Protein AF-A0A8J7Q2N7-F1 (afdb_monomer)

pLDDT: mean 72.38, std 20.16, range [36.72, 97.62]

Secondary structure (DSSP, 8-state):
--HHHHHHHHS----HHHHHHHHHHHHHHHHHHHHHT-S-THHHHHHHHHHHHHTT-TT----S--HHHHT-HHHHTTTT---HHHHHHHHHHHHHHHTSS---TTS----S-----TT-TTHHHHHHHHHHHHHHHHHSHHHHSSEESSS--TTHHHHGGG--SSHHHHHHHHHHHHHHHHHHHTTS-HHHHHHHHHHHHHHHHHHHHHHS-TT---EE-STHHHHHHHHHHHIIIIIHHHHHH-TTGGGTS---TTHHHHHHHHHHHHHHHHIIIIISTTS-TTS-TTTTTHHHHHHHHHHHHHHHHHHHHHTT-S---HHHH-HHHHHHHHHHHHS-------HHHHHHHHHHHH-TT-HHHHHHHHHHHHHHT-HHHHHHHHHHHHHHHHHTT-HHHHHHHHHHHHHHSTT----HHHHHHHHHHHHHTT-HHHHHHHHHHHHHHHTTS-HHHHHHHHHHHHHHHTT--

Nearest PDB structures (foldseek):
  2xev-assembly1_A  TM=7.195E-01  e=2.606E-01  Xanthomonas campestris
  4f3v-assembly1_A  TM=3.750E-01  e=6.922E-01  Mycobacterium tuberculosis
  5diz-assembly2_B  TM=4.561E-01  e=1.915E+00  Arabidopsis thaliana
  4d10-assembly1_I  TM=4.348E-01  e=1.765E+00  Homo sapiens
  4lct-assembly2_D  TM=3.954E-01  e=6.760E+00  Arabidopsis thaliana

Radius of gyration: 34.59 Å; Cα contacts (8 Å, |Δi|>4): 400; chains: 1; bounding box: 81×44×108 Å

InterPro domains:
  IPR022764 Peptidase S54, rhomboid domain [PF01694] (154-314)
  IPR035952 Rhomboid-like superfamily [G3DSA:1.20.1540.10] (125-316)
  IPR035952 Rhomboid-like superfamily [SSF144091] (13-315)

Mean predicted aligned error: 16.18 Å

Sequence (473 aa):
MKGKDMLRTLAYRPPYVTVSFTLFLLMCNLWTIALARFPDASFFRDRDALVQLYLQHPDVVLEGDNYWYANNPSFIAGVHRVNPQQAARLVSQIEARFAEVPAPDAWVQLPRRFDAAPGAGVSSAGARFKALAHKLMLANGKYRFALKAHAFEPINLITYLFFHANWFHLLMNGFMFVLFVETLEYWVRRRWLFGAFFWGGVFAGVAYLVVLPSAANRFLIGFSGSVFVVMGMYFFYYVMPRLQSRGRDFLVASAPPGWPIAVALMLYLLELVVLKIWVEPAGAASSMPGIAIAHVAHGAGFLFGLGVAAMTYRKGLYPLNPLLANPRCLRESAWLEARPPVPREEAPIKQSAQKARRRPDEATVLAAYWEQACAADEPFYLAESGTFLFDHLIARQSWREALTVWEELDRLVPGYRLPTRSLCELIEGLAGAGYSESARTILEKTRPKFLDKERVARVLLNRTEQAVFGNGN

Structure (mmCIF, N/CA/C/O backbone):
data_AF-A0A8J7Q2N7-F1
#
_entry.id   AF-A0A8J7Q2N7-F1
#
loop_
_atom_site.group_PDB
_atom_site.id
_atom_site.type_symbol
_atom_site.label_atom_id
_atom_site.label_alt_id
_atom_site.label_comp_id
_atom_site.label_asym_id
_atom_site.label_entity_id
_atom_site.label_seq_id
_atom_site.pdbx_PDB_ins_code
_atom_site.Cartn_x
_atom_site.Cartn_y
_atom_site.Cartn_z
_atom_site.occupancy
_atom_site.B_iso_or_equiv
_atom_site.auth_seq_id
_atom_site.auth_comp_id
_atom_site.auth_asym_id
_atom_site.auth_atom_id
_atom_site.pdbx_PDB_model_num
ATOM 1 N N . MET A 1 1 ? -19.507 -12.760 11.512 1.00 45.88 1 MET A N 1
ATOM 2 C CA . MET A 1 1 ? -18.174 -12.928 12.140 1.00 45.88 1 MET A CA 1
ATOM 3 C C . MET A 1 1 ? -18.311 -12.653 13.629 1.00 45.88 1 MET A C 1
ATOM 5 O O . MET A 1 1 ? -18.956 -11.674 13.975 1.00 45.88 1 MET A O 1
ATOM 9 N N . LYS A 1 2 ? -17.791 -13.524 14.505 1.00 40.72 2 LYS A N 1
ATOM 10 C CA . LYS A 1 2 ? -17.851 -13.336 15.967 1.00 40.72 2 LYS A CA 1
ATOM 11 C C . LYS A 1 2 ? -16.785 -12.310 16.384 1.00 40.72 2 LYS A C 1
ATOM 13 O O . LYS A 1 2 ? -15.671 -12.358 15.873 1.00 40.72 2 LYS A O 1
ATOM 18 N N . GLY A 1 3 ? -17.091 -11.404 17.317 1.00 42.75 3 GLY A N 1
ATOM 19 C CA . GLY A 1 3 ? -16.244 -10.243 17.667 1.00 42.75 3 GLY A CA 1
ATOM 20 C C . GLY A 1 3 ? -14.784 -10.538 18.065 1.00 42.75 3 GLY A C 1
ATOM 21 O O . GLY A 1 3 ? -13.933 -9.658 17.954 1.00 42.75 3 GLY A O 1
ATOM 22 N N . LYS A 1 4 ? -14.450 -11.781 18.450 1.00 43.28 4 LYS A N 1
ATOM 23 C CA . LYS A 1 4 ? -13.060 -12.214 18.706 1.00 43.28 4 LYS A CA 1
ATOM 24 C C . LYS A 1 4 ? -12.188 -12.267 17.441 1.00 43.28 4 LYS A C 1
ATOM 26 O O . LYS A 1 4 ? -10.987 -12.020 17.539 1.00 43.28 4 LYS A O 1
ATOM 31 N N . ASP A 1 5 ? -12.768 -12.510 16.265 1.00 44.25 5 ASP A N 1
ATOM 32 C CA . ASP A 1 5 ? -12.016 -12.521 15.002 1.00 44.25 5 ASP A CA 1
ATOM 33 C C . ASP A 1 5 ? -11.681 -11.097 14.533 1.00 44.25 5 ASP A C 1
ATOM 35 O O . ASP A 1 5 ? -10.618 -10.857 13.965 1.00 44.25 5 ASP A O 1
ATOM 39 N N . MET A 1 6 ? -12.530 -10.115 14.855 1.00 42.88 6 MET A N 1
ATOM 40 C CA . MET A 1 6 ? -12.332 -8.718 14.454 1.00 42.88 6 MET A CA 1
ATOM 41 C C . MET A 1 6 ? -11.131 -8.075 15.170 1.00 42.88 6 MET A C 1
ATOM 43 O O . MET A 1 6 ? -10.316 -7.406 14.540 1.00 42.88 6 MET A O 1
ATOM 47 N N . LEU A 1 7 ? -10.953 -8.353 16.467 1.00 45.03 7 LEU A N 1
ATOM 48 C CA . LEU A 1 7 ? -9.841 -7.811 17.262 1.00 45.03 7 LEU A CA 1
ATOM 49 C C . LEU A 1 7 ? -8.479 -8.429 16.902 1.00 45.03 7 LEU A C 1
ATOM 51 O O . LEU A 1 7 ? -7.480 -7.715 16.872 1.00 45.03 7 LEU A O 1
ATOM 55 N N . ARG A 1 8 ? -8.428 -9.715 16.524 1.00 49.19 8 ARG A N 1
ATOM 56 C CA . ARG A 1 8 ? -7.204 -10.337 15.971 1.00 49.19 8 ARG A CA 1
ATOM 57 C C . ARG A 1 8 ? -6.806 -9.779 14.602 1.00 49.19 8 ARG A C 1
ATOM 59 O O . ARG A 1 8 ? -5.651 -9.922 14.203 1.00 49.19 8 ARG A O 1
ATOM 66 N N . THR A 1 9 ? -7.746 -9.149 13.900 1.00 51.97 9 THR A N 1
ATOM 67 C CA . THR A 1 9 ? -7.520 -8.525 12.589 1.00 51.97 9 THR A CA 1
ATOM 68 C C . THR A 1 9 ? -6.993 -7.087 12.720 1.00 51.97 9 THR A C 1
ATOM 70 O O . THR A 1 9 ? -6.329 -6.603 11.811 1.00 51.97 9 THR A O 1
ATOM 73 N N . LEU A 1 10 ? -7.220 -6.427 13.865 1.00 45.41 10 LEU A N 1
ATOM 74 C CA . LEU A 1 10 ? -6.786 -5.048 14.144 1.00 45.41 10 LEU A CA 1
ATOM 75 C C . LEU A 1 10 ? -5.416 -4.936 14.830 1.00 45.41 10 LEU A C 1
ATOM 77 O O . LEU A 1 10 ? -4.875 -3.836 14.932 1.00 45.41 10 LEU A O 1
ATOM 81 N N . ALA A 1 11 ? -4.835 -6.043 15.302 1.00 52.09 11 ALA A N 1
ATOM 82 C CA . ALA A 1 11 ? -3.458 -6.038 15.781 1.00 52.09 11 ALA A CA 1
ATOM 83 C C . ALA A 1 11 ? -2.534 -5.684 14.607 1.00 52.09 11 ALA A C 1
ATOM 85 O O . ALA A 1 11 ? -2.366 -6.490 13.691 1.00 52.09 11 ALA A O 1
ATOM 86 N N . TYR A 1 12 ? -1.979 -4.469 14.636 1.00 53.06 12 TYR A N 1
ATOM 87 C CA . TYR A 1 12 ? -1.016 -3.955 13.666 1.00 53.06 12 TYR A CA 1
ATOM 88 C C . TYR A 1 12 ? 0.092 -4.991 13.461 1.00 53.06 12 TYR A C 1
ATOM 90 O O . TYR A 1 12 ? 0.960 -5.179 14.314 1.00 53.06 12 TYR A O 1
ATOM 98 N N . ARG A 1 13 ? 0.023 -5.727 12.350 1.00 60.66 13 ARG A N 1
ATOM 99 C CA . ARG A 1 13 ? 1.106 -6.613 11.944 1.00 60.66 13 ARG A CA 1
ATOM 100 C C . ARG A 1 13 ? 2.115 -5.732 11.222 1.00 60.66 13 ARG A C 1
ATOM 102 O O . ARG A 1 13 ? 1.702 -5.056 10.281 1.00 60.66 13 ARG A O 1
ATOM 109 N N . PRO A 1 14 ? 3.399 -5.740 11.618 1.00 59.09 14 PRO A N 1
ATOM 110 C CA . PRO A 1 1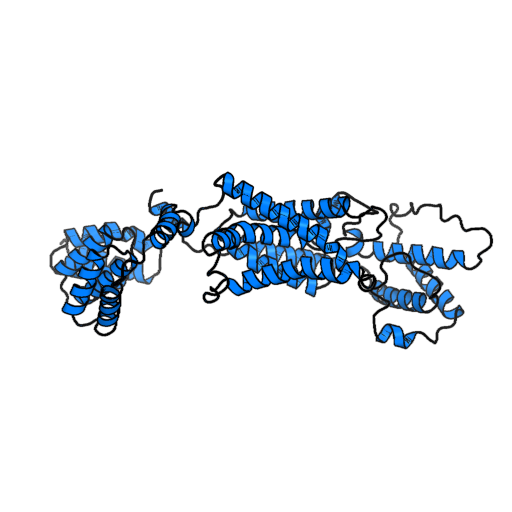4 ? 4.418 -5.028 10.867 1.00 59.09 14 PRO A CA 1
ATOM 111 C C . PRO A 1 14 ? 4.340 -5.415 9.378 1.00 59.09 14 PRO A C 1
ATOM 113 O O . PRO A 1 14 ? 3.973 -6.563 9.072 1.00 59.09 14 PRO A O 1
ATOM 116 N N . PRO A 1 15 ? 4.662 -4.495 8.454 1.00 64.44 15 PRO A N 1
ATOM 117 C CA . PRO A 1 15 ? 4.632 -4.743 7.014 1.00 64.44 15 PRO A CA 1
ATOM 118 C C . PRO A 1 15 ? 5.787 -5.676 6.617 1.00 64.44 15 PRO A C 1
ATOM 120 O O . PRO A 1 15 ? 6.814 -5.272 6.074 1.00 64.44 15 PRO A O 1
ATOM 123 N N . TYR A 1 16 ? 5.651 -6.956 6.966 1.00 67.75 16 TYR A N 1
ATOM 124 C CA . TYR A 1 16 ? 6.671 -7.977 6.751 1.00 67.75 16 TYR A CA 1
ATOM 125 C C . TYR A 1 16 ? 6.962 -8.159 5.261 1.00 67.75 16 TYR A C 1
ATOM 127 O O . TYR A 1 16 ? 8.111 -8.393 4.910 1.00 67.75 16 TYR A O 1
ATOM 135 N N . VAL A 1 17 ? 5.959 -8.039 4.378 1.00 67.44 17 VAL A N 1
ATOM 136 C CA . VAL A 1 17 ? 6.200 -8.181 2.933 1.00 67.44 17 VAL A CA 1
ATOM 137 C C . VAL A 1 17 ? 7.000 -7.001 2.421 1.00 67.44 17 VAL A C 1
ATOM 139 O O . VAL A 1 17 ? 8.008 -7.220 1.760 1.00 67.44 17 VAL A O 1
ATOM 142 N N . THR A 1 18 ? 6.608 -5.776 2.766 1.00 73.19 18 THR A N 1
ATOM 143 C CA . THR A 1 18 ? 7.346 -4.575 2.366 1.00 73.19 18 THR A CA 1
ATOM 144 C C . THR A 1 18 ? 8.800 -4.644 2.816 1.00 73.19 18 THR A C 1
ATOM 146 O O . THR A 1 18 ? 9.699 -4.468 1.999 1.00 73.19 18 THR A O 1
ATOM 149 N N . VAL A 1 19 ? 9.052 -4.968 4.088 1.00 74.56 19 VAL A N 1
ATOM 150 C CA . VAL A 1 19 ? 10.412 -5.041 4.640 1.00 74.56 19 VAL A CA 1
ATOM 151 C C . VAL A 1 19 ? 11.210 -6.185 4.013 1.00 74.56 19 VAL A C 1
ATOM 153 O O . VAL A 1 19 ? 12.287 -5.943 3.473 1.00 74.56 19 VAL A O 1
ATOM 156 N N . SER A 1 20 ? 10.694 -7.419 4.024 1.00 77.06 20 SER A N 1
ATOM 157 C CA . SER A 1 20 ? 11.418 -8.576 3.477 1.00 77.06 20 SER A CA 1
ATOM 158 C C . SER A 1 20 ? 11.676 -8.442 1.979 1.00 77.06 20 SER A C 1
ATOM 160 O O . SER A 1 20 ? 12.753 -8.800 1.512 1.00 77.06 20 SER A O 1
ATOM 162 N N . PHE A 1 21 ? 10.722 -7.899 1.222 1.00 74.75 21 PHE A N 1
ATOM 163 C CA . PHE A 1 21 ? 10.869 -7.723 -0.217 1.00 74.75 21 PHE A CA 1
ATOM 164 C C . PHE A 1 21 ? 11.824 -6.579 -0.569 1.00 74.75 21 PHE A C 1
ATOM 166 O O . PHE A 1 21 ? 12.651 -6.727 -1.464 1.00 74.75 21 PHE A O 1
ATOM 173 N N . THR A 1 22 ? 11.777 -5.468 0.172 1.00 74.50 22 THR A N 1
ATOM 174 C CA . THR A 1 22 ? 12.726 -4.358 -0.008 1.00 74.50 22 THR A CA 1
ATOM 175 C C . THR A 1 22 ? 14.150 -4.809 0.305 1.00 74.50 22 THR A C 1
ATOM 177 O O . THR A 1 22 ? 15.065 -4.530 -0.468 1.00 74.50 22 THR A O 1
ATOM 180 N N . LEU A 1 23 ? 14.339 -5.570 1.389 1.00 77.06 23 LEU A N 1
ATOM 181 C CA . LEU A 1 23 ? 15.627 -6.178 1.725 1.00 77.06 23 LEU A CA 1
ATOM 182 C C . LEU A 1 23 ? 16.087 -7.159 0.647 1.00 77.06 23 LEU A C 1
ATOM 184 O O . LEU A 1 23 ? 17.245 -7.109 0.248 1.00 77.06 23 LEU A O 1
ATOM 188 N N . PHE A 1 24 ? 15.194 -8.001 0.126 1.00 78.75 24 PHE A N 1
ATOM 189 C CA . PHE A 1 24 ? 15.518 -8.917 -0.964 1.00 78.75 24 PHE A CA 1
ATOM 190 C C . PHE A 1 24 ? 15.962 -8.173 -2.229 1.00 78.75 24 PHE A C 1
ATOM 192 O O . PHE A 1 24 ? 17.014 -8.483 -2.778 1.00 78.75 24 PHE A O 1
ATOM 199 N N . LEU A 1 25 ? 15.229 -7.142 -2.658 1.00 73.25 25 LEU A N 1
ATOM 200 C CA . LEU A 1 25 ? 15.612 -6.321 -3.810 1.00 73.25 25 LEU A CA 1
ATOM 201 C C . LEU A 1 25 ? 16.935 -5.585 -3.584 1.00 73.25 25 LEU A C 1
ATOM 203 O O . LEU A 1 25 ? 17.748 -5.488 -4.508 1.00 73.25 25 LEU A O 1
ATOM 207 N N . LEU A 1 26 ? 17.171 -5.086 -2.368 1.00 74.88 26 LEU A N 1
ATOM 208 C CA . LEU A 1 26 ? 18.441 -4.474 -1.993 1.00 74.88 26 LEU A CA 1
ATOM 209 C C . LEU A 1 26 ? 19.576 -5.498 -2.082 1.00 74.88 26 LEU A C 1
ATOM 211 O O . LEU A 1 26 ? 20.598 -5.206 -2.694 1.00 74.88 26 LEU A O 1
ATOM 215 N N . MET A 1 27 ? 19.383 -6.708 -1.551 1.00 76.50 27 MET A N 1
ATOM 216 C CA . MET A 1 27 ? 20.359 -7.795 -1.631 1.00 76.50 27 MET A CA 1
ATOM 217 C C . MET A 1 27 ? 20.621 -8.227 -3.071 1.00 76.50 27 MET A C 1
ATOM 219 O O . MET A 1 27 ? 21.782 -8.366 -3.439 1.00 76.50 27 MET A O 1
ATOM 223 N N . CYS A 1 28 ? 19.588 -8.374 -3.905 1.00 70.06 28 CYS A N 1
ATOM 224 C CA . CYS A 1 28 ? 19.753 -8.655 -5.327 1.00 70.06 28 CYS A CA 1
ATOM 225 C C . CYS A 1 28 ? 20.595 -7.571 -5.994 1.00 70.06 28 CYS A C 1
ATOM 227 O O . CYS A 1 28 ? 21.548 -7.903 -6.678 1.00 70.06 28 CYS A O 1
ATOM 229 N N . ASN A 1 29 ? 20.326 -6.286 -5.745 1.00 68.62 29 ASN A N 1
ATOM 230 C CA . ASN A 1 29 ? 21.127 -5.213 -6.333 1.00 68.62 29 ASN A CA 1
ATOM 231 C C . ASN A 1 29 ? 22.558 -5.167 -5.794 1.00 68.62 29 ASN A C 1
ATOM 233 O O . ASN A 1 29 ? 23.482 -4.977 -6.579 1.00 68.62 29 ASN A O 1
ATOM 237 N N . LEU A 1 30 ? 22.762 -5.364 -4.489 1.00 73.25 30 LEU A N 1
ATOM 238 C CA . LEU A 1 30 ? 24.095 -5.460 -3.892 1.00 73.25 30 LEU A CA 1
ATOM 239 C C . LEU A 1 30 ? 24.876 -6.635 -4.481 1.00 73.25 30 LEU A C 1
ATOM 241 O O . LEU A 1 30 ? 26.047 -6.476 -4.810 1.00 73.25 30 LEU A O 1
ATOM 245 N N . TRP A 1 31 ? 24.218 -7.775 -4.688 1.00 70.00 31 TRP A N 1
ATOM 246 C CA . TRP A 1 31 ? 24.776 -8.929 -5.382 1.00 70.00 31 TRP A CA 1
ATOM 247 C C . TRP A 1 31 ? 25.129 -8.585 -6.828 1.00 70.00 31 TRP A C 1
ATOM 249 O O . TRP A 1 31 ? 26.226 -8.888 -7.281 1.00 70.00 31 TRP A O 1
ATOM 259 N N . THR A 1 32 ? 24.259 -7.876 -7.547 1.00 63.88 32 THR A N 1
ATOM 260 C CA . THR A 1 32 ? 24.537 -7.412 -8.907 1.00 63.88 32 THR A CA 1
ATOM 261 C C . THR A 1 32 ? 25.716 -6.453 -8.963 1.00 63.88 32 THR A C 1
ATOM 263 O O . THR A 1 32 ? 26.505 -6.509 -9.897 1.00 63.88 32 THR A O 1
ATOM 266 N N . ILE A 1 33 ? 25.850 -5.565 -7.980 1.00 64.19 33 ILE A N 1
ATOM 267 C CA . ILE A 1 33 ? 26.974 -4.634 -7.871 1.00 64.19 33 ILE A CA 1
ATOM 268 C C . ILE A 1 33 ? 28.252 -5.386 -7.517 1.00 64.19 33 ILE A C 1
ATOM 270 O O . ILE A 1 33 ? 29.298 -5.077 -8.074 1.00 64.19 33 ILE A O 1
ATOM 274 N N . ALA A 1 34 ? 28.171 -6.382 -6.636 1.00 66.06 34 ALA A N 1
ATOM 275 C CA . ALA A 1 34 ? 29.286 -7.263 -6.324 1.00 66.06 34 ALA A CA 1
ATOM 276 C C . ALA A 1 34 ? 29.726 -8.037 -7.576 1.00 66.06 34 ALA A C 1
ATOM 278 O O . ALA A 1 34 ? 30.899 -8.001 -7.919 1.00 66.06 34 ALA A O 1
ATOM 279 N N . LEU A 1 35 ? 28.793 -8.620 -8.336 1.00 58.41 35 LEU A N 1
ATOM 280 C CA . LEU A 1 35 ? 29.063 -9.260 -9.628 1.00 58.41 35 LEU A CA 1
ATOM 281 C C . LEU A 1 35 ? 29.560 -8.274 -10.695 1.00 58.41 35 LEU A C 1
ATOM 283 O O . LEU A 1 35 ? 30.412 -8.623 -11.502 1.00 58.41 35 LEU A O 1
ATOM 287 N N . ALA A 1 36 ? 29.086 -7.028 -10.687 1.00 51.53 36 ALA A N 1
ATOM 288 C CA . ALA A 1 36 ? 29.582 -5.960 -11.554 1.00 51.53 36 ALA A CA 1
ATOM 289 C C . ALA A 1 36 ? 30.933 -5.385 -11.093 1.00 51.53 36 ALA A C 1
ATOM 291 O O . ALA A 1 36 ? 31.528 -4.608 -11.832 1.00 51.53 36 ALA A O 1
ATOM 292 N N . ARG A 1 37 ? 31.422 -5.759 -9.902 1.00 50.22 37 ARG A N 1
ATOM 293 C CA . ARG A 1 37 ? 32.816 -5.584 -9.461 1.00 50.22 37 ARG A CA 1
ATOM 294 C C . ARG A 1 37 ? 33.702 -6.787 -9.811 1.00 50.22 37 ARG A C 1
ATOM 296 O O . ARG A 1 37 ? 34.908 -6.693 -9.630 1.00 50.22 37 ARG A O 1
ATOM 303 N N . PHE A 1 38 ? 33.126 -7.877 -10.326 1.00 44.81 38 PHE A N 1
ATOM 304 C CA . PHE A 1 38 ? 33.859 -9.026 -10.862 1.00 44.81 38 PHE A CA 1
ATOM 305 C C . PHE A 1 38 ? 34.211 -8.967 -12.367 1.00 44.81 38 PHE A C 1
ATOM 307 O O . PHE A 1 38 ? 34.661 -9.981 -12.896 1.00 44.81 38 PHE A O 1
ATOM 314 N N . PRO A 1 39 ? 34.135 -7.828 -13.081 1.00 42.94 39 PRO A N 1
ATOM 315 C CA . PRO A 1 39 ? 35.103 -7.521 -14.109 1.00 42.94 39 PRO A CA 1
ATOM 316 C C . PRO A 1 39 ? 36.177 -6.624 -13.487 1.00 42.94 39 PRO A C 1
ATOM 318 O O . PRO A 1 39 ? 35.903 -5.560 -12.929 1.00 42.94 39 PRO A O 1
ATOM 321 N N . ASP A 1 40 ? 37.395 -7.132 -13.563 1.00 45.56 40 ASP A N 1
ATOM 322 C CA . ASP A 1 40 ? 38.674 -6.515 -13.251 1.00 45.56 40 ASP A CA 1
ATOM 323 C C . ASP A 1 40 ? 38.691 -4.985 -13.507 1.00 45.56 40 ASP A C 1
ATOM 325 O O . ASP A 1 40 ? 38.012 -4.480 -14.405 1.00 45.56 40 ASP A O 1
ATOM 329 N N . ALA A 1 41 ? 39.457 -4.206 -12.732 1.00 43.91 41 ALA A N 1
ATOM 330 C CA . ALA A 1 41 ? 39.501 -2.731 -12.820 1.00 43.91 41 ALA A CA 1
ATOM 331 C C . ALA A 1 41 ? 39.883 -2.190 -14.225 1.00 43.91 41 ALA A C 1
ATOM 333 O O . ALA A 1 41 ? 39.860 -0.980 -14.473 1.00 43.91 41 ALA A O 1
ATOM 334 N N . SER A 1 42 ? 40.231 -3.089 -15.145 1.00 45.03 42 SER A N 1
ATOM 335 C CA . SER A 1 42 ? 40.318 -2.897 -16.586 1.00 45.03 42 SER A CA 1
ATOM 336 C C . SER A 1 42 ? 38.994 -2.484 -17.238 1.00 45.03 42 SER A C 1
ATOM 338 O O . SER A 1 42 ? 39.047 -1.597 -18.070 1.00 45.03 42 SER A O 1
ATOM 340 N N . PHE A 1 43 ? 37.806 -2.955 -16.829 1.00 45.16 43 PHE A N 1
ATOM 341 C CA . PHE A 1 43 ? 36.543 -2.627 -17.528 1.00 45.16 43 PHE A CA 1
ATOM 342 C C . PHE A 1 43 ? 36.246 -1.120 -17.595 1.00 45.16 43 PHE A C 1
ATOM 344 O O . PHE A 1 43 ? 35.840 -0.605 -18.635 1.00 45.16 43 PHE A O 1
ATOM 351 N N . PHE A 1 44 ? 36.475 -0.382 -16.504 1.00 45.00 44 PHE A N 1
ATOM 352 C CA . PHE A 1 44 ? 36.300 1.077 -16.495 1.00 45.00 44 PHE A CA 1
ATOM 353 C C . PHE A 1 44 ? 37.415 1.807 -17.257 1.00 45.00 44 PHE A C 1
ATOM 355 O O . PHE A 1 44 ? 37.156 2.837 -17.871 1.00 45.00 44 PHE A O 1
ATOM 362 N N . ARG A 1 45 ? 38.632 1.251 -17.271 1.00 51.06 45 ARG A N 1
ATOM 363 C CA . ARG A 1 45 ? 39.779 1.780 -18.026 1.00 51.06 45 ARG A CA 1
ATOM 364 C C . ARG A 1 45 ? 39.612 1.556 -19.536 1.00 51.06 45 ARG A C 1
ATOM 366 O O . ARG A 1 45 ? 39.915 2.437 -20.331 1.00 51.06 45 ARG A O 1
ATOM 373 N N . ASP A 1 46 ? 39.057 0.410 -19.910 1.00 50.25 46 ASP A N 1
ATOM 374 C CA . ASP A 1 46 ? 38.761 -0.008 -21.278 1.00 50.25 46 ASP A CA 1
ATOM 375 C C . ASP A 1 46 ? 37.510 0.700 -21.805 1.00 50.25 46 ASP A C 1
ATOM 377 O O . ASP A 1 46 ? 37.459 1.056 -22.976 1.00 50.25 46 ASP A O 1
ATOM 381 N N . ARG A 1 47 ? 36.537 1.011 -20.936 1.00 51.94 47 ARG A N 1
ATOM 382 C CA . ARG A 1 47 ? 35.444 1.945 -21.240 1.00 51.94 47 ARG A CA 1
ATOM 383 C C . ARG A 1 47 ? 35.995 3.304 -21.659 1.00 51.94 47 ARG A C 1
ATOM 385 O O . ARG A 1 47 ? 35.610 3.811 -22.705 1.00 51.94 47 ARG A O 1
ATOM 392 N N . ASP A 1 48 ? 36.899 3.877 -20.869 1.00 48.81 48 ASP A N 1
ATOM 393 C CA . ASP A 1 48 ? 37.498 5.177 -21.180 1.00 48.81 48 ASP A CA 1
ATOM 394 C C . ASP A 1 48 ? 38.364 5.103 -22.458 1.00 48.81 48 ASP A C 1
ATOM 396 O O . ASP A 1 48 ? 38.396 6.056 -23.234 1.00 48.81 48 ASP A O 1
ATOM 400 N N . ALA A 1 49 ? 38.968 3.945 -22.752 1.00 52.94 49 ALA A N 1
ATOM 401 C CA . ALA A 1 49 ? 39.669 3.679 -24.009 1.00 52.94 49 ALA A CA 1
ATOM 402 C C . ALA A 1 49 ? 38.725 3.543 -25.226 1.00 52.94 49 ALA A C 1
ATOM 404 O O . ALA A 1 49 ? 39.024 4.083 -26.288 1.00 52.94 49 ALA A O 1
ATOM 405 N N . LEU A 1 50 ? 37.568 2.887 -25.084 1.00 52.16 50 LEU A N 1
ATOM 406 C CA . LEU A 1 50 ? 36.518 2.790 -26.113 1.00 52.16 50 LEU A CA 1
ATOM 407 C C . LEU A 1 50 ? 35.887 4.138 -26.434 1.00 52.16 50 LEU A C 1
ATOM 409 O O . LEU A 1 50 ? 35.606 4.438 -27.591 1.00 52.16 50 LEU A O 1
ATOM 413 N N . VAL A 1 51 ? 35.696 4.948 -25.399 1.00 51.03 51 VAL A N 1
ATOM 414 C CA . VAL A 1 51 ? 35.250 6.336 -25.492 1.00 51.03 51 VAL A CA 1
ATOM 415 C C . VAL A 1 51 ? 36.277 7.162 -26.255 1.00 51.03 51 VAL A C 1
ATOM 417 O O . VAL A 1 51 ? 35.919 7.802 -27.236 1.00 51.03 51 VAL A O 1
ATOM 420 N N . GLN A 1 52 ? 37.556 7.094 -25.876 1.00 48.41 52 GLN A N 1
ATOM 421 C CA . GLN A 1 52 ? 38.647 7.764 -26.591 1.00 48.41 52 GLN A CA 1
ATOM 422 C C . GLN A 1 52 ? 38.741 7.330 -28.062 1.00 48.41 52 GLN A C 1
ATOM 424 O O . GLN A 1 52 ? 38.999 8.166 -28.922 1.00 48.41 52 GLN A O 1
ATOM 429 N N . LEU A 1 53 ? 38.486 6.056 -28.368 1.00 49.16 53 LEU A N 1
ATOM 430 C CA . LEU A 1 53 ? 38.524 5.541 -29.737 1.00 49.16 53 LEU A CA 1
ATOM 431 C C . LEU A 1 53 ? 37.323 5.994 -30.584 1.00 49.16 53 LEU A C 1
ATOM 433 O O . LEU A 1 53 ? 37.489 6.336 -31.751 1.00 49.16 53 LEU A O 1
ATOM 437 N N . TYR A 1 54 ? 36.121 6.037 -29.999 1.00 48.16 54 TYR A N 1
ATOM 438 C CA . TYR A 1 54 ? 34.921 6.572 -30.654 1.00 48.16 54 TYR A CA 1
ATOM 439 C C . TYR A 1 54 ? 35.079 8.064 -30.980 1.00 48.16 54 TYR A C 1
ATOM 441 O O . TYR A 1 54 ? 34.699 8.512 -32.057 1.00 48.16 54 TYR A O 1
ATOM 449 N N . LEU A 1 55 ? 35.725 8.820 -30.084 1.00 48.03 55 LEU A N 1
ATOM 450 C CA . LEU A 1 55 ? 36.063 10.231 -30.296 1.00 48.03 55 LEU A CA 1
ATOM 451 C C . LEU A 1 55 ? 37.042 10.466 -31.459 1.00 48.03 55 LEU A C 1
ATOM 453 O O . LEU A 1 55 ? 37.096 11.571 -31.991 1.00 48.03 55 LEU A O 1
ATOM 457 N N . GLN A 1 56 ? 37.805 9.448 -31.861 1.00 46.19 56 GLN A N 1
ATOM 458 C CA . GLN A 1 56 ? 38.803 9.530 -32.935 1.00 46.19 56 GLN A CA 1
ATOM 459 C C . GLN A 1 56 ? 38.254 9.124 -34.311 1.00 46.19 56 GLN A C 1
ATOM 461 O O . GLN A 1 56 ? 38.902 9.397 -35.319 1.00 46.19 56 GLN A O 1
ATOM 466 N N . HIS A 1 57 ? 37.071 8.502 -34.358 1.00 46.09 57 HIS A N 1
ATOM 467 C CA . HIS A 1 57 ? 36.433 8.003 -35.580 1.00 46.09 57 HIS A CA 1
ATOM 468 C C . HIS A 1 57 ? 34.934 8.361 -35.614 1.00 46.09 57 HIS A C 1
ATOM 470 O O . HIS A 1 57 ? 34.084 7.472 -35.517 1.00 46.09 57 HIS A O 1
ATOM 476 N N . PRO A 1 58 ? 34.584 9.659 -35.722 1.00 46.06 58 PRO A N 1
ATOM 477 C CA . PRO A 1 58 ? 33.194 10.135 -35.697 1.00 46.06 58 PRO A CA 1
ATOM 478 C C . PRO A 1 58 ? 32.344 9.629 -36.878 1.00 46.06 58 PRO A C 1
ATOM 480 O O . PRO A 1 58 ? 31.118 9.653 -36.828 1.00 46.06 58 PRO A O 1
ATOM 483 N N . ASP A 1 59 ? 32.999 9.155 -37.933 1.00 42.44 59 ASP A N 1
ATOM 484 C CA . ASP A 1 59 ? 32.457 8.497 -39.118 1.00 42.44 59 ASP A CA 1
ATOM 485 C C . ASP A 1 59 ? 32.010 7.042 -38.864 1.00 42.44 59 ASP A C 1
ATOM 487 O O . ASP A 1 59 ? 31.213 6.487 -39.627 1.00 42.44 59 ASP A O 1
ATOM 491 N N . VAL A 1 60 ? 32.437 6.424 -37.757 1.00 43.31 60 VAL A N 1
ATOM 492 C CA . VAL A 1 60 ? 31.927 5.122 -37.310 1.00 43.31 60 VAL A CA 1
ATOM 493 C C . VAL A 1 60 ? 30.615 5.339 -36.563 1.00 43.31 60 VAL A C 1
ATOM 495 O O . VAL A 1 60 ? 30.559 5.396 -35.335 1.00 43.31 60 VAL A O 1
ATOM 498 N N . VAL A 1 61 ? 29.520 5.408 -37.320 1.00 41.91 61 VAL A N 1
ATOM 499 C CA . VAL A 1 61 ? 28.172 5.358 -36.750 1.00 41.91 61 VAL A CA 1
ATOM 500 C C . VAL A 1 61 ? 27.967 3.967 -36.143 1.00 41.91 61 VAL A C 1
ATOM 502 O O . VAL A 1 61 ? 27.767 2.953 -36.829 1.00 41.91 61 VAL A O 1
ATOM 505 N N . LEU A 1 62 ? 28.072 3.893 -34.817 1.00 41.44 62 LEU A N 1
ATOM 506 C CA . LEU A 1 62 ? 27.560 2.762 -34.059 1.00 41.44 62 LEU A CA 1
ATOM 507 C C . LEU A 1 62 ? 26.033 2.865 -34.095 1.00 41.44 62 LEU A C 1
ATOM 509 O O . LEU A 1 62 ? 25.430 3.564 -33.287 1.00 41.44 62 LEU A O 1
ATOM 513 N N . GLU A 1 63 ? 25.403 2.196 -35.058 1.00 38.19 63 GLU A N 1
ATOM 514 C CA . GLU A 1 63 ? 23.960 1.958 -35.018 1.00 38.19 63 GLU A CA 1
ATOM 515 C C . GLU A 1 63 ? 23.637 1.112 -33.776 1.00 38.19 63 GLU A C 1
ATOM 517 O O . GLU A 1 63 ? 23.825 -0.105 -33.747 1.00 38.19 63 GLU A O 1
ATOM 522 N N . GLY A 1 64 ? 23.227 1.793 -32.705 1.00 41.19 64 GLY A N 1
ATOM 523 C CA . GLY A 1 64 ? 22.912 1.204 -31.407 1.00 41.19 64 GLY A CA 1
ATOM 524 C C . GLY A 1 64 ? 23.309 2.116 -30.248 1.00 41.19 64 GLY A C 1
ATOM 525 O O . GLY A 1 64 ? 24.489 2.233 -29.940 1.00 41.19 64 GLY A O 1
ATOM 526 N N . ASP A 1 65 ? 22.310 2.762 -29.639 1.00 40.59 65 ASP A N 1
ATOM 527 C CA . ASP A 1 6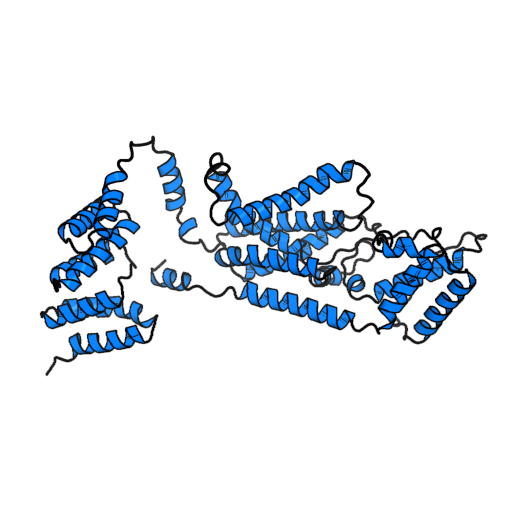5 ? 22.230 3.383 -28.302 1.00 40.59 65 ASP A CA 1
ATOM 528 C C . ASP A 1 65 ? 23.533 3.730 -27.532 1.00 40.59 65 ASP A C 1
ATOM 530 O O . ASP A 1 65 ? 23.619 3.540 -26.320 1.00 40.59 65 ASP A O 1
ATOM 534 N N . ASN A 1 66 ? 24.521 4.362 -28.176 1.00 44.09 66 ASN A N 1
ATOM 535 C CA . ASN A 1 66 ? 25.684 4.968 -27.502 1.00 44.09 66 ASN A CA 1
ATOM 536 C C . ASN A 1 66 ? 25.523 6.474 -27.230 1.00 44.09 66 ASN A C 1
ATOM 538 O O . ASN A 1 66 ? 26.495 7.200 -27.018 1.00 44.09 66 ASN A O 1
ATOM 542 N N . TYR A 1 67 ? 24.279 6.945 -27.128 1.00 40.44 67 TYR A N 1
ATOM 543 C CA . TYR A 1 67 ? 23.964 8.323 -26.733 1.00 40.44 67 TYR A CA 1
ATOM 544 C C . TYR A 1 67 ? 24.370 8.666 -25.289 1.00 40.44 67 TYR A C 1
ATOM 546 O O . TYR A 1 67 ? 24.466 9.841 -24.942 1.00 40.44 67 TYR A O 1
ATOM 554 N N . TRP A 1 68 ? 24.664 7.665 -24.450 1.00 40.19 68 TRP A N 1
ATOM 555 C CA . TRP A 1 68 ? 25.201 7.893 -23.103 1.00 40.19 68 TRP A CA 1
ATOM 556 C C . TRP A 1 68 ? 26.595 8.541 -23.121 1.00 40.19 68 TRP A C 1
ATOM 558 O O . TRP A 1 68 ? 26.968 9.215 -22.165 1.00 40.19 68 TRP A O 1
ATOM 568 N N . TYR A 1 69 ? 27.352 8.364 -24.209 1.00 40.47 69 TYR A N 1
ATOM 569 C CA . TYR A 1 69 ? 28.693 8.928 -24.352 1.00 40.47 69 TYR A CA 1
ATOM 570 C C . TYR A 1 69 ? 28.683 10.317 -24.996 1.00 40.47 69 TYR A C 1
ATOM 572 O O . TYR A 1 69 ? 29.416 11.185 -24.542 1.00 40.47 69 TYR A O 1
ATOM 580 N N . ALA A 1 70 ? 27.792 10.574 -25.960 1.00 39.09 70 ALA A N 1
ATOM 581 C CA . ALA A 1 70 ? 27.770 11.815 -26.743 1.00 39.09 70 ALA A CA 1
ATOM 582 C C . ALA A 1 70 ? 27.440 13.103 -25.951 1.00 39.09 70 ALA A C 1
ATOM 584 O O . ALA A 1 70 ? 27.829 14.186 -26.377 1.00 39.09 70 ALA A O 1
ATOM 585 N N . ASN A 1 71 ? 26.760 13.006 -24.801 1.00 37.88 71 ASN A N 1
ATOM 586 C CA . ASN A 1 71 ? 26.190 14.165 -24.090 1.00 37.88 71 ASN A CA 1
ATOM 587 C C . ASN A 1 71 ? 26.934 14.581 -22.804 1.00 37.88 71 ASN A C 1
ATOM 589 O O . ASN A 1 71 ? 26.403 15.362 -22.016 1.00 37.88 71 ASN A O 1
ATOM 593 N N . ASN A 1 72 ? 28.146 14.078 -22.550 1.00 40.09 72 ASN A N 1
ATOM 594 C CA . ASN A 1 72 ? 28.924 14.502 -21.382 1.00 40.09 72 ASN A CA 1
ATOM 595 C C . ASN A 1 72 ? 29.773 15.761 -21.721 1.00 40.09 72 ASN A C 1
ATOM 597 O O . ASN A 1 72 ? 30.576 15.724 -22.650 1.00 40.09 72 ASN A O 1
ATOM 601 N N . PRO A 1 73 ? 29.652 16.901 -21.016 1.00 40.81 73 PRO A N 1
ATOM 602 C CA . PRO A 1 73 ? 30.392 18.124 -21.363 1.00 40.81 73 PRO A CA 1
ATOM 603 C C . PRO A 1 73 ? 31.922 17.967 -21.319 1.00 40.81 73 PRO A C 1
ATOM 605 O O . PRO A 1 73 ? 32.631 18.553 -22.136 1.00 40.81 73 PRO A O 1
ATOM 608 N N . SER A 1 74 ? 32.444 17.122 -20.423 1.00 41.91 74 SER A N 1
ATOM 609 C CA . SER A 1 74 ? 33.871 16.768 -20.384 1.00 41.91 74 SER A CA 1
ATOM 610 C C . SER A 1 74 ? 34.291 15.804 -21.505 1.00 41.91 74 SER A C 1
ATOM 612 O O . SER A 1 74 ? 35.478 15.711 -21.808 1.00 41.91 74 SER A O 1
ATOM 614 N N . PHE A 1 75 ? 33.334 15.142 -22.165 1.00 38.78 75 PHE A N 1
ATOM 615 C CA . PHE A 1 75 ? 33.537 14.305 -23.354 1.00 38.78 75 PHE A CA 1
ATOM 616 C C . PHE A 1 75 ? 33.670 15.145 -24.633 1.00 38.78 75 PHE A C 1
ATOM 618 O O . PHE A 1 75 ? 34.503 14.818 -25.469 1.00 38.78 75 PHE A O 1
ATOM 625 N N . ILE A 1 76 ? 32.948 16.267 -24.755 1.00 39.69 76 ILE A N 1
ATOM 626 C CA . ILE A 1 76 ? 33.038 17.188 -25.910 1.00 39.69 76 ILE A CA 1
ATOM 627 C C . ILE A 1 76 ? 34.318 18.046 -25.864 1.00 39.69 76 ILE A C 1
ATOM 629 O O . ILE A 1 76 ? 34.890 18.383 -26.898 1.00 39.69 76 ILE A O 1
ATOM 633 N N . ALA A 1 77 ? 34.833 18.358 -24.671 1.00 42.16 77 ALA A N 1
ATOM 634 C CA . ALA A 1 77 ? 36.035 19.185 -24.523 1.00 42.16 77 ALA A CA 1
ATOM 635 C C . ALA A 1 77 ? 37.358 18.464 -24.886 1.00 42.16 77 ALA A C 1
ATOM 637 O O . ALA A 1 77 ? 38.364 19.123 -25.140 1.00 42.16 77 ALA A O 1
ATOM 638 N N . GLY A 1 78 ? 37.379 17.124 -24.930 1.00 43.75 78 GLY A N 1
ATOM 639 C CA . GLY A 1 78 ? 38.585 16.319 -25.198 1.00 43.75 78 GLY A CA 1
ATOM 640 C C . GLY A 1 78 ? 38.838 15.951 -26.670 1.00 43.75 78 GLY A C 1
ATOM 641 O O . GLY A 1 78 ? 39.827 15.286 -26.967 1.00 43.75 78 GLY A O 1
ATOM 642 N N . VAL A 1 79 ? 37.962 16.362 -27.593 1.00 40.50 79 VAL A N 1
ATOM 643 C CA . VAL A 1 79 ? 37.767 15.730 -28.919 1.00 40.50 79 VAL A CA 1
ATOM 644 C C . VAL A 1 79 ? 38.855 16.018 -29.966 1.00 40.50 79 VAL A C 1
ATOM 646 O O . VAL A 1 79 ? 38.896 15.364 -31.000 1.00 40.50 79 VAL A O 1
ATOM 649 N N . HIS A 1 80 ? 39.803 16.928 -29.738 1.00 41.97 80 HIS A N 1
ATOM 650 C CA . HIS A 1 80 ? 40.621 17.441 -30.851 1.00 41.97 80 HIS A CA 1
ATOM 651 C C . HIS A 1 80 ? 42.092 16.995 -30.946 1.00 41.97 80 HIS A C 1
ATOM 653 O O . HIS A 1 80 ? 42.815 17.580 -31.750 1.00 41.97 80 HIS A O 1
ATOM 659 N N . ARG A 1 81 ? 42.600 16.008 -30.184 1.00 43.75 81 ARG A N 1
ATOM 660 C CA . ARG A 1 81 ? 44.066 15.747 -30.179 1.00 43.75 81 ARG A CA 1
ATOM 661 C C . ARG A 1 81 ? 44.533 14.298 -29.968 1.00 43.75 81 ARG A C 1
ATOM 663 O O . ARG A 1 81 ? 45.346 14.063 -29.078 1.00 43.75 81 ARG A O 1
ATOM 670 N N . VAL A 1 82 ? 44.121 13.331 -30.791 1.00 47.91 82 VAL A N 1
ATOM 671 C CA . VAL A 1 82 ? 44.795 12.011 -30.791 1.00 47.91 82 VAL A CA 1
ATOM 672 C C . VAL A 1 82 ? 45.114 11.538 -32.211 1.00 47.91 82 VAL A C 1
ATOM 674 O O . VAL A 1 82 ? 44.287 11.628 -33.111 1.00 47.91 82 VAL A O 1
ATOM 677 N N . ASN A 1 83 ? 46.351 11.073 -32.416 1.00 62.91 83 ASN A N 1
ATOM 678 C CA . ASN A 1 83 ? 46.888 10.627 -33.707 1.00 62.91 83 ASN A CA 1
ATOM 679 C C . ASN A 1 83 ? 46.397 9.192 -34.042 1.00 62.91 83 ASN A C 1
ATOM 681 O O . ASN A 1 83 ? 46.457 8.332 -33.161 1.00 62.91 83 ASN A O 1
ATOM 685 N N . PRO A 1 84 ? 46.006 8.876 -35.298 1.00 54.25 84 PRO A N 1
ATOM 686 C CA . PRO A 1 84 ? 45.592 7.532 -35.741 1.00 54.25 84 PRO A CA 1
ATOM 687 C C . PRO A 1 84 ? 46.531 6.376 -35.344 1.00 54.25 84 PRO A C 1
ATOM 689 O O . PRO A 1 84 ? 46.087 5.257 -35.087 1.00 54.25 84 PRO A O 1
ATOM 692 N N . GLN A 1 85 ? 47.839 6.627 -35.240 1.00 60.44 85 GLN A N 1
ATOM 693 C CA . GLN A 1 85 ? 48.808 5.621 -34.790 1.00 60.44 85 GLN A CA 1
ATOM 694 C C . GLN A 1 85 ? 48.671 5.284 -33.297 1.00 60.44 85 GLN A C 1
ATOM 696 O O . GLN A 1 85 ? 48.937 4.151 -32.895 1.00 60.44 85 GLN A O 1
ATOM 701 N N . GLN A 1 86 ? 48.249 6.241 -32.465 1.00 56.94 86 GLN A N 1
ATOM 702 C CA . GLN A 1 86 ? 47.949 5.996 -31.051 1.00 56.94 86 GLN A CA 1
ATOM 703 C C . GLN A 1 86 ? 46.649 5.195 -30.902 1.00 56.94 86 GLN A C 1
ATOM 705 O O . GLN A 1 86 ? 46.609 4.285 -30.077 1.00 56.94 86 GLN A O 1
ATOM 710 N N . ALA A 1 87 ? 45.649 5.448 -31.757 1.00 50.47 87 ALA A N 1
ATOM 711 C CA . ALA A 1 87 ? 44.408 4.672 -31.830 1.00 50.47 87 ALA A CA 1
ATOM 712 C C . ALA A 1 87 ? 44.684 3.189 -32.127 1.00 50.47 87 ALA A C 1
ATOM 714 O O . ALA A 1 87 ? 44.268 2.302 -31.383 1.00 50.47 87 ALA A O 1
ATOM 715 N N . ALA A 1 88 ? 45.467 2.917 -33.177 1.00 58.91 88 ALA A N 1
ATOM 716 C CA . ALA A 1 88 ? 45.824 1.558 -33.580 1.00 58.91 88 ALA A CA 1
ATOM 717 C C . ALA A 1 88 ? 46.617 0.806 -32.494 1.00 58.91 88 ALA A C 1
ATOM 719 O O . ALA A 1 88 ? 46.373 -0.378 -32.254 1.00 58.91 88 ALA A O 1
ATOM 720 N N . ARG A 1 89 ? 47.530 1.494 -31.789 1.00 64.19 89 ARG A N 1
ATOM 721 C CA . ARG A 1 89 ? 48.254 0.917 -30.642 1.00 64.19 89 ARG A CA 1
ATOM 722 C C . ARG A 1 89 ? 47.318 0.595 -29.480 1.00 64.19 89 ARG A C 1
ATOM 724 O O . ARG A 1 89 ? 47.476 -0.457 -28.873 1.00 64.19 89 ARG A O 1
ATOM 731 N N . LEU A 1 90 ? 46.348 1.461 -29.188 1.00 57.22 90 LEU A N 1
ATOM 732 C CA . LEU A 1 90 ? 45.377 1.244 -28.115 1.00 57.22 90 LEU A CA 1
ATOM 733 C C . LEU A 1 90 ? 44.470 0.042 -28.417 1.00 57.22 90 LEU A C 1
ATOM 735 O O . LEU A 1 90 ? 44.305 -0.820 -27.560 1.00 57.22 90 LEU A O 1
ATOM 739 N N . VAL A 1 91 ? 43.958 -0.072 -29.651 1.00 59.06 91 VAL A N 1
ATOM 740 C CA . VAL A 1 91 ? 43.178 -1.243 -30.101 1.00 59.06 91 VAL A CA 1
ATOM 741 C C . VAL A 1 91 ? 43.994 -2.522 -29.958 1.00 59.06 91 VAL A C 1
ATOM 743 O O . VAL A 1 91 ? 43.519 -3.478 -29.356 1.00 59.06 91 VAL A O 1
ATOM 746 N N . SER A 1 92 ? 45.241 -2.522 -30.435 1.00 65.25 92 SER A N 1
ATOM 747 C CA . SER A 1 92 ? 46.123 -3.687 -30.337 1.00 65.25 92 SER A CA 1
ATOM 748 C C . SER A 1 92 ? 46.452 -4.064 -28.883 1.00 65.25 92 SER A C 1
ATOM 750 O O . SER A 1 92 ? 46.493 -5.247 -28.558 1.00 65.25 92 SER A O 1
ATOM 752 N N . GLN A 1 93 ? 46.619 -3.087 -27.983 1.00 67.62 93 GLN A N 1
ATOM 753 C CA . GLN A 1 93 ? 46.821 -3.335 -26.549 1.00 67.62 93 GLN A CA 1
ATOM 754 C C . GLN A 1 93 ? 45.584 -3.939 -25.876 1.00 67.62 93 GLN A C 1
ATOM 756 O O . GLN A 1 93 ? 45.722 -4.824 -25.031 1.00 67.62 93 GLN A O 1
ATOM 761 N N . ILE A 1 94 ? 44.384 -3.483 -26.248 1.00 58.03 94 ILE A N 1
ATOM 762 C CA . ILE A 1 94 ? 43.129 -4.056 -25.751 1.00 58.03 94 ILE A CA 1
ATOM 763 C C . ILE A 1 94 ? 42.966 -5.484 -26.292 1.00 58.03 94 ILE A C 1
ATOM 765 O O . ILE A 1 94 ? 42.725 -6.404 -25.517 1.00 58.03 94 ILE A O 1
ATOM 769 N N . GLU A 1 95 ? 43.170 -5.703 -27.595 1.00 59.62 95 GLU A N 1
ATOM 770 C CA . GLU A 1 95 ? 43.101 -7.033 -28.219 1.00 59.62 95 GLU A CA 1
ATOM 771 C C . GLU A 1 95 ? 44.076 -8.031 -27.574 1.00 59.62 95 GLU A C 1
ATOM 773 O O . GLU A 1 95 ? 43.673 -9.147 -27.251 1.00 59.62 95 GLU A O 1
ATOM 778 N N . ALA A 1 96 ? 45.326 -7.625 -27.321 1.00 67.38 96 ALA A N 1
ATOM 779 C CA . ALA A 1 96 ? 46.327 -8.467 -26.668 1.00 67.38 96 ALA A CA 1
ATOM 780 C C . ALA A 1 96 ? 45.916 -8.874 -25.243 1.00 67.38 96 ALA A C 1
ATOM 782 O O . ALA A 1 96 ? 46.089 -10.027 -24.863 1.00 67.38 96 ALA A O 1
ATOM 783 N N . ARG A 1 97 ? 45.303 -7.965 -24.474 1.00 57.56 97 ARG A N 1
ATOM 784 C CA . ARG A 1 97 ? 44.792 -8.272 -23.125 1.00 57.56 97 ARG A CA 1
ATOM 785 C C . ARG A 1 97 ? 43.589 -9.210 -23.142 1.00 57.56 97 ARG A C 1
ATOM 787 O O . ARG A 1 97 ? 43.457 -10.053 -22.263 1.00 57.56 97 ARG A O 1
ATOM 794 N N . PHE A 1 98 ? 42.714 -9.085 -24.137 1.00 51.03 98 PHE A N 1
ATOM 795 C CA . PHE A 1 98 ? 41.546 -9.961 -24.268 1.00 51.03 98 PHE A CA 1
ATOM 796 C C . PHE A 1 98 ? 41.865 -11.327 -24.884 1.00 51.03 98 PHE A C 1
ATOM 798 O O . PHE A 1 98 ? 41.047 -12.234 -24.756 1.00 51.03 98 PHE A O 1
ATOM 805 N N . ALA A 1 99 ? 43.031 -11.500 -25.513 1.00 57.94 99 ALA A N 1
ATOM 806 C CA . ALA A 1 99 ? 43.506 -12.807 -25.964 1.00 57.94 99 ALA A CA 1
ATOM 807 C C . ALA A 1 99 ? 43.837 -13.756 -24.792 1.00 57.94 99 ALA A C 1
ATOM 809 O O . ALA A 1 99 ? 43.798 -14.971 -24.968 1.00 57.94 99 ALA A O 1
ATOM 810 N N . GLU A 1 100 ? 44.118 -13.210 -23.603 1.00 47.53 100 GLU A N 1
ATOM 811 C CA . GLU A 1 100 ? 44.428 -13.973 -22.385 1.00 47.53 100 GLU A CA 1
ATOM 812 C C . GLU A 1 100 ? 43.183 -14.341 -21.558 1.00 47.53 100 GLU A C 1
ATOM 814 O O . GLU A 1 100 ? 43.245 -15.223 -20.702 1.00 47.53 100 GLU A O 1
ATOM 819 N N . VAL A 1 101 ? 42.033 -13.702 -21.810 1.00 46.50 101 VAL A N 1
ATOM 820 C CA . VAL A 1 101 ? 40.768 -14.053 -21.152 1.00 46.50 101 VAL A CA 1
ATOM 821 C C . VAL A 1 101 ? 40.190 -15.271 -21.877 1.00 46.50 101 VAL A C 1
ATOM 823 O O . VAL A 1 101 ? 39.851 -15.141 -23.056 1.00 46.50 101 VAL A O 1
ATOM 826 N N . PRO A 1 102 ? 40.052 -16.446 -21.228 1.00 44.47 102 PRO A N 1
ATOM 827 C CA . PRO A 1 102 ? 39.544 -17.636 -21.894 1.00 44.47 102 PRO A CA 1
ATOM 828 C C . PRO A 1 102 ? 38.166 -17.332 -22.477 1.00 44.47 102 PRO A C 1
ATOM 830 O O . PRO A 1 102 ? 37.218 -17.025 -21.749 1.00 44.47 102 PRO A O 1
ATOM 833 N N . ALA A 1 103 ? 38.078 -17.362 -23.809 1.00 44.72 103 ALA A N 1
ATOM 834 C CA . ALA A 1 103 ? 36.817 -17.248 -24.515 1.00 44.72 103 ALA A CA 1
ATOM 835 C C . ALA A 1 103 ? 35.940 -18.394 -24.008 1.00 44.72 103 ALA A C 1
ATOM 837 O O . ALA A 1 103 ? 36.324 -19.547 -24.183 1.00 44.72 103 ALA A O 1
ATOM 838 N N . PRO A 1 104 ? 34.796 -18.135 -23.356 1.00 42.78 104 PRO A N 1
ATOM 839 C CA . PRO A 1 104 ? 33.946 -19.242 -22.979 1.00 42.78 104 PRO A CA 1
ATOM 840 C C . PRO A 1 104 ? 33.459 -19.851 -24.299 1.00 42.78 104 PRO A C 1
ATOM 842 O O . PRO A 1 104 ? 33.022 -19.127 -25.199 1.00 42.78 104 PRO A O 1
ATOM 845 N N . ASP A 1 105 ? 33.579 -21.164 -24.449 1.00 44.41 105 ASP A N 1
ATOM 846 C CA . ASP A 1 105 ? 33.449 -21.861 -25.740 1.00 44.41 105 ASP A CA 1
ATOM 847 C C . ASP A 1 105 ? 32.080 -21.662 -26.437 1.00 44.41 105 ASP A C 1
ATOM 849 O O . ASP A 1 105 ? 31.894 -22.008 -27.600 1.00 44.41 105 ASP A O 1
ATOM 853 N N . ALA A 1 106 ? 31.116 -21.038 -25.752 1.00 42.28 106 ALA A N 1
ATOM 854 C CA . ALA A 1 106 ? 29.766 -20.745 -26.221 1.00 42.28 106 ALA A CA 1
ATOM 855 C C . ALA A 1 106 ? 29.556 -19.359 -26.882 1.00 42.28 106 ALA A C 1
ATOM 857 O O . ALA A 1 106 ? 28.467 -19.104 -27.392 1.00 42.28 106 ALA A O 1
ATOM 858 N N . TRP A 1 107 ? 30.535 -18.441 -26.896 1.00 41.69 107 TRP A N 1
ATOM 859 C CA . TRP A 1 107 ? 30.299 -17.039 -27.327 1.00 41.69 107 TRP A CA 1
ATOM 860 C C . TRP A 1 107 ? 30.577 -16.749 -28.811 1.00 41.69 107 TRP A C 1
ATOM 862 O O . TRP A 1 107 ? 30.468 -15.602 -29.250 1.00 41.69 107 TRP A O 1
ATOM 872 N N . VAL A 1 108 ? 30.933 -17.760 -29.609 1.00 39.38 108 VAL A N 1
ATOM 873 C CA . VAL A 1 108 ? 31.379 -17.577 -31.001 1.00 39.38 108 VAL A CA 1
ATOM 874 C C . VAL A 1 108 ? 30.420 -18.239 -31.988 1.00 39.38 108 VAL A C 1
ATOM 876 O O . VAL A 1 108 ? 30.757 -19.194 -32.675 1.00 39.38 108 VAL A O 1
ATOM 879 N N . GLN A 1 109 ? 29.230 -17.659 -32.116 1.00 36.72 109 GLN A N 1
ATOM 880 C CA . GLN A 1 109 ? 28.542 -17.577 -33.407 1.00 36.72 109 GLN A CA 1
ATOM 881 C C . GLN A 1 109 ? 28.047 -16.142 -33.623 1.00 36.72 109 GLN A C 1
ATOM 883 O O . GLN A 1 109 ? 26.856 -15.868 -33.715 1.00 36.72 109 GLN A O 1
ATOM 888 N N . LEU A 1 110 ? 28.988 -15.194 -33.693 1.00 40.03 110 LEU A N 1
ATOM 889 C CA . LEU A 1 110 ? 28.726 -13.930 -34.385 1.00 40.03 110 LEU A CA 1
ATOM 890 C C . LEU A 1 110 ? 28.345 -14.269 -35.838 1.00 40.03 110 LEU A C 1
ATOM 892 O O . LEU A 1 110 ? 29.032 -15.102 -36.442 1.00 40.03 110 LEU A O 1
ATOM 896 N N . PRO A 1 111 ? 27.291 -13.665 -36.418 1.00 37.66 111 PRO A N 1
ATOM 897 C CA . PRO A 1 111 ? 26.941 -13.900 -37.811 1.00 37.66 111 PRO A CA 1
ATOM 898 C C . PRO A 1 111 ? 28.166 -13.625 -38.683 1.00 37.66 111 PRO A C 1
ATOM 900 O O . PRO A 1 111 ? 28.654 -12.499 -38.747 1.00 37.66 111 PRO A O 1
ATOM 903 N N . ARG A 1 112 ? 28.674 -14.656 -39.367 1.00 42.47 112 ARG A N 1
ATOM 904 C CA . ARG A 1 112 ? 29.814 -14.546 -40.295 1.00 42.47 112 ARG A CA 1
ATOM 905 C C . ARG A 1 112 ? 29.530 -13.653 -41.514 1.00 42.47 112 ARG A C 1
ATOM 907 O O . ARG A 1 112 ? 30.419 -13.467 -42.331 1.00 42.47 112 ARG A O 1
ATOM 914 N N . ARG A 1 113 ? 28.325 -13.090 -41.638 1.00 39.19 113 ARG A N 1
ATOM 915 C CA . ARG A 1 113 ? 27.924 -12.179 -42.715 1.00 39.19 113 ARG A CA 1
ATOM 916 C C . ARG A 1 113 ? 27.967 -10.726 -42.250 1.00 39.19 113 ARG A C 1
ATOM 918 O O . ARG A 1 113 ? 26.938 -10.086 -42.074 1.00 39.19 113 ARG A O 1
ATOM 925 N N . PHE A 1 114 ? 29.172 -10.206 -42.078 1.00 42.16 114 PHE A N 1
ATOM 926 C CA . PHE A 1 114 ? 29.438 -8.819 -42.448 1.00 42.16 114 PHE A CA 1
ATOM 927 C C . PHE A 1 114 ? 30.271 -8.900 -43.722 1.00 42.16 114 PHE A C 1
ATOM 929 O O . PHE A 1 114 ? 31.493 -8.777 -43.678 1.00 42.16 114 PHE A O 1
ATOM 936 N N . ASP A 1 115 ? 29.612 -9.225 -44.837 1.00 39.53 115 ASP A N 1
ATOM 937 C CA . ASP A 1 115 ? 30.256 -9.235 -46.146 1.00 39.53 115 ASP A CA 1
ATOM 938 C C . ASP A 1 115 ? 30.638 -7.788 -46.465 1.00 39.53 115 ASP A C 1
ATOM 940 O O . ASP A 1 115 ? 29.805 -6.951 -46.816 1.00 39.53 115 ASP A O 1
ATOM 944 N N . ALA A 1 116 ? 31.910 -7.473 -46.231 1.00 42.53 116 ALA A N 1
ATOM 945 C CA . ALA A 1 116 ? 32.493 -6.203 -46.603 1.00 42.53 116 ALA A CA 1
ATOM 946 C C . ALA A 1 116 ? 32.349 -6.046 -48.118 1.00 42.53 116 ALA A C 1
ATOM 948 O O . ALA A 1 116 ? 32.825 -6.888 -48.882 1.00 42.53 116 ALA A O 1
ATOM 949 N N . ALA A 1 117 ? 31.709 -4.962 -48.555 1.00 44.59 117 ALA A N 1
ATOM 950 C CA . ALA A 1 117 ? 31.779 -4.556 -49.947 1.00 44.59 117 ALA A CA 1
ATOM 951 C C . ALA A 1 117 ? 33.270 -4.445 -50.337 1.00 44.59 117 ALA A C 1
ATOM 953 O O . ALA A 1 117 ? 34.033 -3.764 -49.636 1.00 44.59 117 ALA A O 1
ATOM 954 N N . PRO A 1 118 ? 33.721 -5.132 -51.401 1.00 42.81 118 PRO A N 1
ATOM 955 C CA . PRO A 1 118 ? 35.126 -5.138 -51.775 1.00 42.81 118 PRO A CA 1
ATOM 956 C C . PRO A 1 118 ? 35.526 -3.730 -52.234 1.00 42.81 118 PRO A C 1
ATOM 958 O O . PRO A 1 118 ? 35.081 -3.263 -53.277 1.00 42.81 118 PRO A O 1
ATOM 961 N N . GLY A 1 119 ? 36.331 -3.034 -51.423 1.00 50.28 119 GLY A N 1
ATOM 962 C CA . GLY A 1 119 ? 36.874 -1.708 -51.754 1.00 50.28 119 GLY A CA 1
ATOM 963 C C . GLY A 1 119 ? 37.077 -0.739 -50.583 1.00 50.28 119 GLY A C 1
ATOM 964 O O . GLY A 1 119 ? 37.846 0.208 -50.715 1.00 50.28 119 GLY A O 1
ATOM 965 N N . ALA A 1 120 ? 36.463 -0.957 -49.416 1.00 48.44 120 ALA A N 1
ATOM 966 C CA . ALA A 1 120 ? 36.606 -0.042 -48.277 1.00 48.44 120 ALA A CA 1
ATOM 967 C C . ALA A 1 120 ? 37.693 -0.514 -47.291 1.00 48.44 120 ALA A C 1
ATOM 969 O O . ALA A 1 120 ? 37.419 -1.282 -46.366 1.00 48.44 120 ALA A O 1
ATOM 970 N N . GLY A 1 121 ? 38.925 -0.013 -47.439 1.00 48.12 121 GLY A N 1
ATOM 971 C CA . GLY A 1 121 ? 40.057 -0.267 -46.524 1.00 48.12 121 GLY A CA 1
ATOM 972 C C . GLY A 1 121 ? 39.850 0.192 -45.067 1.00 48.12 121 GLY A C 1
ATOM 973 O O . GLY A 1 121 ? 40.663 -0.118 -44.204 1.00 48.12 121 GLY A O 1
ATOM 974 N N . VAL A 1 122 ? 38.738 0.874 -44.774 1.00 48.56 122 VAL A N 1
ATOM 975 C CA . VAL A 1 122 ? 38.322 1.342 -43.436 1.00 48.56 122 VAL A CA 1
ATOM 976 C C . VAL A 1 122 ? 37.386 0.330 -42.726 1.00 48.56 122 VAL A C 1
ATOM 978 O O . VAL A 1 122 ? 37.058 0.477 -41.552 1.00 48.56 122 VAL A O 1
ATOM 981 N N . SER A 1 123 ? 36.985 -0.763 -43.391 1.00 54.59 123 SER A N 1
ATOM 982 C CA . SER A 1 123 ? 35.925 -1.669 -42.904 1.00 54.59 123 SER A CA 1
ATOM 983 C C . SER A 1 123 ? 36.354 -2.742 -41.885 1.00 54.59 123 SER A C 1
ATOM 985 O O . SER A 1 123 ? 35.503 -3.255 -41.158 1.00 54.59 123 SER A O 1
ATOM 987 N N . SER A 1 124 ? 37.647 -3.066 -41.750 1.00 63.50 124 SER A N 1
ATOM 988 C CA . SER A 1 124 ? 38.097 -4.129 -40.829 1.00 63.50 124 SER A CA 1
ATOM 989 C C . SER A 1 124 ? 38.245 -3.652 -39.379 1.00 63.50 124 SER A C 1
ATOM 991 O O . SER A 1 124 ? 37.837 -4.361 -38.460 1.00 63.50 124 SER A O 1
ATOM 993 N N . ALA A 1 125 ? 38.759 -2.437 -39.161 1.00 57.00 125 ALA A N 1
ATOM 994 C CA . ALA A 1 125 ? 38.900 -1.846 -37.830 1.00 57.00 125 ALA A CA 1
ATOM 995 C C . ALA A 1 125 ? 37.532 -1.519 -37.211 1.00 57.00 125 ALA A C 1
ATOM 997 O O . ALA A 1 125 ? 37.285 -1.860 -36.057 1.00 57.00 125 ALA A O 1
ATOM 998 N N . GLY A 1 126 ? 36.606 -0.957 -37.998 1.00 63.00 126 GLY A N 1
ATOM 999 C CA . GLY A 1 126 ? 35.237 -0.681 -37.552 1.00 63.00 126 GLY A CA 1
ATOM 1000 C C . GLY A 1 126 ? 34.451 -1.950 -37.198 1.00 63.00 126 GLY A C 1
ATOM 1001 O O . GLY A 1 126 ? 33.777 -1.991 -36.168 1.00 63.00 126 GLY A O 1
ATOM 1002 N N . ALA A 1 127 ? 34.572 -3.018 -37.996 1.00 64.25 127 ALA A N 1
ATOM 1003 C CA . ALA A 1 127 ? 33.938 -4.305 -37.697 1.00 64.25 127 ALA A CA 1
ATOM 1004 C C . ALA A 1 127 ? 34.529 -4.969 -36.438 1.00 64.25 127 ALA A C 1
ATOM 1006 O O . ALA A 1 127 ? 33.780 -5.453 -35.586 1.00 64.25 127 ALA A O 1
ATOM 1007 N N 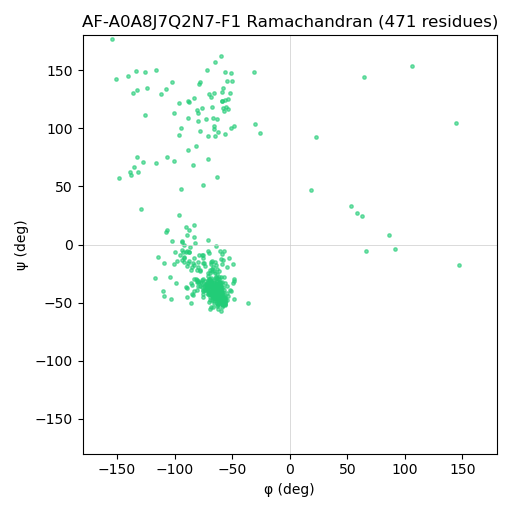. ARG A 1 128 ? 35.861 -4.942 -36.276 1.00 64.31 128 ARG A N 1
ATOM 1008 C CA . ARG A 1 128 ? 36.546 -5.439 -35.066 1.00 64.31 128 ARG A CA 1
ATOM 1009 C C . ARG A 1 128 ? 36.156 -4.646 -33.824 1.00 64.31 128 ARG A C 1
ATOM 1011 O O . ARG A 1 128 ? 35.871 -5.239 -32.788 1.00 64.31 128 ARG A O 1
ATOM 1018 N N . PHE A 1 129 ? 36.058 -3.326 -33.944 1.00 65.62 129 PHE A N 1
ATOM 1019 C CA . PHE A 1 129 ? 35.616 -2.448 -32.867 1.00 65.62 129 PHE A CA 1
ATOM 1020 C C . PHE A 1 129 ? 34.164 -2.715 -32.461 1.00 65.62 129 PHE A C 1
ATOM 1022 O O . PHE A 1 129 ? 33.894 -2.887 -31.275 1.00 65.62 129 PHE A O 1
ATOM 1029 N N . LYS A 1 130 ? 33.237 -2.846 -33.423 1.00 62.88 130 LYS A N 1
ATOM 1030 C CA . LYS A 1 130 ? 31.846 -3.251 -33.149 1.00 62.88 130 LYS A CA 1
ATOM 1031 C C . LYS A 1 130 ? 31.789 -4.600 -32.424 1.00 62.88 130 LYS A C 1
ATOM 1033 O O . LYS A 1 130 ? 31.065 -4.732 -31.440 1.00 62.88 130 LYS A O 1
ATOM 1038 N N . ALA A 1 131 ? 32.588 -5.579 -32.854 1.00 68.62 131 ALA A N 1
ATOM 1039 C CA . ALA A 1 131 ? 32.664 -6.885 -32.201 1.00 68.62 131 ALA A CA 1
ATOM 1040 C C . ALA A 1 131 ? 33.227 -6.803 -30.768 1.00 68.62 131 ALA A C 1
ATOM 1042 O O . ALA A 1 131 ? 32.706 -7.466 -29.871 1.00 68.62 131 ALA A O 1
ATOM 1043 N N . LEU A 1 132 ? 34.252 -5.979 -30.529 1.00 69.81 132 LEU A N 1
ATOM 1044 C CA . LEU A 1 132 ? 34.849 -5.763 -29.208 1.00 69.81 132 LEU A CA 1
ATOM 1045 C C . LEU A 1 132 ? 33.903 -5.010 -28.261 1.00 69.81 132 LEU A C 1
ATOM 1047 O O . LEU A 1 132 ? 33.706 -5.440 -27.126 1.00 69.81 132 LEU A O 1
ATOM 1051 N N . ALA A 1 133 ? 33.266 -3.938 -28.735 1.00 65.56 133 ALA A N 1
ATOM 1052 C CA . ALA A 1 133 ? 32.254 -3.198 -27.987 1.00 65.56 133 ALA A CA 1
ATOM 1053 C C . ALA A 1 133 ? 31.084 -4.113 -27.596 1.00 65.56 133 ALA A C 1
ATOM 1055 O O . ALA A 1 133 ? 30.669 -4.128 -26.439 1.00 65.56 133 ALA A O 1
ATOM 1056 N N . HIS A 1 134 ? 30.615 -4.950 -28.526 1.00 65.31 134 HIS A N 1
ATOM 1057 C CA . HIS A 1 134 ? 29.586 -5.946 -28.248 1.00 65.31 134 HIS A CA 1
ATOM 1058 C C . HIS A 1 134 ? 30.047 -6.980 -27.206 1.00 65.31 134 HIS A C 1
ATOM 1060 O O . HIS A 1 134 ? 29.309 -7.255 -26.263 1.00 65.31 134 HIS A O 1
ATOM 1066 N N . LYS A 1 135 ? 31.282 -7.499 -27.295 1.00 66.50 135 LYS A N 1
ATOM 1067 C CA . LYS A 1 135 ? 31.853 -8.404 -26.275 1.00 66.50 135 LYS A CA 1
ATOM 1068 C C . LYS A 1 135 ? 31.913 -7.761 -24.889 1.00 66.50 135 LYS A C 1
ATOM 1070 O O . LYS A 1 135 ? 31.553 -8.403 -23.909 1.00 66.50 135 LYS A O 1
ATOM 1075 N N . LEU A 1 136 ? 32.324 -6.499 -24.798 1.00 64.94 136 LEU A N 1
ATOM 1076 C CA . LEU A 1 136 ? 32.395 -5.765 -23.532 1.00 64.94 136 LEU A CA 1
ATOM 1077 C C . LEU A 1 136 ? 31.014 -5.447 -22.962 1.00 64.94 136 LEU A C 1
ATOM 1079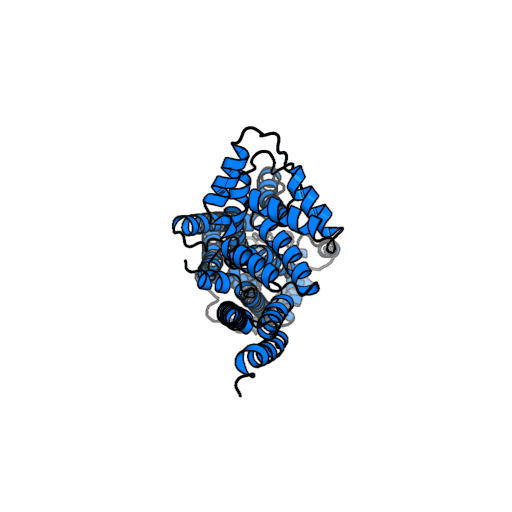 O O . LEU A 1 136 ? 30.810 -5.536 -21.752 1.00 64.94 136 LEU A O 1
ATOM 1083 N N . MET A 1 137 ? 30.040 -5.144 -23.822 1.00 65.12 137 MET A N 1
ATOM 1084 C CA . MET A 1 137 ? 28.644 -5.042 -23.406 1.00 65.12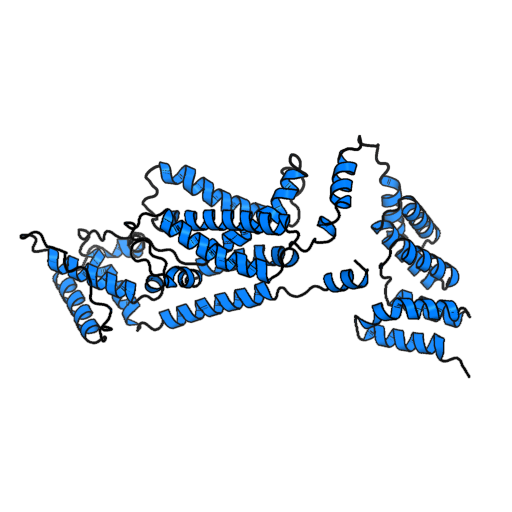 137 MET A CA 1
ATOM 1085 C C . MET A 1 137 ? 28.134 -6.382 -22.878 1.00 65.12 137 MET A C 1
ATOM 1087 O O . MET A 1 137 ? 27.550 -6.418 -21.806 1.00 65.12 137 MET A O 1
ATOM 1091 N N . LEU A 1 138 ? 28.404 -7.497 -23.556 1.00 65.00 138 LEU A N 1
ATOM 1092 C CA . LEU A 1 138 ? 28.013 -8.831 -23.091 1.00 65.00 138 LEU A CA 1
ATOM 1093 C C . LEU A 1 138 ? 28.723 -9.257 -21.794 1.00 65.00 138 LEU A C 1
ATOM 1095 O O . LEU A 1 138 ? 28.121 -9.948 -20.970 1.00 65.00 138 LEU A O 1
ATOM 1099 N N . ALA A 1 139 ? 29.965 -8.812 -21.582 1.00 65.38 139 ALA A N 1
ATOM 1100 C CA . ALA A 1 139 ? 30.696 -8.995 -20.329 1.00 65.38 139 ALA A CA 1
ATOM 1101 C C . ALA A 1 139 ? 30.099 -8.164 -19.178 1.00 65.38 139 ALA A C 1
ATOM 1103 O O . ALA A 1 139 ? 30.216 -8.537 -18.010 1.00 65.38 139 ALA A O 1
ATOM 1104 N N . ASN A 1 140 ? 29.401 -7.067 -19.488 1.00 70.69 140 ASN A N 1
ATOM 1105 C CA . ASN A 1 140 ? 28.632 -6.327 -18.501 1.00 70.69 140 ASN A CA 1
ATOM 1106 C C . ASN A 1 140 ? 27.382 -7.130 -18.118 1.00 70.69 140 ASN A C 1
ATOM 1108 O O . ASN A 1 140 ? 26.407 -7.212 -18.871 1.00 70.69 140 ASN A O 1
ATOM 1112 N N . GLY A 1 141 ? 27.382 -7.674 -16.898 1.00 72.44 141 GLY A N 1
ATOM 1113 C CA . GLY A 1 141 ? 26.268 -8.461 -16.366 1.00 72.44 141 GLY A CA 1
ATOM 1114 C C . GLY A 1 141 ? 24.904 -7.781 -16.533 1.00 72.44 141 GLY A C 1
ATOM 1115 O O . GLY A 1 141 ? 23.919 -8.459 -16.811 1.00 72.44 141 GLY A O 1
ATOM 1116 N N . LYS A 1 142 ? 24.833 -6.441 -16.475 1.00 76.81 142 LYS A N 1
ATOM 1117 C CA . LYS A 1 142 ? 23.575 -5.710 -16.695 1.00 76.81 142 LYS A CA 1
ATOM 1118 C C . LYS A 1 142 ? 22.988 -5.942 -18.083 1.00 76.81 142 LYS A C 1
ATOM 1120 O O . LYS A 1 142 ? 21.787 -6.131 -18.185 1.00 76.81 142 LYS A O 1
ATOM 1125 N N . TYR A 1 143 ? 23.808 -5.933 -19.130 1.00 79.19 143 TYR A N 1
ATOM 1126 C CA . TYR A 1 143 ? 23.343 -6.141 -20.504 1.00 79.19 143 TYR A CA 1
ATOM 1127 C C . TYR A 1 143 ? 23.119 -7.627 -20.811 1.00 79.19 143 TYR A C 1
ATOM 1129 O O . TYR A 1 143 ? 22.215 -7.985 -21.572 1.00 79.19 143 TYR A O 1
ATOM 1137 N N . ARG A 1 144 ? 23.897 -8.514 -20.177 1.00 82.56 144 ARG A N 1
ATOM 1138 C CA . ARG A 1 144 ? 23.677 -9.963 -20.258 1.00 82.56 144 ARG A CA 1
ATOM 1139 C C . ARG A 1 144 ? 22.276 -10.343 -19.779 1.00 82.56 144 ARG A C 1
ATOM 1141 O O . ARG A 1 144 ? 21.571 -11.019 -20.516 1.00 82.56 144 ARG A O 1
ATOM 1148 N N . PHE A 1 145 ? 21.885 -9.857 -18.600 1.00 87.38 145 PHE A N 1
ATOM 1149 C CA . PHE A 1 145 ? 20.627 -10.203 -17.929 1.00 87.38 145 PHE A CA 1
ATOM 1150 C C . PHE A 1 145 ? 19.462 -9.242 -18.213 1.00 87.38 145 PHE A C 1
ATOM 1152 O O . PHE A 1 145 ? 18.378 -9.407 -17.643 1.00 87.38 145 PHE A O 1
ATOM 1159 N N . ALA A 1 146 ? 19.680 -8.230 -19.056 1.00 90.62 146 ALA A N 1
ATOM 1160 C CA . ALA A 1 146 ? 18.628 -7.337 -19.515 1.00 90.62 146 ALA A CA 1
ATOM 1161 C C . ALA A 1 146 ? 17.697 -8.040 -20.504 1.00 90.62 146 ALA A C 1
ATOM 1163 O O . ALA A 1 146 ? 18.117 -8.885 -21.300 1.00 90.62 146 ALA A O 1
ATOM 1164 N N . LEU A 1 147 ? 16.436 -7.620 -20.514 1.00 92.69 147 LEU A N 1
ATOM 1165 C CA . LEU A 1 147 ? 15.475 -8.103 -21.490 1.00 92.69 147 LEU A CA 1
ATOM 1166 C C . LEU A 1 147 ? 15.681 -7.374 -22.820 1.00 92.69 147 LEU A C 1
ATOM 1168 O O . LEU A 1 147 ? 15.453 -6.171 -22.909 1.00 92.69 147 LEU A O 1
ATOM 1172 N N . LYS A 1 148 ? 16.122 -8.104 -23.846 1.00 89.94 148 LYS A N 1
ATOM 1173 C CA . LYS A 1 148 ? 16.449 -7.584 -25.182 1.00 89.94 148 LYS A CA 1
ATOM 1174 C C . LYS A 1 148 ? 15.439 -8.107 -26.197 1.00 89.94 148 LYS A C 1
ATOM 1176 O O . LYS A 1 148 ? 15.234 -9.315 -26.272 1.00 89.94 148 LYS A O 1
ATOM 1181 N N . ALA A 1 149 ? 14.853 -7.221 -27.001 1.00 88.19 149 ALA A N 1
ATOM 1182 C CA . ALA A 1 149 ? 13.898 -7.623 -28.040 1.00 88.19 149 ALA A CA 1
ATOM 1183 C C . ALA A 1 149 ? 14.571 -8.395 -29.193 1.00 88.19 149 ALA A C 1
ATOM 1185 O O . ALA A 1 149 ? 14.029 -9.381 -29.680 1.00 88.19 149 ALA A O 1
ATOM 1186 N N . HIS A 1 150 ? 15.779 -7.981 -29.586 1.00 85.25 150 HIS A N 1
ATOM 1187 C CA . HIS A 1 150 ? 16.551 -8.582 -30.683 1.00 85.25 150 HIS A CA 1
ATOM 1188 C C . HIS A 1 150 ? 17.284 -9.879 -30.300 1.00 85.25 150 HIS A C 1
ATOM 1190 O O . HIS A 1 150 ? 17.673 -10.650 -31.171 1.00 85.25 150 HIS A O 1
ATOM 1196 N N . ALA A 1 151 ? 17.498 -10.115 -29.005 1.00 87.38 151 ALA A N 1
ATOM 1197 C CA . ALA A 1 151 ? 18.250 -11.251 -28.470 1.00 87.38 151 ALA A CA 1
ATOM 1198 C C . ALA A 1 151 ? 17.520 -11.817 -27.247 1.00 87.38 151 ALA A C 1
ATOM 1200 O O . ALA A 1 151 ? 18.012 -11.772 -26.115 1.00 87.38 151 ALA A O 1
ATOM 1201 N N . PHE A 1 152 ? 16.284 -12.258 -27.481 1.00 90.56 152 PHE A N 1
ATOM 1202 C CA . PHE A 1 152 ? 15.420 -12.774 -26.435 1.00 90.56 152 PHE A CA 1
ATOM 1203 C C . PHE A 1 152 ? 15.942 -14.107 -25.893 1.00 90.56 152 PHE A C 1
ATOM 1205 O O . PHE A 1 152 ? 16.122 -15.069 -26.635 1.00 90.56 152 PHE A O 1
ATOM 1212 N N . GLU A 1 153 ? 16.093 -14.177 -24.574 1.00 92.75 153 GLU A N 1
ATOM 1213 C CA . GLU A 1 153 ? 16.285 -15.430 -23.849 1.00 92.75 153 GLU A CA 1
ATOM 1214 C C . GLU A 1 153 ? 15.182 -15.525 -22.788 1.00 92.75 153 GLU A C 1
ATOM 1216 O O . GLU A 1 153 ? 14.954 -14.540 -22.078 1.00 92.75 153 GLU A O 1
ATOM 1221 N N . PRO A 1 154 ? 14.508 -16.677 -22.617 1.00 95.19 154 PRO A N 1
ATOM 1222 C CA . PRO A 1 154 ? 13.400 -16.802 -21.668 1.00 95.19 154 PRO A CA 1
ATOM 1223 C C . PRO A 1 154 ? 13.751 -16.395 -20.233 1.00 95.19 154 PRO A C 1
ATOM 1225 O O . PRO A 1 154 ? 12.937 -15.785 -19.542 1.00 95.19 154 PRO A O 1
ATOM 1228 N N . ILE A 1 155 ? 14.982 -16.672 -19.792 1.00 94.56 155 ILE A N 1
ATOM 1229 C CA . ILE A 1 155 ? 15.461 -16.297 -18.456 1.00 94.56 155 ILE A CA 1
ATOM 1230 C C . ILE A 1 155 ? 15.494 -14.774 -18.256 1.00 94.56 155 ILE A C 1
ATOM 1232 O O . ILE A 1 155 ? 15.248 -14.292 -17.147 1.00 94.56 155 ILE A O 1
ATOM 1236 N N . ASN A 1 156 ? 15.687 -14.015 -19.341 1.00 94.19 156 ASN A N 1
ATOM 1237 C CA . ASN A 1 156 ? 15.734 -12.560 -19.307 1.00 94.19 156 ASN A CA 1
ATOM 1238 C C . ASN A 1 156 ? 14.377 -11.928 -18.981 1.00 94.19 156 ASN A C 1
ATOM 1240 O O . ASN A 1 156 ? 14.370 -10.770 -18.586 1.00 94.19 156 ASN A O 1
ATOM 1244 N N . LEU A 1 157 ? 13.250 -12.659 -19.053 1.00 95.75 157 LEU A N 1
ATOM 1245 C CA . LEU A 1 157 ? 11.944 -12.195 -18.542 1.00 95.75 157 LEU A CA 1
ATOM 1246 C C . LEU A 1 157 ? 11.883 -12.116 -17.019 1.00 95.75 157 LEU A C 1
ATOM 1248 O O . LEU A 1 157 ? 11.032 -11.424 -16.471 1.00 95.75 157 LEU A O 1
ATOM 1252 N N . ILE A 1 158 ? 12.751 -12.850 -16.332 1.00 95.38 158 ILE A N 1
ATOM 1253 C CA . ILE A 1 158 ? 12.787 -12.875 -14.872 1.00 95.38 158 ILE A CA 1
ATOM 1254 C C . ILE A 1 158 ? 13.955 -12.030 -14.391 1.00 95.38 158 ILE A C 1
ATOM 1256 O O . ILE A 1 158 ? 13.788 -11.200 -13.500 1.00 95.38 158 ILE A O 1
ATOM 1260 N N . THR A 1 159 ? 15.137 -12.210 -14.985 1.00 93.19 159 THR A N 1
ATOM 1261 C CA . THR A 1 159 ? 16.347 -11.565 -14.475 1.00 93.19 159 THR A CA 1
ATOM 1262 C C . THR A 1 159 ? 16.268 -10.055 -14.575 1.00 93.19 159 THR A C 1
ATOM 1264 O O . THR A 1 159 ? 16.645 -9.398 -13.612 1.00 93.19 159 THR A O 1
ATOM 1267 N N . TYR A 1 160 ? 15.713 -9.491 -15.653 1.00 94.06 160 TYR A N 1
ATOM 1268 C CA . TYR A 1 160 ? 15.711 -8.040 -15.862 1.00 94.06 160 TYR A CA 1
ATOM 1269 C C . TYR A 1 160 ? 15.049 -7.246 -14.722 1.00 94.06 160 TYR A C 1
ATOM 1271 O O . TYR A 1 160 ? 15.454 -6.111 -14.467 1.00 94.06 160 TYR A O 1
ATOM 1279 N N . LEU A 1 161 ? 14.094 -7.847 -13.998 1.00 94.06 161 LEU A N 1
ATOM 1280 C CA . LEU A 1 161 ? 13.416 -7.243 -12.845 1.00 94.06 161 LEU A CA 1
ATOM 1281 C C . LEU A 1 161 ? 14.396 -6.873 -11.718 1.00 94.06 161 LEU A C 1
ATOM 1283 O O . LEU A 1 161 ? 14.157 -5.937 -10.958 1.00 94.06 161 LEU A O 1
ATOM 1287 N N . PHE A 1 162 ? 15.520 -7.581 -11.615 1.00 90.88 162 PHE A N 1
ATOM 1288 C CA . PHE A 1 162 ? 16.482 -7.431 -10.524 1.00 90.88 162 PHE A CA 1
ATOM 1289 C C . PHE A 1 162 ? 17.648 -6.487 -10.849 1.00 90.88 162 PHE A C 1
ATOM 1291 O O . PHE A 1 162 ? 18.412 -6.127 -9.952 1.00 90.88 162 PHE A O 1
ATOM 1298 N N . PHE A 1 163 ? 17.788 -6.051 -12.103 1.00 87.19 163 PHE A N 1
ATOM 1299 C CA . PHE A 1 163 ? 18.884 -5.185 -12.548 1.00 87.19 163 PHE A CA 1
ATOM 1300 C C . PHE A 1 163 ? 18.409 -3.747 -12.696 1.00 87.19 163 PHE A C 1
ATOM 1302 O O . PHE A 1 163 ? 17.337 -3.504 -13.223 1.00 87.19 163 PHE A O 1
ATOM 1309 N N . HIS A 1 164 ? 19.227 -2.775 -12.292 1.00 86.25 164 HIS A N 1
ATOM 1310 C CA . HIS A 1 164 ? 18.894 -1.355 -12.426 1.00 86.25 164 HIS A CA 1
ATOM 1311 C C . HIS A 1 164 ? 19.984 -0.593 -13.168 1.00 86.25 164 HIS A C 1
ATOM 1313 O O . HIS A 1 164 ? 21.180 -0.900 -13.081 1.00 86.25 164 HIS A O 1
ATOM 1319 N N . ALA A 1 165 ? 19.555 0.441 -13.894 1.00 81.50 165 ALA A N 1
ATOM 1320 C CA . ALA A 1 165 ? 20.452 1.287 -14.674 1.00 81.50 165 ALA A CA 1
ATOM 1321 C C . ALA A 1 165 ? 21.507 1.933 -13.765 1.00 81.50 165 ALA A C 1
ATOM 1323 O O . ALA A 1 165 ? 22.709 1.825 -14.010 1.00 81.50 165 ALA A O 1
ATOM 1324 N N . ASN A 1 166 ? 21.054 2.514 -12.656 1.00 80.44 166 ASN A N 1
ATOM 1325 C CA . ASN A 1 166 ? 21.869 3.202 -11.664 1.00 80.44 166 ASN A CA 1
ATOM 1326 C C . ASN A 1 166 ? 21.174 3.184 -10.287 1.00 80.44 166 ASN A C 1
ATOM 1328 O O . ASN A 1 166 ? 20.054 2.686 -10.149 1.00 80.44 166 ASN A O 1
ATOM 1332 N N . TRP A 1 167 ? 21.849 3.728 -9.272 1.00 82.12 167 TRP A N 1
ATOM 1333 C CA . TRP A 1 167 ? 21.338 3.809 -7.902 1.00 82.12 167 TRP A CA 1
ATOM 1334 C C . TRP A 1 167 ? 20.055 4.620 -7.780 1.00 82.12 167 TRP A C 1
ATOM 1336 O O . TRP A 1 167 ? 19.148 4.209 -7.067 1.00 82.12 167 TRP A O 1
ATOM 1346 N N . PHE A 1 168 ? 19.959 5.740 -8.493 1.00 80.62 168 PHE A N 1
ATOM 1347 C CA . PHE A 1 168 ? 18.769 6.581 -8.460 1.00 80.62 168 PHE A CA 1
ATOM 1348 C C . PHE A 1 168 ? 17.531 5.826 -8.970 1.00 80.62 168 PHE A C 1
ATOM 1350 O O . PHE A 1 168 ? 16.498 5.835 -8.310 1.00 80.62 168 PHE A O 1
ATOM 1357 N N . HIS A 1 169 ? 17.656 5.090 -10.081 1.00 81.38 169 HIS A N 1
ATOM 1358 C CA . HIS A 1 169 ? 16.582 4.251 -10.621 1.00 81.38 169 HIS A CA 1
ATOM 1359 C C . HIS A 1 169 ? 16.142 3.177 -9.610 1.00 81.38 169 HIS A C 1
ATOM 1361 O O . HIS A 1 169 ? 14.946 2.971 -9.413 1.00 81.38 169 HIS A O 1
ATOM 1367 N N . LEU A 1 170 ? 17.087 2.533 -8.916 1.00 84.69 170 LEU A N 1
ATOM 1368 C CA . LEU A 1 170 ? 16.766 1.585 -7.846 1.00 84.69 170 LEU A CA 1
ATOM 1369 C C . LEU A 1 170 ? 16.032 2.257 -6.677 1.00 84.69 170 LEU A C 1
ATOM 1371 O O . LEU A 1 170 ? 14.992 1.765 -6.245 1.00 84.69 170 LEU A O 1
ATOM 1375 N N . LEU A 1 171 ? 16.572 3.368 -6.169 1.00 86.00 171 LEU A N 1
ATOM 1376 C CA . LEU A 1 171 ? 16.004 4.095 -5.035 1.00 86.00 171 LEU A CA 1
ATOM 1377 C C . LEU A 1 171 ? 14.584 4.564 -5.338 1.00 86.00 171 LEU A C 1
ATOM 1379 O O . LEU A 1 171 ? 13.708 4.405 -4.495 1.00 86.00 171 LEU A O 1
ATOM 1383 N N . MET A 1 172 ? 14.336 5.075 -6.546 1.00 82.94 172 MET A N 1
ATOM 1384 C CA . MET A 1 172 ? 13.013 5.558 -6.925 1.00 82.94 172 MET A CA 1
ATOM 1385 C C . MET A 1 172 ? 12.002 4.419 -7.082 1.00 82.94 172 MET A C 1
ATOM 1387 O O . MET A 1 172 ? 10.889 4.519 -6.569 1.00 82.94 172 MET A O 1
ATOM 1391 N N . ASN A 1 173 ? 12.398 3.296 -7.691 1.00 88.62 173 ASN A N 1
ATOM 1392 C CA . ASN A 1 173 ? 11.534 2.115 -7.763 1.00 88.62 173 ASN A CA 1
ATOM 1393 C C . ASN A 1 173 ? 11.221 1.560 -6.364 1.00 88.62 173 ASN A C 1
ATOM 1395 O O . ASN A 1 173 ? 10.078 1.200 -6.088 1.00 88.62 173 ASN A O 1
ATOM 1399 N N . GLY A 1 174 ? 12.216 1.510 -5.473 1.00 88.25 174 GLY A N 1
ATOM 1400 C CA . GLY A 1 174 ? 12.043 1.060 -4.092 1.00 88.25 174 GLY A CA 1
ATOM 1401 C C . GLY A 1 174 ? 11.145 1.991 -3.279 1.00 88.25 174 GLY A C 1
ATOM 1402 O O . GLY A 1 174 ? 10.225 1.522 -2.615 1.00 88.25 174 GLY A O 1
ATOM 1403 N N . PHE A 1 175 ? 11.363 3.303 -3.382 1.00 86.62 175 PHE A N 1
ATOM 1404 C CA . PHE A 1 175 ? 10.542 4.321 -2.728 1.00 86.62 175 PHE A CA 1
ATOM 1405 C C . PHE A 1 175 ? 9.074 4.216 -3.152 1.00 86.62 175 PHE A C 1
ATOM 1407 O O . PHE A 1 175 ? 8.199 4.087 -2.297 1.00 86.62 175 PHE A O 1
ATOM 1414 N N . MET A 1 176 ? 8.807 4.187 -4.463 1.00 87.12 176 MET A N 1
ATOM 1415 C CA . MET A 1 176 ? 7.448 4.040 -4.987 1.00 87.12 176 MET A CA 1
ATOM 1416 C C . MET A 1 176 ? 6.828 2.712 -4.551 1.00 87.12 176 MET A C 1
ATOM 1418 O O . MET A 1 176 ? 5.689 2.680 -4.090 1.00 87.12 176 MET A O 1
ATOM 1422 N N . PHE A 1 177 ? 7.580 1.612 -4.632 1.00 90.25 177 PHE A N 1
ATOM 1423 C CA . PHE A 1 177 ? 7.101 0.313 -4.175 1.00 90.25 177 PHE A CA 1
ATOM 1424 C C . PHE A 1 177 ? 6.652 0.352 -2.710 1.00 90.25 177 PHE A C 1
ATOM 1426 O O . PHE A 1 177 ? 5.517 -0.025 -2.432 1.00 90.25 177 PHE A O 1
ATOM 1433 N N . VAL A 1 178 ? 7.494 0.848 -1.795 1.00 87.62 178 VAL A N 1
ATOM 1434 C CA . VAL A 1 178 ? 7.175 0.948 -0.360 1.00 87.62 178 VAL A CA 1
ATOM 1435 C C . VAL A 1 178 ? 5.930 1.806 -0.134 1.00 87.62 178 VAL A C 1
ATOM 1437 O O . VAL A 1 178 ? 5.017 1.370 0.567 1.00 87.62 178 VAL A O 1
ATOM 1440 N N . LEU A 1 179 ? 5.863 2.970 -0.789 1.00 85.31 179 LEU A N 1
ATOM 1441 C CA . LEU A 1 179 ? 4.763 3.926 -0.655 1.00 85.31 179 LEU A CA 1
ATOM 1442 C C . LEU A 1 179 ? 3.394 3.300 -0.970 1.00 85.31 179 LEU A C 1
ATOM 1444 O O . LEU A 1 179 ? 2.423 3.499 -0.237 1.00 85.31 179 LEU A O 1
ATOM 1448 N N . PHE A 1 180 ? 3.302 2.527 -2.055 1.00 88.94 180 PHE A N 1
ATOM 1449 C CA . PHE A 1 180 ? 2.030 1.942 -2.485 1.00 88.94 180 PHE A CA 1
ATOM 1450 C C . PHE A 1 180 ? 1.751 0.572 -1.849 1.00 88.94 180 PHE A C 1
ATOM 1452 O O . PHE A 1 180 ? 0.598 0.279 -1.514 1.00 88.94 180 PHE A O 1
ATOM 1459 N N . VAL A 1 181 ? 2.776 -0.269 -1.661 1.00 89.69 181 VAL A N 1
ATOM 1460 C CA . VAL A 1 181 ? 2.606 -1.624 -1.110 1.00 89.69 181 VAL A CA 1
ATOM 1461 C C . VAL A 1 181 ? 2.176 -1.602 0.339 1.00 89.69 181 VAL A C 1
ATOM 1463 O O . VAL A 1 181 ? 1.314 -2.404 0.680 1.00 89.69 181 VAL A O 1
ATOM 1466 N N . GLU A 1 182 ? 2.707 -0.707 1.176 1.00 86.62 182 GLU A N 1
ATOM 1467 C CA . GLU A 1 182 ? 2.309 -0.637 2.587 1.00 86.62 182 GLU A CA 1
ATOM 1468 C C . GLU A 1 182 ? 0.789 -0.491 2.710 1.00 86.62 182 GLU A C 1
ATOM 1470 O O . GLU A 1 182 ? 0.130 -1.269 3.397 1.00 86.62 182 GLU A O 1
ATOM 1475 N N . THR A 1 183 ? 0.219 0.431 1.936 1.00 84.75 183 THR A N 1
ATOM 1476 C CA . THR A 1 183 ? -1.225 0.661 1.914 1.00 84.75 183 THR A CA 1
ATOM 1477 C C . THR A 1 183 ? -1.989 -0.563 1.386 1.00 84.75 183 THR A C 1
ATOM 1479 O O . THR A 1 183 ? -3.010 -0.964 1.947 1.00 84.75 183 THR A O 1
ATOM 1482 N N . LEU A 1 184 ? -1.490 -1.192 0.318 1.00 88.62 184 LEU A N 1
ATOM 1483 C CA . LEU A 1 184 ? -2.121 -2.367 -0.284 1.00 88.62 184 LEU A CA 1
ATOM 1484 C C . LEU A 1 184 ? -2.008 -3.628 0.571 1.00 88.62 184 LEU A C 1
ATOM 1486 O O . LEU A 1 184 ? -2.884 -4.482 0.479 1.00 88.62 184 LEU A O 1
ATOM 1490 N N . GLU A 1 185 ? -0.984 -3.767 1.411 1.00 87.62 185 GLU A N 1
ATOM 1491 C CA . GLU A 1 185 ? -0.811 -4.928 2.289 1.00 87.62 185 GLU A CA 1
ATOM 1492 C C . GLU A 1 185 ? -1.953 -5.025 3.318 1.00 87.62 185 GLU A C 1
ATOM 1494 O O . GLU A 1 185 ? -2.344 -6.129 3.706 1.00 87.62 185 GLU A O 1
ATOM 1499 N N . TYR A 1 186 ? -2.563 -3.890 3.683 1.00 83.06 186 TYR A N 1
ATOM 1500 C CA . TYR A 1 186 ? -3.781 -3.849 4.501 1.00 83.06 186 TYR A CA 1
ATOM 1501 C C . TYR A 1 186 ? -5.036 -4.330 3.759 1.00 83.06 186 TYR A C 1
ATOM 1503 O O . TYR A 1 186 ? -6.002 -4.753 4.392 1.00 83.06 186 TYR A O 1
ATOM 1511 N N . TRP A 1 187 ? -5.048 -4.257 2.428 1.00 82.06 187 TRP A N 1
ATOM 1512 C CA . TRP A 1 187 ? -6.227 -4.490 1.582 1.00 82.06 187 TRP A CA 1
ATOM 1513 C C . TRP A 1 187 ? -6.113 -5.708 0.681 1.00 82.06 187 TRP A C 1
ATOM 1515 O O . TRP A 1 187 ? -7.069 -6.098 0.026 1.00 82.06 187 TRP A O 1
ATOM 1525 N N . VAL A 1 188 ? -4.946 -6.308 0.558 1.00 86.25 188 VAL A N 1
ATOM 1526 C CA . VAL A 1 188 ? -4.730 -7.420 -0.354 1.00 86.25 188 VAL A CA 1
ATOM 1527 C C . VAL A 1 188 ? -3.916 -8.443 0.394 1.00 86.25 188 VAL A C 1
ATOM 1529 O O . VAL A 1 188 ? -2.888 -8.141 0.996 1.00 86.25 188 VAL A O 1
ATOM 1532 N N . ARG A 1 189 ? -4.368 -9.700 0.368 1.00 85.81 189 ARG A N 1
ATOM 1533 C CA . ARG A 1 189 ? -3.606 -10.766 1.023 1.00 85.81 189 ARG A CA 1
ATOM 1534 C C . ARG A 1 189 ? -2.212 -10.817 0.394 1.00 85.81 189 ARG A C 1
ATOM 1536 O O . ARG A 1 189 ? -2.089 -10.940 -0.821 1.00 85.81 189 ARG A O 1
ATOM 1543 N N . ARG A 1 190 ? -1.186 -10.840 1.240 1.00 86.62 190 ARG A N 1
ATOM 1544 C CA . ARG A 1 190 ? 0.248 -10.867 0.897 1.00 86.62 190 ARG A CA 1
ATOM 1545 C C . ARG A 1 190 ? 0.614 -11.689 -0.344 1.00 86.62 190 ARG A C 1
ATOM 1547 O O . ARG A 1 190 ? 1.268 -11.179 -1.243 1.00 86.62 190 ARG A O 1
ATOM 1554 N N . ARG A 1 191 ? 0.146 -12.942 -0.427 1.00 88.25 191 ARG A N 1
ATOM 1555 C CA . ARG A 1 191 ? 0.423 -13.840 -1.567 1.00 88.25 191 ARG A CA 1
ATOM 1556 C C . ARG A 1 191 ? -0.076 -13.304 -2.914 1.00 88.25 191 ARG A C 1
ATOM 1558 O O . ARG A 1 191 ? 0.572 -13.521 -3.927 1.00 88.25 191 ARG A O 1
ATOM 1565 N N . TRP A 1 192 ? -1.218 -12.614 -2.919 1.00 90.31 192 TRP A N 1
ATOM 1566 C CA . TRP A 1 192 ? -1.782 -12.007 -4.124 1.00 90.31 192 TRP A CA 1
ATOM 1567 C C . TRP A 1 192 ? -1.017 -10.752 -4.504 1.00 90.31 192 TRP A C 1
ATOM 1569 O O . TRP A 1 192 ? -0.743 -10.571 -5.679 1.00 90.31 192 TRP A O 1
ATOM 1579 N N . LEU A 1 193 ? -0.625 -9.935 -3.524 1.00 91.69 193 LEU A N 1
ATOM 1580 C CA . LEU A 1 193 ? 0.178 -8.741 -3.777 1.00 91.69 193 LEU A CA 1
ATOM 1581 C C . LEU A 1 193 ? 1.555 -9.104 -4.350 1.00 91.69 193 LEU A C 1
ATOM 1583 O O . LEU A 1 193 ? 1.957 -8.558 -5.371 1.00 91.69 193 LEU A O 1
ATOM 1587 N N . PHE A 1 194 ? 2.230 -10.094 -3.755 1.00 92.50 194 PHE A N 1
ATOM 1588 C CA . PHE A 1 194 ? 3.491 -10.625 -4.274 1.00 92.50 194 PHE A CA 1
ATOM 1589 C C . PHE A 1 194 ? 3.324 -11.235 -5.671 1.00 92.50 194 PHE A C 1
ATOM 1591 O O . PHE A 1 194 ? 4.085 -10.916 -6.581 1.00 92.50 194 PHE A O 1
ATOM 1598 N N . GLY A 1 195 ? 2.306 -12.083 -5.861 1.00 94.25 195 GLY A N 1
ATOM 1599 C CA . GLY A 1 195 ? 2.026 -12.697 -7.157 1.00 94.25 195 GLY A CA 1
ATOM 1600 C C . GLY A 1 195 ? 1.725 -11.659 -8.238 1.00 94.25 195 GLY A C 1
ATOM 1601 O O . GLY A 1 195 ? 2.254 -11.768 -9.338 1.00 94.25 195 GLY A O 1
ATOM 1602 N N . ALA A 1 196 ? 0.937 -10.631 -7.917 1.00 95.81 196 ALA A N 1
ATOM 1603 C CA . ALA A 1 196 ? 0.638 -9.528 -8.821 1.00 95.81 196 ALA A CA 1
ATOM 1604 C C . ALA A 1 196 ? 1.909 -8.767 -9.197 1.00 95.81 196 ALA A C 1
ATOM 1606 O O . ALA A 1 196 ? 2.180 -8.601 -10.380 1.00 95.81 196 ALA A O 1
ATOM 1607 N N . PHE A 1 197 ? 2.720 -8.373 -8.213 1.00 95.50 197 PHE A N 1
ATOM 1608 C CA . PHE A 1 197 ? 3.985 -7.683 -8.452 1.00 95.50 197 PHE A CA 1
ATOM 1609 C C . PHE A 1 197 ? 4.914 -8.490 -9.374 1.00 95.50 197 PHE A C 1
ATOM 1611 O O . PHE A 1 197 ? 5.415 -7.970 -10.373 1.00 95.50 197 PHE A O 1
ATOM 1618 N N . PHE A 1 198 ? 5.138 -9.768 -9.053 1.00 95.88 198 PHE A N 1
ATOM 1619 C CA . PHE A 1 198 ? 6.090 -10.606 -9.779 1.00 95.88 198 PHE A CA 1
ATOM 1620 C C . PHE A 1 198 ? 5.594 -10.924 -11.193 1.00 95.88 198 PHE A C 1
ATOM 1622 O O . PHE A 1 198 ? 6.265 -10.609 -12.175 1.00 95.88 198 PHE A O 1
ATOM 1629 N N . TRP A 1 199 ? 4.387 -11.485 -11.312 1.00 97.62 199 TRP A N 1
ATOM 1630 C CA . TRP A 1 199 ? 3.831 -11.869 -12.611 1.00 97.62 199 TRP A CA 1
ATOM 1631 C C . TRP A 1 199 ? 3.447 -10.671 -13.467 1.00 97.62 199 TRP A C 1
ATOM 1633 O O . TRP A 1 199 ? 3.557 -10.742 -14.685 1.00 97.62 199 TRP A O 1
ATOM 1643 N N . GLY A 1 200 ? 3.051 -9.558 -12.854 1.00 97.56 200 GLY A N 1
ATOM 1644 C CA . GLY A 1 200 ? 2.808 -8.314 -13.570 1.00 97.56 200 GLY A CA 1
ATOM 1645 C C . GLY A 1 200 ? 4.095 -7.673 -14.094 1.00 97.56 200 GLY A C 1
ATOM 1646 O O . GLY A 1 200 ? 4.075 -7.067 -15.160 1.00 97.56 200 GLY A O 1
ATOM 1647 N N . GLY A 1 201 ? 5.229 -7.887 -13.415 1.00 96.38 201 GLY A N 1
ATOM 1648 C CA . GLY A 1 201 ? 6.556 -7.606 -13.963 1.00 96.38 201 GLY A CA 1
ATOM 1649 C C . GLY A 1 201 ? 6.817 -8.414 -15.225 1.00 96.38 201 GLY A C 1
ATOM 1650 O O . GLY A 1 201 ? 7.005 -7.841 -16.289 1.00 96.38 201 GLY A O 1
ATOM 1651 N N . VAL A 1 202 ? 6.719 -9.743 -15.136 1.00 97.38 202 VAL A N 1
ATOM 1652 C CA . VAL A 1 202 ? 6.873 -10.634 -16.301 1.00 97.38 202 VAL A CA 1
ATOM 1653 C C . VAL A 1 202 ? 5.935 -10.226 -17.445 1.00 97.38 202 VAL A C 1
ATOM 1655 O O . VAL A 1 202 ? 6.371 -10.126 -18.590 1.00 97.38 202 VAL A O 1
ATOM 1658 N N . PHE A 1 203 ? 4.670 -9.921 -17.144 1.00 97.56 203 PHE A N 1
ATOM 1659 C CA . PHE A 1 203 ? 3.692 -9.439 -18.121 1.00 97.56 203 PHE A CA 1
ATOM 1660 C C . PHE A 1 203 ? 4.127 -8.125 -18.783 1.00 97.56 203 PHE A C 1
ATOM 1662 O O . PHE A 1 203 ? 4.045 -8.002 -20.003 1.00 97.56 203 PHE A O 1
ATOM 1669 N N . ALA A 1 204 ? 4.638 -7.164 -18.010 1.00 95.81 204 ALA A N 1
ATOM 1670 C CA . ALA A 1 204 ? 5.189 -5.920 -18.538 1.00 95.81 204 ALA A CA 1
ATOM 1671 C C . ALA A 1 204 ? 6.386 -6.167 -19.476 1.00 95.81 204 ALA A C 1
ATOM 1673 O O . ALA A 1 204 ? 6.493 -5.514 -20.514 1.00 95.81 204 ALA A O 1
ATOM 1674 N N . GLY A 1 205 ? 7.252 -7.132 -19.151 1.00 95.00 205 GLY A N 1
ATOM 1675 C CA . GLY A 1 205 ? 8.353 -7.568 -20.013 1.00 95.00 205 GLY A CA 1
ATOM 1676 C C . GLY A 1 205 ? 7.872 -8.219 -21.314 1.00 95.00 205 GLY A C 1
ATOM 1677 O O . GLY A 1 205 ? 8.383 -7.913 -22.387 1.00 95.00 205 GLY A O 1
ATOM 1678 N N . VAL A 1 206 ? 6.839 -9.062 -21.260 1.00 95.94 206 VAL A N 1
ATOM 1679 C CA . VAL A 1 206 ? 6.227 -9.639 -22.470 1.00 95.94 206 VAL A CA 1
ATOM 1680 C C . VAL A 1 206 ? 5.593 -8.549 -23.334 1.00 95.94 206 VAL A C 1
ATOM 1682 O O . VAL A 1 206 ? 5.833 -8.510 -24.537 1.00 95.94 206 VAL A O 1
ATOM 1685 N N . ALA A 1 207 ? 4.838 -7.623 -22.739 1.00 94.12 207 ALA A N 1
ATOM 1686 C CA . ALA A 1 207 ? 4.242 -6.504 -23.465 1.00 94.12 207 ALA A CA 1
ATOM 1687 C C . ALA A 1 207 ? 5.307 -5.629 -24.143 1.00 94.12 207 ALA A C 1
ATOM 1689 O O . ALA A 1 207 ? 5.134 -5.215 -25.287 1.00 94.12 207 ALA A O 1
ATOM 1690 N N . TYR A 1 208 ? 6.436 -5.408 -23.466 1.00 91.81 208 TYR A N 1
ATOM 1691 C CA . TYR A 1 208 ? 7.604 -4.756 -24.045 1.00 91.81 208 TYR A CA 1
ATOM 1692 C C . TYR A 1 208 ? 8.099 -5.475 -25.311 1.00 91.81 208 TYR A C 1
ATOM 1694 O O . TYR A 1 208 ? 8.268 -4.823 -26.338 1.00 91.81 208 TYR A O 1
ATOM 1702 N N . LEU A 1 209 ? 8.274 -6.801 -25.268 1.00 92.31 209 LEU A N 1
ATOM 1703 C CA . LEU A 1 209 ? 8.742 -7.587 -26.420 1.00 92.31 209 LEU A CA 1
ATOM 1704 C C . LEU A 1 209 ? 7.751 -7.598 -27.588 1.00 92.31 209 LEU A C 1
ATOM 1706 O O . LEU A 1 209 ? 8.166 -7.685 -28.736 1.00 92.31 209 LEU A O 1
ATOM 1710 N N . VAL A 1 210 ? 6.449 -7.551 -27.297 1.00 92.12 210 VAL A N 1
ATOM 1711 C CA . VAL A 1 210 ? 5.396 -7.578 -28.323 1.00 92.12 210 VAL A CA 1
ATOM 1712 C C . VAL A 1 210 ? 5.287 -6.236 -29.047 1.00 92.12 210 VAL A C 1
ATOM 1714 O O . VAL A 1 210 ? 5.061 -6.205 -30.253 1.00 92.12 210 VAL A O 1
ATOM 1717 N N . VAL A 1 211 ? 5.422 -5.123 -28.322 1.00 87.94 211 VAL A N 1
ATOM 1718 C CA . VAL A 1 211 ? 5.221 -3.775 -28.879 1.00 87.94 211 VAL A CA 1
ATOM 1719 C C . VAL A 1 211 ? 6.484 -3.232 -29.544 1.00 87.94 211 VAL A C 1
ATOM 1721 O O . VAL A 1 211 ? 6.384 -2.478 -30.511 1.00 87.94 211 VAL A O 1
ATOM 1724 N N . LEU A 1 212 ? 7.672 -3.577 -29.039 1.00 82.69 212 LEU A N 1
ATOM 1725 C CA . LEU A 1 212 ? 8.926 -3.129 -29.638 1.00 82.69 212 LEU A CA 1
ATOM 1726 C C . LEU A 1 212 ? 9.379 -4.111 -30.720 1.00 82.69 212 LEU A C 1
ATOM 1728 O O . LEU A 1 212 ? 9.590 -5.285 -30.418 1.00 82.69 212 LEU A O 1
ATOM 1732 N N . PRO A 1 213 ? 9.587 -3.643 -31.963 1.00 75.62 213 PRO A N 1
ATOM 1733 C CA . PRO A 1 213 ? 10.104 -4.484 -33.031 1.00 75.62 213 PRO A CA 1
ATOM 1734 C C . PRO A 1 213 ? 11.418 -5.149 -32.620 1.00 75.62 213 PRO A C 1
ATOM 1736 O O . PRO A 1 213 ? 12.296 -4.502 -32.045 1.00 75.62 213 PRO A O 1
ATOM 1739 N N . SER A 1 214 ? 11.596 -6.416 -32.994 1.00 67.50 214 SER A N 1
ATOM 1740 C CA . SER A 1 214 ? 12.831 -7.171 -32.748 1.00 67.50 214 SER A CA 1
ATOM 1741 C C . SER A 1 214 ? 14.076 -6.530 -33.370 1.00 67.50 214 SER A C 1
ATOM 1743 O O . SER A 1 214 ? 15.178 -6.845 -32.950 1.00 67.50 214 SER A O 1
ATOM 1745 N N . ALA A 1 215 ? 13.936 -5.606 -34.325 1.00 55.84 215 ALA A N 1
ATOM 1746 C CA . ALA A 1 215 ? 15.050 -4.842 -34.892 1.00 55.84 215 ALA A CA 1
ATOM 1747 C C . ALA A 1 215 ? 15.579 -3.728 -33.964 1.00 55.84 215 ALA A C 1
ATOM 1749 O O . ALA A 1 215 ? 16.632 -3.149 -34.225 1.00 55.84 215 ALA A O 1
ATOM 1750 N N . ALA A 1 216 ? 14.873 -3.402 -32.879 1.00 68.12 216 ALA A N 1
ATOM 1751 C CA . ALA A 1 216 ? 15.309 -2.374 -31.950 1.00 68.12 216 ALA A CA 1
ATOM 1752 C C . ALA A 1 216 ? 16.446 -2.896 -31.050 1.00 68.12 216 ALA A C 1
ATOM 1754 O O . ALA A 1 216 ? 16.257 -3.806 -30.234 1.00 68.12 216 ALA A O 1
ATOM 1755 N N . ASN A 1 217 ? 17.630 -2.279 -31.139 1.00 71.38 217 ASN A N 1
ATOM 1756 C CA . ASN A 1 217 ? 18.770 -2.553 -30.253 1.00 71.38 217 ASN A CA 1
ATOM 1757 C C . ASN A 1 217 ? 18.583 -1.922 -28.858 1.00 71.38 217 ASN A C 1
ATOM 1759 O O . ASN A 1 217 ? 19.419 -1.173 -28.367 1.00 71.38 217 ASN A O 1
ATOM 1763 N N . ARG A 1 218 ? 17.431 -2.195 -28.245 1.00 80.94 218 ARG A N 1
ATOM 1764 C CA . ARG A 1 218 ? 16.992 -1.643 -26.966 1.00 80.94 218 ARG A CA 1
ATOM 1765 C C . ARG A 1 218 ? 16.856 -2.769 -25.954 1.00 80.94 218 ARG A C 1
ATOM 1767 O O . ARG A 1 218 ? 16.560 -3.912 -26.313 1.00 80.94 218 ARG A O 1
ATOM 1774 N N . PHE A 1 219 ? 17.073 -2.437 -24.687 1.00 86.94 219 PHE A N 1
ATOM 1775 C CA . PHE A 1 219 ? 16.935 -3.384 -23.590 1.00 86.94 219 PHE A CA 1
ATOM 1776 C C . PHE A 1 219 ? 16.144 -2.784 -22.426 1.00 86.94 219 PHE A C 1
ATOM 1778 O O . PHE A 1 219 ? 16.172 -1.576 -22.192 1.00 86.94 219 PHE A O 1
ATOM 1785 N N . LEU A 1 220 ? 15.431 -3.636 -21.695 1.00 89.81 220 LEU A N 1
ATOM 1786 C CA . LEU A 1 220 ? 14.662 -3.286 -20.506 1.00 89.81 220 LEU A CA 1
ATOM 1787 C C . LEU A 1 220 ? 15.366 -3.833 -19.262 1.00 89.81 220 LEU A C 1
ATOM 1789 O O . LEU A 1 220 ? 15.781 -4.992 -19.230 1.00 89.81 220 LEU A O 1
ATOM 1793 N N . ILE A 1 221 ? 15.486 -2.990 -18.237 1.00 91.88 221 ILE A N 1
ATOM 1794 C CA . ILE A 1 221 ? 16.003 -3.344 -16.911 1.00 91.88 221 ILE A CA 1
ATOM 1795 C C . ILE A 1 221 ? 15.193 -2.633 -15.827 1.00 91.88 221 ILE A C 1
ATOM 1797 O O . ILE A 1 221 ? 14.790 -1.480 -15.991 1.00 91.88 221 ILE A O 1
ATOM 1801 N N . GLY A 1 222 ? 15.005 -3.313 -14.705 1.00 91.94 222 GLY A N 1
ATOM 1802 C CA . GLY A 1 222 ? 14.381 -2.796 -13.495 1.00 91.94 222 GLY A CA 1
ATOM 1803 C C . GLY A 1 222 ? 12.980 -3.348 -13.286 1.00 91.94 222 GLY A C 1
ATOM 1804 O O . GLY A 1 222 ? 12.261 -3.672 -14.231 1.00 91.94 222 GLY A O 1
ATOM 1805 N N . PHE A 1 223 ? 12.562 -3.398 -12.024 1.00 94.38 223 PHE A N 1
ATOM 1806 C CA . PHE A 1 223 ? 11.209 -3.816 -11.648 1.00 94.38 223 PHE A CA 1
ATOM 1807 C C . PHE A 1 223 ? 10.180 -2.681 -11.745 1.00 94.38 223 PHE A C 1
ATOM 1809 O O . PHE A 1 223 ? 9.091 -2.794 -11.188 1.00 94.38 223 PHE A O 1
ATOM 1816 N N . SER A 1 224 ? 10.478 -1.583 -12.443 1.00 93.69 224 SER A N 1
ATOM 1817 C CA . SER A 1 224 ? 9.556 -0.447 -12.556 1.00 93.69 224 SER A CA 1
ATOM 1818 C C . SER A 1 224 ? 8.197 -0.869 -13.134 1.00 93.69 224 SER A C 1
ATOM 1820 O O . SER A 1 224 ? 7.169 -0.485 -12.591 1.00 93.69 224 SER A O 1
ATOM 1822 N N . GLY A 1 225 ? 8.157 -1.774 -14.121 1.00 94.06 225 GLY A N 1
ATOM 1823 C CA . GLY A 1 225 ? 6.903 -2.385 -14.591 1.00 94.06 225 GLY A CA 1
ATOM 1824 C C . GLY A 1 225 ? 6.087 -3.054 -13.471 1.00 94.06 225 GLY A C 1
ATOM 1825 O O . GLY A 1 225 ? 4.879 -2.852 -13.385 1.00 94.06 225 GLY A O 1
ATOM 1826 N N . SER A 1 226 ? 6.740 -3.767 -12.548 1.00 95.88 226 SER A N 1
ATOM 1827 C CA . SER A 1 226 ? 6.094 -4.343 -11.360 1.00 95.88 226 SER A CA 1
ATOM 1828 C C . SER A 1 226 ? 5.605 -3.286 -10.367 1.00 95.88 226 SER A C 1
ATOM 1830 O O . SER A 1 226 ? 4.548 -3.459 -9.762 1.00 95.88 226 SER A O 1
ATOM 1832 N N . VAL A 1 227 ? 6.333 -2.176 -10.199 1.00 94.00 227 VAL A N 1
ATOM 1833 C CA . VAL A 1 227 ? 5.856 -1.040 -9.388 1.00 94.00 227 VAL A CA 1
ATOM 1834 C C . VAL A 1 227 ? 4.557 -0.494 -9.970 1.00 94.00 227 VAL A C 1
ATOM 1836 O O . VAL A 1 227 ? 3.598 -0.280 -9.233 1.00 94.00 227 VAL A O 1
ATOM 1839 N N . PHE A 1 228 ? 4.477 -0.357 -11.293 1.00 93.88 228 PHE A N 1
ATOM 1840 C CA . PHE A 1 228 ? 3.258 0.099 -11.953 1.00 93.88 228 PHE A CA 1
ATOM 1841 C C . PHE A 1 228 ? 2.073 -0.847 -11.751 1.00 93.88 228 PHE A C 1
ATOM 1843 O O . PHE A 1 228 ? 0.947 -0.375 -11.628 1.00 93.88 228 PHE A O 1
ATOM 1850 N N . VAL A 1 229 ? 2.301 -2.156 -11.620 1.00 96.12 229 VAL A N 1
ATOM 1851 C CA . VAL A 1 229 ? 1.246 -3.108 -11.227 1.00 96.12 229 VAL A CA 1
ATOM 1852 C C . VAL A 1 229 ? 0.673 -2.749 -9.862 1.00 96.12 229 VAL A C 1
ATOM 1854 O O . VAL A 1 229 ? -0.544 -2.650 -9.704 1.00 96.12 229 VAL A O 1
ATOM 1857 N N . VAL A 1 230 ? 1.540 -2.502 -8.882 1.00 94.81 230 VAL A N 1
ATOM 1858 C CA . VAL A 1 230 ? 1.131 -2.078 -7.537 1.00 94.81 230 VAL A CA 1
ATOM 1859 C C . VAL A 1 230 ? 0.382 -0.745 -7.608 1.00 94.81 230 VAL A C 1
ATOM 1861 O O . VAL A 1 230 ? -0.670 -0.605 -6.990 1.00 94.81 230 VAL A O 1
ATOM 1864 N N . MET A 1 231 ? 0.853 0.207 -8.412 1.00 92.81 231 MET A N 1
ATOM 1865 C CA . MET A 1 231 ? 0.177 1.494 -8.618 1.00 92.81 231 MET A CA 1
ATOM 1866 C C . MET A 1 231 ? -1.210 1.332 -9.251 1.00 92.81 231 MET A C 1
ATOM 1868 O O . MET A 1 231 ? -2.156 1.977 -8.805 1.00 92.81 231 MET A O 1
ATOM 1872 N N . GLY A 1 232 ? -1.365 0.443 -10.234 1.00 93.50 232 GLY A N 1
ATOM 1873 C CA . GLY A 1 232 ? -2.660 0.111 -10.834 1.00 93.50 232 GLY A CA 1
ATOM 1874 C C . GLY A 1 232 ? -3.618 -0.490 -9.811 1.00 93.50 232 GLY A C 1
ATOM 1875 O O . GLY A 1 232 ? -4.764 -0.059 -9.690 1.00 93.50 232 GLY A O 1
ATOM 1876 N N . MET A 1 233 ? -3.132 -1.419 -8.987 1.00 94.12 233 MET A N 1
ATOM 1877 C CA . MET A 1 233 ? -3.929 -1.968 -7.890 1.00 94.12 233 MET A CA 1
ATOM 1878 C C . MET A 1 233 ? -4.331 -0.892 -6.874 1.00 94.12 233 MET A C 1
ATOM 1880 O O . MET A 1 233 ? -5.487 -0.844 -6.454 1.00 94.12 233 MET A O 1
ATOM 1884 N N . TYR A 1 234 ? -3.401 -0.011 -6.496 1.00 90.81 234 TYR A N 1
ATOM 1885 C CA . TYR A 1 234 ? -3.659 1.102 -5.584 1.00 90.81 234 TYR A CA 1
ATOM 1886 C C . TYR A 1 234 ? -4.714 2.052 -6.154 1.00 90.81 234 TYR A C 1
ATOM 1888 O O . TYR A 1 234 ? -5.666 2.406 -5.458 1.00 90.81 234 TYR A O 1
ATOM 1896 N N . PHE A 1 235 ? -4.594 2.421 -7.432 1.00 89.81 235 PHE A N 1
ATOM 1897 C CA . PHE A 1 235 ? -5.566 3.261 -8.124 1.00 89.81 235 PHE A CA 1
ATOM 1898 C C . PHE A 1 235 ? -6.971 2.656 -8.060 1.00 89.81 235 PHE A C 1
ATOM 1900 O O . PHE A 1 235 ? -7.920 3.333 -7.662 1.00 89.81 235 PHE A O 1
ATOM 1907 N N . PHE A 1 236 ? -7.096 1.365 -8.378 1.00 90.75 236 PHE A N 1
ATOM 1908 C CA . PHE A 1 236 ? -8.377 0.664 -8.343 1.00 90.75 236 PHE A CA 1
ATOM 1909 C C . PHE A 1 236 ? -8.988 0.639 -6.937 1.00 90.75 236 PHE A C 1
ATOM 1911 O O . PHE A 1 236 ? -10.160 0.961 -6.766 1.00 90.75 236 PHE A O 1
ATOM 1918 N N . TYR A 1 237 ? -8.206 0.268 -5.920 1.00 88.12 237 TYR A N 1
ATOM 1919 C CA . TYR A 1 237 ? -8.730 0.096 -4.564 1.00 88.12 237 TYR A CA 1
ATOM 1920 C C . TYR A 1 237 ? -8.966 1.408 -3.816 1.00 88.12 237 TYR A C 1
ATOM 1922 O O . TYR A 1 237 ? -9.879 1.486 -2.994 1.00 88.12 237 TYR A O 1
ATOM 1930 N N . TYR A 1 238 ? -8.151 2.432 -4.068 1.00 83.19 238 TYR A N 1
ATOM 1931 C CA . TYR A 1 238 ? -8.161 3.663 -3.282 1.00 83.19 238 TYR A CA 1
ATOM 1932 C C . TYR A 1 238 ? -8.733 4.864 -4.030 1.00 83.19 238 TYR A C 1
ATOM 1934 O O . TYR A 1 238 ? -9.502 5.637 -3.450 1.00 83.19 238 TYR A O 1
ATOM 1942 N N . VAL A 1 239 ? -8.347 5.048 -5.292 1.00 80.12 239 VAL A N 1
ATOM 1943 C CA . VAL A 1 239 ? -8.652 6.268 -6.047 1.00 80.12 239 VAL A CA 1
ATOM 1944 C C . VAL A 1 239 ? -10.031 6.170 -6.695 1.00 80.12 239 VAL A C 1
ATOM 1946 O O . VAL A 1 239 ? -10.858 7.054 -6.479 1.00 80.12 239 VAL A O 1
ATOM 1949 N N . MET A 1 240 ? -10.328 5.080 -7.413 1.00 81.00 240 MET A N 1
ATOM 1950 C CA . MET A 1 240 ? -11.598 4.941 -8.146 1.00 81.00 240 MET A CA 1
ATOM 1951 C C . MET A 1 240 ? -12.853 5.094 -7.267 1.00 81.00 240 MET A C 1
ATOM 1953 O O . MET A 1 240 ? -13.725 5.875 -7.650 1.00 81.00 240 MET A O 1
ATOM 1957 N N . PRO A 1 241 ? -12.968 4.459 -6.080 1.00 80.50 241 PRO A N 1
ATOM 1958 C CA . PRO A 1 241 ? -14.162 4.612 -5.247 1.00 80.50 241 PRO A CA 1
ATOM 1959 C C . PRO A 1 241 ? -14.379 6.053 -4.768 1.00 80.50 241 PRO A C 1
ATOM 1961 O O . PRO A 1 241 ? -15.515 6.487 -4.611 1.00 80.50 241 PRO A O 1
ATOM 1964 N N . ARG A 1 242 ? -13.296 6.815 -4.561 1.00 72.25 242 ARG A N 1
ATOM 1965 C CA . ARG A 1 242 ? -13.367 8.224 -4.140 1.00 72.25 242 ARG A CA 1
ATOM 1966 C C . ARG A 1 242 ? -13.745 9.156 -5.281 1.00 72.25 242 ARG A C 1
ATOM 1968 O O . ARG A 1 242 ? -14.480 10.110 -5.053 1.00 72.25 242 ARG A O 1
ATOM 1975 N N . LEU A 1 243 ? -13.260 8.879 -6.491 1.00 69.00 243 LEU A N 1
ATOM 1976 C CA . LEU A 1 243 ? -13.685 9.611 -7.684 1.00 69.00 243 LEU A CA 1
ATOM 1977 C C . LEU A 1 243 ? -15.184 9.414 -7.943 1.00 69.00 243 LEU A C 1
ATOM 1979 O O . LEU A 1 243 ? -15.865 10.362 -8.315 1.00 69.00 243 LEU A O 1
ATOM 1983 N N . GLN A 1 244 ? -15.705 8.208 -7.691 1.00 74.06 244 GLN A N 1
ATOM 1984 C CA . GLN A 1 244 ? -17.132 7.910 -7.824 1.00 74.06 244 GLN A CA 1
ATOM 1985 C C . GLN A 1 244 ? -17.986 8.600 -6.754 1.00 74.06 244 GLN A C 1
ATOM 1987 O O . GLN A 1 244 ? -19.042 9.126 -7.086 1.00 74.06 244 GLN A O 1
ATOM 1992 N N . SER A 1 245 ? -17.541 8.625 -5.492 1.00 68.19 245 SER A N 1
ATOM 1993 C CA . SER A 1 245 ? -18.328 9.219 -4.402 1.00 68.19 245 SER A CA 1
ATOM 1994 C C . SER A 1 245 ? -18.233 10.742 -4.307 1.00 68.19 245 SER A C 1
ATOM 1996 O O . SER A 1 245 ? -19.112 11.363 -3.731 1.00 68.19 245 SER A O 1
ATOM 1998 N N . ARG A 1 246 ? -17.185 11.373 -4.854 1.00 62.91 246 ARG A N 1
ATOM 1999 C CA . ARG A 1 246 ? -16.934 12.819 -4.696 1.00 62.91 246 ARG A CA 1
ATOM 2000 C C . ARG A 1 246 ? -16.694 13.546 -6.011 1.00 62.91 246 ARG A C 1
ATOM 2002 O O . ARG A 1 246 ? -15.964 14.532 -6.022 1.00 62.91 246 ARG A O 1
ATOM 2009 N N . GLY A 1 247 ? -17.292 13.086 -7.110 1.00 54.78 247 GLY A N 1
ATOM 2010 C CA . GLY A 1 247 ? -16.991 13.527 -8.482 1.00 54.78 247 GLY A CA 1
ATOM 2011 C C . GLY A 1 247 ? -16.947 15.046 -8.734 1.00 54.78 247 GLY A C 1
ATOM 2012 O O . GLY A 1 247 ? -16.357 15.466 -9.724 1.00 54.78 247 GLY A O 1
ATOM 2013 N N . ARG A 1 248 ? -17.498 15.874 -7.834 1.00 54.19 248 ARG A N 1
ATOM 2014 C CA . ARG A 1 248 ? -17.385 17.340 -7.862 1.00 54.19 248 ARG A CA 1
ATOM 2015 C C . ARG A 1 248 ? -16.511 17.937 -6.743 1.00 54.19 248 ARG A C 1
ATOM 2017 O O . ARG A 1 248 ? -15.713 18.827 -7.019 1.00 54.19 248 ARG A O 1
ATOM 2024 N N . ASP A 1 249 ? -16.593 17.424 -5.517 1.00 55.53 249 ASP A N 1
ATOM 2025 C CA . ASP A 1 249 ? -15.897 18.007 -4.355 1.00 55.53 249 ASP A CA 1
ATOM 2026 C C . ASP A 1 249 ? -14.464 17.490 -4.168 1.00 55.53 249 ASP A C 1
ATOM 2028 O O . ASP A 1 249 ? -13.672 18.089 -3.443 1.00 55.53 249 ASP A O 1
ATOM 2032 N N . PHE A 1 250 ? -14.091 16.398 -4.843 1.00 57.62 250 PHE A N 1
ATOM 2033 C CA . PHE A 1 250 ? -12.760 15.788 -4.745 1.00 57.62 250 PHE A CA 1
ATOM 2034 C C . PHE A 1 250 ? -11.624 16.722 -5.194 1.00 57.62 250 PHE A C 1
ATOM 2036 O O . PHE A 1 250 ? -10.506 16.595 -4.704 1.00 57.62 250 PHE A O 1
ATOM 2043 N N . LEU A 1 251 ? -11.906 17.661 -6.104 1.00 56.41 251 LEU A N 1
ATOM 2044 C CA . LEU A 1 251 ? -10.927 18.641 -6.587 1.00 56.41 251 LEU A CA 1
ATOM 2045 C C . LEU A 1 251 ? -10.803 19.879 -5.683 1.00 56.41 251 LEU A C 1
ATOM 2047 O O . LEU A 1 251 ? -9.804 20.584 -5.774 1.00 56.41 251 LEU A O 1
ATOM 2051 N N . VAL A 1 252 ? -11.800 20.155 -4.834 1.00 52.78 252 VAL A N 1
ATOM 2052 C CA . VAL A 1 252 ? -11.939 21.448 -4.133 1.00 52.78 252 VAL A CA 1
ATOM 2053 C C . VAL A 1 252 ? -11.829 21.305 -2.609 1.00 52.78 252 VAL A C 1
ATOM 2055 O O . VAL A 1 252 ? -11.357 22.220 -1.936 1.00 52.78 252 VAL A O 1
ATOM 2058 N N . ALA A 1 253 ? -12.208 20.159 -2.038 1.00 48.16 253 ALA A N 1
ATOM 2059 C CA . ALA A 1 253 ? -12.204 19.953 -0.595 1.00 48.16 253 ALA A CA 1
ATOM 2060 C C . ALA A 1 253 ? -10.846 19.428 -0.093 1.00 48.16 253 ALA A C 1
ATOM 2062 O O . ALA A 1 253 ? -10.488 18.275 -0.327 1.00 48.16 253 ALA A O 1
ATOM 2063 N N . SER A 1 254 ? -10.122 20.302 0.616 1.00 47.53 254 SER A N 1
ATOM 2064 C CA . SER A 1 254 ? -9.059 20.036 1.601 1.00 47.53 254 SER A CA 1
ATOM 2065 C C . SER A 1 254 ? -8.372 18.671 1.464 1.00 47.53 254 SER A C 1
ATOM 2067 O O . SER A 1 254 ? -8.827 17.681 2.037 1.00 47.53 254 SER A O 1
ATOM 2069 N N . ALA A 1 255 ? -7.267 18.648 0.714 1.00 51.34 255 ALA A N 1
ATOM 2070 C CA . ALA A 1 255 ? -6.376 17.509 0.492 1.00 51.34 255 ALA A CA 1
ATOM 2071 C C . ALA A 1 255 ? -6.328 16.535 1.695 1.00 51.34 255 ALA A C 1
ATOM 2073 O O . ALA A 1 255 ? -5.677 16.829 2.701 1.00 51.34 255 ALA A O 1
ATOM 2074 N N . PRO A 1 256 ? -7.000 15.369 1.620 1.00 56.91 256 PRO A N 1
ATOM 2075 C CA . PRO A 1 256 ? -6.921 14.367 2.674 1.00 56.91 256 PRO A CA 1
ATOM 2076 C C . PRO A 1 256 ? -5.467 13.900 2.859 1.00 56.91 256 PRO A C 1
ATOM 2078 O O . PRO A 1 256 ? -4.682 14.005 1.916 1.00 56.91 256 PRO A O 1
ATOM 2081 N N . PRO A 1 257 ? -5.113 13.265 3.991 1.00 58.31 257 PRO A N 1
ATOM 2082 C CA . PRO A 1 257 ? -3.754 12.777 4.275 1.00 58.31 257 PRO A CA 1
ATOM 2083 C C . PRO A 1 257 ? -3.105 11.870 3.201 1.00 58.31 257 PRO A C 1
ATOM 2085 O O . PRO A 1 257 ? -1.909 11.619 3.262 1.00 58.31 257 PRO A O 1
ATOM 2088 N N . GLY A 1 258 ? -3.858 11.381 2.206 1.00 61.12 258 GLY A N 1
ATOM 2089 C CA . GLY A 1 258 ? -3.351 10.604 1.063 1.00 61.12 258 GLY A CA 1
ATOM 2090 C C . GLY A 1 258 ? -3.223 11.371 -0.264 1.00 61.12 258 GLY A C 1
ATOM 2091 O O . GLY A 1 258 ? -2.877 10.768 -1.278 1.00 61.12 258 GLY A O 1
ATOM 2092 N N . TRP A 1 259 ? -3.513 12.675 -0.293 1.00 65.38 259 TRP A N 1
ATOM 2093 C CA . TRP A 1 259 ? -3.408 13.517 -1.491 1.00 65.38 259 TRP A CA 1
ATOM 2094 C C . TRP A 1 259 ? -2.001 13.548 -2.103 1.00 65.38 259 TRP A C 1
ATOM 2096 O O . TRP A 1 259 ? -1.918 13.416 -3.320 1.00 65.38 259 TRP A O 1
ATOM 2106 N N . PRO A 1 260 ? -0.891 13.617 -1.337 1.00 67.06 260 PRO A N 1
ATOM 2107 C CA . PRO A 1 260 ? 0.447 13.586 -1.931 1.00 67.06 260 PRO A CA 1
ATOM 2108 C C . PRO A 1 260 ? 0.712 12.311 -2.739 1.00 67.06 260 PRO A C 1
ATOM 2110 O O . PRO A 1 260 ? 1.388 12.365 -3.757 1.00 67.06 260 PRO A O 1
ATOM 2113 N N . ILE A 1 261 ? 0.130 11.179 -2.330 1.00 68.50 261 ILE A N 1
ATOM 2114 C CA . ILE A 1 261 ? 0.269 9.887 -3.016 1.00 68.50 261 ILE A CA 1
ATOM 2115 C C . ILE A 1 261 ? -0.582 9.858 -4.286 1.00 68.50 261 ILE A C 1
ATOM 2117 O O . ILE A 1 261 ? -0.118 9.408 -5.331 1.00 68.50 261 ILE A O 1
ATOM 2121 N N . ALA A 1 262 ? -1.813 10.371 -4.217 1.00 68.00 262 ALA A N 1
ATOM 2122 C CA . ALA A 1 262 ? -2.675 10.506 -5.386 1.00 68.00 262 ALA A CA 1
ATOM 2123 C C . ALA A 1 262 ? -2.093 11.497 -6.406 1.00 68.00 262 ALA A C 1
ATOM 2125 O O . ALA A 1 262 ? -2.124 11.215 -7.596 1.00 68.00 262 ALA A O 1
ATOM 2126 N N . VAL A 1 263 ? -1.509 12.607 -5.951 1.00 68.25 263 VAL A N 1
ATOM 2127 C CA . VAL A 1 263 ? -0.811 13.582 -6.796 1.00 68.25 263 VAL A CA 1
ATOM 2128 C C . VAL A 1 263 ? 0.477 13.007 -7.349 1.00 68.25 263 VAL A C 1
ATOM 2130 O O . VAL A 1 263 ? 0.710 13.171 -8.533 1.00 68.25 263 VAL A O 1
ATOM 2133 N N . ALA A 1 264 ? 1.283 12.289 -6.568 1.00 69.62 264 ALA A N 1
ATOM 2134 C CA . ALA A 1 264 ? 2.463 11.607 -7.095 1.00 69.62 264 ALA A CA 1
ATOM 2135 C C . ALA A 1 264 ? 2.069 10.591 -8.176 1.00 69.62 264 ALA A C 1
ATOM 2137 O O . ALA A 1 264 ? 2.646 10.593 -9.256 1.00 69.62 264 ALA A O 1
ATOM 2138 N N . LEU A 1 265 ? 1.027 9.790 -7.930 1.00 72.31 265 LEU A N 1
ATOM 2139 C CA . LEU A 1 265 ? 0.460 8.870 -8.914 1.00 72.31 265 LEU A CA 1
ATOM 2140 C C . LEU A 1 265 ? -0.040 9.615 -10.157 1.00 72.31 265 LEU A C 1
ATOM 2142 O O . LEU A 1 265 ? 0.242 9.190 -11.270 1.00 72.31 265 LEU A O 1
ATOM 2146 N N . MET A 1 266 ? -0.752 10.729 -9.984 1.00 69.44 266 MET A N 1
ATOM 2147 C CA . MET A 1 266 ? -1.302 11.500 -11.093 1.00 69.44 266 MET A CA 1
ATOM 2148 C C . MET A 1 266 ? -0.215 12.232 -11.876 1.00 69.44 266 MET A C 1
ATOM 2150 O O . MET A 1 266 ? -0.286 12.231 -13.090 1.00 69.44 266 MET A O 1
ATOM 2154 N N . LEU A 1 267 ? 0.798 12.800 -11.221 1.00 69.31 267 LEU A N 1
ATOM 2155 C CA . LEU A 1 267 ? 1.957 13.438 -11.849 1.00 69.31 267 LEU A CA 1
ATOM 2156 C C . LEU A 1 267 ? 2.821 12.418 -12.587 1.00 69.31 267 LEU A C 1
ATOM 2158 O O . LEU A 1 267 ? 3.341 12.732 -13.646 1.00 69.31 267 LEU A O 1
ATOM 2162 N N . TYR A 1 268 ? 2.928 11.193 -12.076 1.00 71.75 268 TYR A N 1
ATOM 2163 C CA . TYR A 1 268 ? 3.677 10.117 -12.724 1.00 71.75 268 TYR A CA 1
ATOM 2164 C C . TYR A 1 268 ? 2.898 9.490 -13.893 1.00 71.75 268 TYR A C 1
ATOM 2166 O O . TYR A 1 268 ? 3.459 9.180 -14.940 1.00 71.75 268 TYR A O 1
ATOM 2174 N N . LEU A 1 269 ? 1.571 9.372 -13.778 1.00 73.19 269 LEU A N 1
ATOM 2175 C CA . LEU A 1 269 ? 0.696 9.056 -14.914 1.00 73.19 269 LEU A CA 1
ATOM 2176 C C . LEU A 1 269 ? 0.673 10.204 -15.935 1.00 73.19 269 LEU A C 1
ATOM 2178 O O . LEU A 1 269 ? 0.624 9.962 -17.136 1.00 73.19 269 LEU A O 1
ATOM 2182 N N . LEU A 1 270 ? 0.739 11.451 -15.473 1.00 68.56 270 LEU A N 1
ATOM 2183 C CA . LEU A 1 270 ? 0.844 12.635 -16.315 1.00 68.56 270 LEU A CA 1
ATOM 2184 C C . LEU A 1 270 ? 2.205 12.677 -17.001 1.00 68.56 270 LEU A C 1
ATOM 2186 O O . LEU A 1 270 ? 2.246 13.037 -18.159 1.00 68.56 270 LEU A O 1
ATOM 2190 N N . GLU A 1 271 ? 3.291 12.245 -16.366 1.00 68.94 271 GLU A N 1
ATOM 2191 C CA . GLU A 1 271 ? 4.583 12.034 -17.023 1.00 68.94 271 GLU A CA 1
ATOM 2192 C C . GLU A 1 271 ? 4.437 11.025 -18.175 1.00 68.94 271 GLU A C 1
ATOM 2194 O O . GLU A 1 271 ? 4.834 11.329 -19.299 1.00 68.94 271 GLU A O 1
ATOM 2199 N N . LEU A 1 272 ? 3.763 9.886 -17.946 1.00 69.06 272 LEU A N 1
ATOM 2200 C CA . LEU A 1 272 ? 3.478 8.899 -19.000 1.00 69.06 272 LEU A CA 1
ATOM 2201 C C . LEU A 1 272 ? 2.639 9.460 -20.161 1.00 69.06 272 LEU A C 1
ATOM 2203 O O . LEU A 1 272 ? 2.799 9.011 -21.295 1.00 69.06 272 LEU A O 1
ATOM 2207 N N . VAL A 1 273 ? 1.728 10.399 -19.895 1.00 64.88 273 VAL A N 1
ATOM 2208 C CA . VAL A 1 273 ? 0.818 10.977 -20.899 1.00 64.88 273 VAL A CA 1
ATOM 2209 C C . VAL A 1 273 ? 1.435 12.200 -21.585 1.00 64.88 273 VAL A C 1
ATOM 2211 O O . VAL A 1 273 ? 1.389 12.312 -22.806 1.00 64.88 273 VAL A O 1
ATOM 2214 N N . VAL A 1 274 ? 2.042 13.112 -20.829 1.00 62.88 274 VAL A N 1
ATOM 2215 C CA . VAL A 1 274 ? 2.593 14.388 -21.301 1.00 62.88 274 VAL A CA 1
ATOM 2216 C C . VAL A 1 274 ? 3.896 14.182 -22.049 1.00 62.88 274 VAL A C 1
ATOM 2218 O O . VAL A 1 274 ? 4.024 14.712 -23.149 1.00 62.88 274 VAL A O 1
ATOM 2221 N N . LEU A 1 275 ? 4.830 13.369 -21.539 1.00 62.03 275 LEU A N 1
ATOM 2222 C CA . LEU A 1 275 ? 6.066 13.102 -22.284 1.00 62.03 275 LEU A CA 1
ATOM 2223 C C . LEU A 1 275 ? 5.765 12.415 -23.621 1.00 62.03 275 LEU A C 1
ATOM 2225 O O . LEU A 1 275 ? 6.406 12.703 -24.624 1.00 62.03 275 LEU A O 1
ATOM 2229 N N . LYS A 1 276 ? 4.741 11.562 -23.673 1.00 61.88 276 LYS A N 1
ATOM 2230 C CA . LYS A 1 276 ? 4.435 10.781 -24.873 1.00 61.88 276 LYS A CA 1
ATOM 2231 C C . LYS A 1 276 ? 3.580 11.526 -25.898 1.00 61.88 276 LYS A C 1
ATOM 2233 O O . LYS A 1 276 ? 3.861 11.467 -27.087 1.00 61.88 276 LYS A O 1
ATOM 2238 N N . ILE A 1 277 ? 2.550 12.250 -25.458 1.00 58.03 277 ILE A N 1
ATOM 2239 C CA . ILE A 1 277 ? 1.652 12.977 -26.371 1.00 58.03 277 ILE A CA 1
ATOM 2240 C C . ILE A 1 277 ? 2.276 14.293 -26.842 1.00 58.03 277 ILE A C 1
ATOM 2242 O O . ILE A 1 277 ? 2.019 14.700 -27.969 1.00 58.03 277 ILE A O 1
ATOM 2246 N N . TRP A 1 278 ? 3.099 14.955 -26.023 1.00 54.34 278 TRP A N 1
ATOM 2247 C CA . TRP A 1 278 ? 3.596 16.296 -26.350 1.00 54.34 278 TRP A CA 1
ATOM 2248 C C . TRP A 1 278 ? 5.049 16.333 -26.826 1.00 54.34 278 TRP A C 1
ATOM 2250 O O . TRP A 1 278 ? 5.390 17.224 -27.599 1.00 54.34 278 TRP A O 1
ATOM 2260 N N . VAL A 1 279 ? 5.903 15.386 -26.415 1.00 55.38 279 VAL A N 1
ATOM 2261 C CA . VAL A 1 279 ? 7.341 15.425 -26.754 1.00 55.38 279 VAL A CA 1
ATOM 2262 C C . VAL A 1 279 ? 7.692 14.519 -27.942 1.00 55.38 279 VAL A C 1
ATOM 2264 O O . VAL A 1 279 ? 8.555 14.880 -28.741 1.00 55.38 279 VAL A O 1
ATOM 2267 N N . GLU A 1 280 ? 7.010 13.382 -28.130 1.00 52.00 280 GLU A N 1
ATOM 2268 C CA . GLU A 1 280 ? 7.302 12.464 -29.249 1.00 52.00 280 GLU A CA 1
ATOM 2269 C C . GLU A 1 280 ? 6.860 12.953 -30.645 1.00 52.00 280 GLU A C 1
ATOM 2271 O O . GLU A 1 280 ? 7.630 12.746 -31.587 1.00 52.00 280 GLU A O 1
ATOM 2276 N N . PRO A 1 281 ? 5.715 13.646 -30.847 1.00 51.75 281 PRO A N 1
ATOM 2277 C CA . PRO A 1 281 ? 5.323 14.089 -32.191 1.00 51.75 281 PRO A CA 1
ATOM 2278 C C . PRO A 1 281 ? 6.232 15.177 -32.781 1.00 51.75 281 PRO A C 1
ATOM 2280 O O . PRO A 1 281 ? 6.213 15.405 -33.987 1.00 51.75 281 PRO A O 1
ATOM 2283 N N . ALA A 1 282 ? 7.037 15.851 -31.954 1.00 50.62 282 ALA A N 1
ATOM 2284 C CA . ALA A 1 282 ? 7.837 17.004 -32.361 1.00 50.62 282 ALA A CA 1
ATOM 2285 C C . ALA A 1 282 ? 9.187 16.648 -33.021 1.00 50.62 282 ALA A C 1
ATOM 2287 O O . ALA A 1 282 ? 10.005 17.538 -33.238 1.00 50.62 282 ALA A O 1
ATOM 2288 N N . GLY A 1 283 ? 9.485 15.370 -33.296 1.00 49.78 283 GLY A N 1
ATOM 2289 C CA . GLY A 1 283 ? 10.743 14.952 -33.943 1.00 49.78 283 GLY A CA 1
ATOM 2290 C C . GLY A 1 283 ? 12.024 15.187 -33.116 1.00 49.78 283 GLY A C 1
ATOM 2291 O O . GLY A 1 283 ? 13.097 14.733 -33.504 1.00 49.78 283 GLY A O 1
ATOM 2292 N N . ALA A 1 284 ? 11.918 15.838 -31.952 1.00 47.12 284 ALA A N 1
ATOM 2293 C CA . ALA A 1 284 ? 13.015 16.153 -31.034 1.00 47.12 284 ALA A CA 1
ATOM 2294 C C . ALA A 1 284 ? 13.286 15.052 -29.981 1.00 47.12 284 ALA A C 1
ATOM 2296 O O . ALA A 1 284 ? 14.274 15.117 -29.243 1.00 47.12 284 ALA A O 1
ATOM 2297 N N . ALA A 1 285 ? 12.447 14.009 -29.930 1.00 43.31 285 ALA A N 1
ATOM 2298 C CA . ALA A 1 285 ? 12.557 12.874 -29.003 1.00 43.31 285 ALA A CA 1
ATOM 2299 C C . ALA A 1 285 ? 13.732 11.909 -29.293 1.00 43.31 285 ALA A C 1
ATOM 2301 O O . ALA A 1 285 ? 13.904 10.901 -28.610 1.00 43.31 285 ALA A O 1
ATOM 2302 N N . SER A 1 286 ? 14.582 12.215 -30.275 1.00 43.75 286 SER A N 1
ATOM 2303 C CA . SER A 1 286 ? 15.775 11.434 -30.629 1.00 43.75 286 SER A CA 1
ATOM 2304 C C . SER A 1 286 ? 16.980 11.661 -29.703 1.00 43.75 286 SER A C 1
ATOM 2306 O O . SER A 1 286 ? 17.950 10.911 -29.782 1.00 43.75 286 SER A O 1
ATOM 2308 N N . SER A 1 287 ? 16.944 12.646 -28.800 1.00 42.34 287 SER A N 1
ATOM 2309 C CA . SER A 1 287 ? 18.128 13.041 -28.016 1.00 42.34 287 SER A CA 1
ATOM 2310 C C . SER A 1 287 ? 18.296 12.342 -26.654 1.00 42.34 287 SER A C 1
ATOM 2312 O O . SER A 1 287 ? 19.390 12.388 -26.088 1.00 42.34 287 SER A O 1
ATOM 2314 N N . MET A 1 288 ? 17.283 11.624 -26.144 1.00 46.22 288 MET A N 1
ATOM 2315 C CA . MET A 1 288 ? 17.429 10.727 -24.978 1.00 46.22 288 MET A CA 1
ATOM 2316 C C . MET A 1 288 ? 16.791 9.346 -25.228 1.00 46.22 288 MET A C 1
ATOM 2318 O O . MET A 1 288 ? 15.736 9.035 -24.668 1.00 46.22 288 MET A O 1
ATOM 2322 N N . PRO A 1 289 ? 17.440 8.478 -26.033 1.00 48.84 289 PRO A N 1
ATOM 2323 C CA . PRO A 1 289 ? 16.883 7.204 -26.509 1.00 48.84 289 PRO A CA 1
ATOM 2324 C C . PRO A 1 289 ? 16.435 6.207 -25.427 1.00 48.84 289 PRO A C 1
ATOM 2326 O O . PRO A 1 289 ? 15.719 5.268 -25.745 1.00 48.84 289 PRO A O 1
ATOM 2329 N N . GLY A 1 290 ? 16.806 6.392 -24.155 1.00 50.50 290 GLY A N 1
ATOM 2330 C CA . GLY A 1 290 ? 16.490 5.452 -23.071 1.00 50.50 290 GLY A CA 1
ATOM 2331 C C . GLY A 1 290 ? 15.163 5.678 -22.332 1.00 50.50 290 GLY A C 1
ATOM 2332 O O . GLY A 1 290 ? 14.698 4.760 -21.661 1.00 50.50 290 GLY A O 1
ATOM 2333 N N . ILE A 1 291 ? 14.551 6.867 -22.420 1.00 52.12 291 ILE A N 1
ATOM 2334 C CA . ILE A 1 291 ? 13.407 7.241 -21.558 1.00 52.12 291 ILE A CA 1
ATOM 2335 C C . ILE A 1 291 ? 12.077 6.714 -22.122 1.00 52.12 291 ILE A C 1
ATOM 2337 O O . ILE A 1 291 ? 11.302 6.095 -21.396 1.00 52.12 291 ILE A O 1
ATOM 2341 N N . ALA A 1 292 ? 11.866 6.841 -23.436 1.00 55.22 292 ALA A N 1
ATOM 2342 C CA . ALA A 1 292 ? 10.601 6.527 -24.113 1.00 55.22 292 ALA A CA 1
ATOM 2343 C C . ALA A 1 292 ? 10.148 5.050 -24.008 1.00 55.22 292 ALA A C 1
ATOM 2345 O O . ALA A 1 292 ? 8.977 4.700 -24.159 1.00 55.22 292 ALA A O 1
ATOM 2346 N N . ILE A 1 293 ? 11.097 4.152 -23.767 1.00 60.72 293 ILE A N 1
ATOM 2347 C CA . ILE A 1 293 ? 10.948 2.709 -23.958 1.00 60.72 293 ILE A CA 1
ATOM 2348 C C . ILE A 1 293 ? 10.317 2.019 -22.741 1.00 60.72 293 ILE A C 1
ATOM 2350 O O . ILE A 1 293 ? 9.540 1.071 -22.883 1.00 60.72 293 ILE A O 1
ATOM 2354 N N . ALA A 1 294 ? 10.630 2.498 -21.536 1.00 75.81 294 ALA A N 1
ATOM 2355 C CA . ALA A 1 294 ? 10.107 1.923 -20.300 1.00 75.81 294 ALA A CA 1
ATOM 2356 C C . ALA A 1 294 ? 8.587 2.136 -20.160 1.00 75.81 294 ALA A C 1
ATOM 2358 O O . ALA A 1 294 ? 7.913 1.352 -19.494 1.00 75.81 294 ALA A O 1
ATOM 2359 N N . HIS A 1 295 ? 8.026 3.126 -20.863 1.00 82.62 295 HIS A N 1
ATOM 2360 C CA . HIS A 1 295 ? 6.614 3.493 -20.776 1.00 82.62 295 HIS A CA 1
ATOM 2361 C C . HIS A 1 295 ? 5.653 2.383 -21.210 1.00 82.62 295 HIS A C 1
ATOM 2363 O O . HIS A 1 295 ? 4.572 2.261 -20.637 1.00 82.62 295 HIS A O 1
ATOM 2369 N N . VAL A 1 296 ? 6.021 1.553 -22.195 1.00 87.12 296 VAL A N 1
ATOM 2370 C CA . VAL A 1 296 ? 5.180 0.411 -22.603 1.00 87.12 296 VAL A CA 1
ATOM 2371 C C . VAL A 1 296 ? 5.067 -0.592 -21.459 1.00 87.12 296 VAL A C 1
ATOM 2373 O O . VAL A 1 296 ? 3.963 -0.999 -21.102 1.00 87.12 296 VAL A O 1
ATOM 2376 N N . ALA A 1 297 ? 6.201 -0.948 -20.854 1.00 91.50 297 ALA A N 1
ATOM 2377 C CA . ALA A 1 297 ? 6.236 -1.851 -19.711 1.00 91.50 297 ALA A CA 1
ATOM 2378 C C . ALA A 1 297 ? 5.470 -1.258 -18.514 1.00 91.50 297 ALA A C 1
ATOM 2380 O O . ALA A 1 297 ? 4.720 -1.966 -17.847 1.00 91.50 297 ALA A O 1
ATOM 2381 N N . HIS A 1 298 ? 5.600 0.048 -18.270 1.00 92.44 298 HIS A N 1
ATOM 2382 C CA . HIS A 1 298 ? 4.864 0.764 -17.223 1.00 92.44 298 HIS A CA 1
ATOM 2383 C C . HIS A 1 298 ? 3.353 0.730 -17.441 1.00 92.44 298 HIS A C 1
ATOM 2385 O O . HIS A 1 298 ? 2.614 0.305 -16.556 1.00 92.44 298 HIS A O 1
ATOM 2391 N N . GLY A 1 299 ? 2.889 1.111 -18.633 1.00 89.38 299 GLY A N 1
ATOM 2392 C CA . GLY A 1 299 ? 1.471 1.089 -18.983 1.00 89.38 299 GLY A CA 1
ATOM 2393 C C . GLY A 1 299 ? 0.883 -0.320 -18.909 1.00 89.38 299 GLY A C 1
ATOM 2394 O O . GLY A 1 299 ? -0.163 -0.521 -18.294 1.00 89.38 299 GLY A O 1
ATOM 2395 N N . ALA A 1 300 ? 1.583 -1.316 -19.459 1.00 93.81 300 ALA A N 1
ATOM 2396 C CA . ALA A 1 300 ? 1.166 -2.714 -19.392 1.00 93.81 300 ALA A CA 1
ATOM 2397 C C . ALA A 1 300 ? 1.106 -3.231 -17.946 1.00 93.81 300 ALA A C 1
ATOM 2399 O O . ALA A 1 300 ? 0.126 -3.872 -17.567 1.00 93.81 300 ALA A O 1
ATOM 2400 N N . GLY A 1 301 ? 2.110 -2.906 -17.125 1.00 95.38 301 GLY A N 1
ATOM 2401 C CA . GLY A 1 301 ? 2.123 -3.226 -15.701 1.00 95.38 301 GLY A CA 1
ATOM 2402 C C . GLY A 1 301 ? 0.933 -2.607 -14.966 1.00 95.38 301 GLY A C 1
ATOM 2403 O O . GLY A 1 301 ? 0.214 -3.306 -14.256 1.00 95.38 301 GLY A O 1
ATOM 2404 N N . PHE A 1 302 ? 0.655 -1.324 -15.198 1.00 94.19 302 PHE A N 1
ATOM 2405 C CA . PHE A 1 302 ? -0.479 -0.621 -14.596 1.00 94.19 302 PHE A CA 1
ATOM 2406 C C . PHE A 1 302 ? -1.823 -1.256 -14.955 1.00 94.19 302 PHE A C 1
ATOM 2408 O O . PHE A 1 302 ? -2.624 -1.560 -14.067 1.00 94.19 302 PHE A O 1
ATOM 2415 N N . LEU A 1 303 ? -2.056 -1.518 -16.244 1.00 94.62 303 LEU A N 1
ATOM 2416 C CA . LEU A 1 303 ? -3.273 -2.174 -16.725 1.00 94.62 303 LEU A CA 1
ATOM 2417 C C . LEU A 1 303 ? -3.421 -3.590 -16.156 1.00 94.62 303 LEU A C 1
ATOM 2419 O O . LEU A 1 303 ? -4.516 -3.981 -15.748 1.00 94.62 303 LEU A O 1
ATOM 2423 N N . PHE A 1 304 ? -2.322 -4.342 -16.062 1.00 97.12 304 PHE A N 1
ATOM 2424 C CA . PHE A 1 304 ? -2.317 -5.647 -15.408 1.00 97.12 304 PHE A CA 1
ATOM 2425 C C . PHE A 1 304 ? -2.721 -5.530 -13.934 1.00 97.12 304 PHE A C 1
ATOM 2427 O O . PHE A 1 304 ? -3.567 -6.287 -13.461 1.00 97.12 304 PHE A O 1
ATOM 2434 N N . GLY A 1 305 ? -2.185 -4.537 -13.220 1.00 96.06 305 GLY A N 1
ATOM 2435 C CA . GLY A 1 305 ? -2.557 -4.226 -11.840 1.00 96.06 305 GLY A CA 1
ATOM 2436 C C . GLY A 1 305 ? -4.040 -3.915 -11.665 1.00 96.06 305 GLY A C 1
ATOM 2437 O O . GLY A 1 305 ? -4.679 -4.484 -10.778 1.00 96.06 305 GLY A O 1
ATOM 2438 N N . LEU A 1 306 ? -4.614 -3.082 -12.540 1.00 95.25 306 LEU A N 1
ATOM 2439 C CA . LEU A 1 306 ? -6.058 -2.821 -12.568 1.00 95.25 306 LEU A CA 1
ATOM 2440 C C . LEU A 1 306 ? -6.858 -4.114 -12.759 1.00 95.25 306 LEU A C 1
ATOM 2442 O O . LEU A 1 306 ? -7.814 -4.364 -12.026 1.00 95.25 306 LEU A O 1
ATOM 2446 N N . GLY A 1 307 ? -6.451 -4.954 -13.715 1.00 96.12 307 GLY A N 1
ATOM 2447 C CA . GLY A 1 307 ? -7.100 -6.233 -13.995 1.00 96.12 307 GLY A CA 1
ATOM 2448 C C . GLY A 1 307 ? -7.054 -7.191 -12.804 1.00 96.12 307 GLY A C 1
ATOM 2449 O O . GLY A 1 307 ? -8.079 -7.773 -12.436 1.00 96.12 307 GLY A O 1
ATOM 2450 N N . VAL A 1 308 ? -5.894 -7.312 -12.150 1.00 95.69 308 VAL A N 1
ATOM 2451 C CA . VAL A 1 308 ? -5.742 -8.126 -10.938 1.00 95.69 308 VAL A CA 1
ATOM 2452 C C . VAL A 1 308 ? -6.631 -7.593 -9.822 1.00 95.69 308 VAL A C 1
ATOM 2454 O O . VAL A 1 308 ? -7.382 -8.380 -9.251 1.00 95.69 308 VAL A O 1
ATOM 2457 N N . ALA A 1 309 ? -6.599 -6.286 -9.546 1.00 93.81 309 ALA A N 1
ATOM 2458 C CA . ALA A 1 309 ? -7.417 -5.672 -8.502 1.00 93.81 309 ALA A CA 1
ATOM 2459 C C . ALA A 1 309 ? -8.919 -5.852 -8.757 1.00 93.81 309 ALA A C 1
ATOM 2461 O O . ALA A 1 309 ? -9.656 -6.241 -7.848 1.00 93.81 309 ALA A O 1
ATOM 2462 N N . ALA A 1 310 ? -9.371 -5.663 -9.999 1.00 93.56 310 ALA A N 1
ATOM 2463 C CA . ALA A 1 310 ? -10.751 -5.911 -10.397 1.00 93.56 310 ALA A CA 1
ATOM 2464 C C . ALA A 1 310 ? -11.142 -7.384 -10.210 1.00 93.56 310 ALA A C 1
ATOM 2466 O O . ALA A 1 310 ? -12.207 -7.684 -9.668 1.00 93.56 310 ALA A O 1
ATOM 2467 N N . MET A 1 311 ? -10.274 -8.323 -10.599 1.00 94.50 311 MET A N 1
ATOM 2468 C CA . MET A 1 311 ? -10.504 -9.754 -10.393 1.00 94.50 311 MET A CA 1
ATOM 2469 C C . MET A 1 311 ? -10.600 -10.099 -8.900 1.00 94.50 311 MET A C 1
ATOM 2471 O O . MET A 1 311 ? -11.528 -10.801 -8.489 1.00 94.50 311 MET A O 1
ATOM 2475 N N . THR A 1 312 ? -9.658 -9.636 -8.077 1.00 91.38 312 THR A N 1
ATOM 2476 C CA . THR A 1 312 ? -9.642 -9.928 -6.637 1.00 91.38 312 THR A CA 1
ATOM 2477 C C . THR A 1 312 ? -10.790 -9.245 -5.902 1.00 91.38 312 THR A C 1
ATOM 2479 O O . THR A 1 312 ? -11.322 -9.826 -4.956 1.00 91.38 312 THR A O 1
ATOM 2482 N N . TYR A 1 313 ? -11.226 -8.072 -6.365 1.00 87.25 313 TYR A N 1
ATOM 2483 C CA . TYR A 1 313 ? -12.444 -7.410 -5.903 1.00 87.25 313 TYR A CA 1
ATOM 2484 C C . TYR A 1 313 ? -13.694 -8.241 -6.221 1.00 87.25 313 TYR A C 1
ATOM 2486 O O . TYR A 1 313 ? -14.435 -8.601 -5.309 1.00 87.25 313 TYR A O 1
ATOM 2494 N N . ARG A 1 314 ? -13.887 -8.649 -7.485 1.00 88.44 314 ARG A N 1
ATOM 2495 C CA . ARG A 1 314 ? -15.051 -9.455 -7.909 1.00 88.44 314 ARG A CA 1
ATOM 2496 C C . ARG A 1 314 ? -15.139 -10.805 -7.199 1.00 88.44 314 ARG A C 1
ATOM 2498 O O . ARG A 1 314 ? -16.235 -11.271 -6.918 1.00 88.44 314 ARG A O 1
ATOM 2505 N N . LYS A 1 315 ? -13.999 -11.433 -6.895 1.00 87.56 315 LYS A N 1
ATOM 2506 C CA . LYS A 1 315 ? -13.938 -12.719 -6.178 1.00 87.56 315 LYS A CA 1
ATOM 2507 C C . LYS A 1 315 ? -14.058 -12.587 -4.651 1.00 87.56 315 LYS A C 1
ATOM 2509 O O . LYS A 1 315 ? -13.929 -13.596 -3.963 1.00 87.56 315 LYS A O 1
ATOM 2514 N N . GLY A 1 316 ? -14.232 -11.378 -4.106 1.00 83.44 316 GLY A N 1
ATOM 2515 C CA . GLY A 1 316 ? -14.285 -11.157 -2.655 1.00 83.44 316 GLY A CA 1
ATOM 2516 C C . GLY A 1 316 ? -12.986 -11.536 -1.928 1.00 83.44 316 GLY A C 1
ATOM 2517 O O . GLY A 1 316 ? -13.005 -11.879 -0.751 1.00 83.44 316 GLY A O 1
ATOM 2518 N N . LEU A 1 317 ? -11.847 -11.523 -2.633 1.00 78.44 317 LEU A N 1
ATOM 2519 C CA . LEU A 1 317 ? -10.529 -11.885 -2.087 1.00 78.44 317 LEU A CA 1
ATOM 2520 C C . LEU A 1 317 ? -9.803 -10.698 -1.435 1.00 78.44 317 LEU A C 1
ATOM 2522 O O . LEU A 1 317 ? -8.745 -10.881 -0.825 1.00 78.44 317 LEU A O 1
ATOM 2526 N N . TYR A 1 318 ? -10.378 -9.505 -1.567 1.00 69.31 318 TYR A N 1
ATOM 2527 C CA . TYR A 1 318 ? -10.064 -8.322 -0.779 1.00 69.31 318 TYR A CA 1
ATOM 2528 C C . TYR A 1 318 ? -10.519 -8.577 0.676 1.00 69.31 318 TYR A C 1
ATOM 2530 O O . TYR A 1 318 ? -11.713 -8.805 0.896 1.00 69.31 318 TYR A O 1
ATOM 2538 N N . PRO A 1 319 ? -9.616 -8.581 1.682 1.00 56.88 319 PRO A N 1
ATOM 2539 C CA . PRO A 1 319 ? 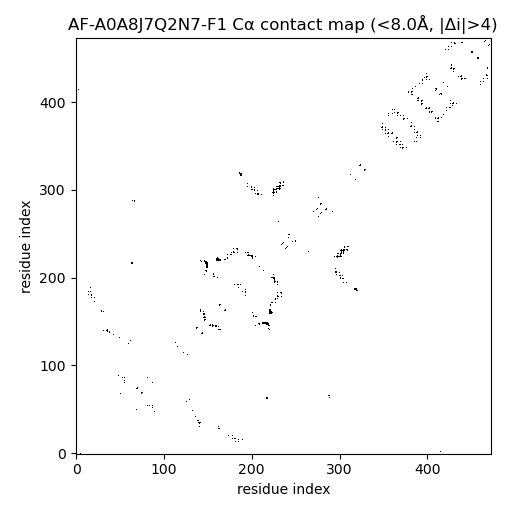-10.009 -8.411 3.064 1.00 56.88 319 PRO A CA 1
ATOM 2540 C C . PRO A 1 319 ? -10.570 -6.997 3.170 1.00 56.88 319 PRO A C 1
ATOM 2542 O O . PRO A 1 319 ? -9.849 -6.015 3.308 1.00 56.88 319 PRO A O 1
ATOM 2545 N N . LEU A 1 320 ? -11.882 -6.935 3.018 1.00 53.25 320 LEU A N 1
ATOM 2546 C CA . LEU A 1 320 ? -12.770 -5.927 3.550 1.00 53.25 320 LEU A CA 1
ATOM 2547 C C . LEU A 1 320 ? -12.160 -5.298 4.808 1.00 53.25 320 LEU A C 1
ATOM 2549 O O . LEU A 1 320 ? -12.293 -5.844 5.901 1.00 53.25 320 LEU A O 1
ATOM 2553 N N . ASN A 1 321 ? -11.484 -4.151 4.650 1.00 49.75 321 ASN A N 1
ATOM 2554 C CA . ASN A 1 321 ? -11.296 -3.248 5.774 1.00 49.75 321 ASN A CA 1
ATOM 2555 C C . ASN A 1 321 ? -12.723 -2.970 6.258 1.00 49.75 321 ASN A C 1
ATOM 2557 O O . ASN A 1 321 ? -13.507 -2.475 5.446 1.00 49.75 321 ASN A O 1
ATOM 2561 N N . PRO A 1 322 ? -13.099 -3.314 7.501 1.00 48.81 322 PRO A N 1
ATOM 2562 C CA . PRO A 1 322 ? -14.472 -3.183 7.986 1.00 48.81 322 PRO A CA 1
ATOM 2563 C C . PRO A 1 322 ? -15.087 -1.804 7.697 1.00 48.81 322 PRO A C 1
ATOM 2565 O O . PRO A 1 322 ? -16.282 -1.708 7.434 1.00 48.81 322 PRO A O 1
ATOM 2568 N N . LEU A 1 323 ? -14.245 -0.765 7.646 1.00 45.28 323 LEU A N 1
ATOM 2569 C CA . LEU A 1 323 ? -14.617 0.615 7.328 1.00 45.28 323 LEU A CA 1
ATOM 2570 C C . LEU A 1 323 ? -15.044 0.842 5.864 1.00 45.28 323 LEU A C 1
ATOM 2572 O O . LEU A 1 323 ? -15.873 1.702 5.600 1.00 45.28 323 LEU A O 1
ATOM 2576 N N . LEU A 1 324 ? -14.510 0.078 4.908 1.00 46.31 324 LEU A N 1
ATOM 2577 C CA . LEU A 1 324 ? -14.917 0.098 3.489 1.00 46.31 324 LEU A CA 1
ATOM 2578 C C . LEU A 1 324 ? -15.899 -1.033 3.149 1.00 46.31 324 LEU A C 1
ATOM 2580 O O . LEU A 1 324 ? -16.519 -1.042 2.089 1.00 46.31 324 LEU A O 1
ATOM 2584 N N . ALA A 1 325 ? -16.010 -2.008 4.047 1.00 42.84 325 ALA A N 1
ATOM 2585 C CA . ALA A 1 325 ? -16.721 -3.251 3.841 1.00 42.84 325 ALA A CA 1
ATOM 2586 C C . ALA A 1 325 ? -18.162 -3.269 4.266 1.00 42.84 325 ALA A C 1
ATOM 2588 O O . ALA A 1 325 ? -18.876 -4.217 3.945 1.00 42.84 325 ALA A O 1
ATOM 2589 N N . ASN A 1 326 ? -18.561 -2.285 5.053 1.00 44.09 326 ASN A N 1
ATOM 2590 C CA . ASN A 1 326 ? -19.938 -2.163 5.424 1.00 44.09 326 ASN A CA 1
ATOM 2591 C C . ASN A 1 326 ? -20.668 -1.508 4.242 1.00 44.09 326 ASN A C 1
ATOM 2593 O O . ASN A 1 326 ? -20.526 -0.300 4.047 1.00 44.09 326 ASN A O 1
ATOM 2597 N N . PRO A 1 327 ? -21.476 -2.239 3.448 1.00 45.38 327 PRO A N 1
ATOM 2598 C CA . PRO A 1 327 ? -22.376 -1.600 2.501 1.00 45.38 327 PRO A CA 1
ATOM 2599 C C . PRO A 1 327 ? -23.364 -0.663 3.206 1.00 45.38 327 PRO A C 1
ATOM 2601 O O . PRO A 1 327 ? -23.985 0.135 2.514 1.00 45.38 327 PRO A O 1
ATOM 2604 N N . ARG A 1 328 ? -23.496 -0.707 4.549 1.00 41.38 328 ARG A N 1
ATOM 2605 C CA . ARG A 1 328 ? -24.132 0.373 5.312 1.00 41.38 328 ARG A CA 1
ATOM 2606 C C . ARG A 1 328 ? -23.290 1.635 5.404 1.00 41.38 328 ARG A C 1
ATOM 2608 O O . ARG A 1 328 ? -23.914 2.659 5.325 1.00 41.38 328 ARG A O 1
ATOM 2615 N N . CYS A 1 329 ? -21.956 1.631 5.450 1.00 45.69 329 CYS A N 1
ATOM 2616 C CA . CYS A 1 329 ? -21.187 2.888 5.414 1.00 45.69 329 CYS A CA 1
ATOM 2617 C C . CYS A 1 329 ? -21.226 3.552 4.027 1.00 45.69 329 CYS A C 1
ATOM 2619 O O . CYS A 1 329 ? -21.301 4.771 3.936 1.00 45.69 329 CYS A O 1
ATOM 2621 N N . LEU A 1 330 ? -21.243 2.758 2.946 1.00 48.91 330 LEU A N 1
ATOM 2622 C CA . LEU A 1 330 ? -21.463 3.268 1.582 1.00 48.91 330 LEU A CA 1
ATOM 2623 C C . LEU A 1 330 ? -22.929 3.676 1.337 1.00 48.91 330 LEU A C 1
ATOM 2625 O O . LEU A 1 330 ? -23.184 4.636 0.613 1.00 48.91 330 LEU A O 1
ATOM 2629 N N . ARG A 1 331 ? -23.903 2.981 1.948 1.00 46.69 331 ARG A N 1
ATOM 2630 C CA . ARG A 1 331 ? -25.306 3.427 1.952 1.00 46.69 331 ARG A CA 1
ATOM 2631 C C . ARG A 1 331 ? -25.539 4.605 2.879 1.00 46.69 331 ARG A C 1
ATOM 2633 O O . ARG A 1 331 ? -26.346 5.429 2.520 1.00 46.69 331 ARG A O 1
ATOM 2640 N N . GLU A 1 332 ? -24.871 4.715 4.015 1.00 44.88 332 GLU A N 1
ATOM 2641 C CA . GLU A 1 332 ? -24.986 5.829 4.956 1.00 44.88 332 GLU A CA 1
ATOM 2642 C C . GLU A 1 332 ? -24.391 7.071 4.326 1.00 44.88 332 GLU A C 1
ATOM 2644 O O . GLU A 1 332 ? -25.046 8.093 4.381 1.00 44.88 332 GLU A O 1
ATOM 2649 N N . SER A 1 333 ? -23.254 7.003 3.622 1.00 42.66 333 SER A N 1
ATOM 2650 C CA . SER A 1 333 ? -22.774 8.155 2.849 1.00 42.66 333 SER A CA 1
ATOM 2651 C C . SER A 1 333 ? -23.753 8.550 1.736 1.00 42.66 333 SER A C 1
ATOM 2653 O O . SER A 1 333 ? -24.108 9.717 1.636 1.00 42.66 333 SER A O 1
ATOM 2655 N N . ALA A 1 334 ? -24.282 7.589 0.969 1.00 46.53 334 ALA A N 1
ATOM 2656 C CA . ALA A 1 334 ? -25.260 7.875 -0.088 1.00 46.53 334 ALA A CA 1
ATOM 2657 C C . ALA A 1 334 ? -26.638 8.329 0.449 1.00 46.53 334 ALA A C 1
ATOM 2659 O O . ALA A 1 334 ? -27.343 9.095 -0.198 1.00 46.53 334 ALA A O 1
ATOM 2660 N N . TRP A 1 335 ? -27.035 7.879 1.640 1.00 45.12 335 TRP A N 1
ATOM 2661 C CA . TRP A 1 335 ? -28.284 8.235 2.324 1.00 45.12 335 TRP A CA 1
ATOM 2662 C C . TRP A 1 335 ? -28.153 9.556 3.097 1.00 45.12 335 TRP A C 1
ATOM 2664 O O . TRP A 1 335 ? -29.122 10.302 3.206 1.00 45.12 335 TRP A O 1
ATOM 2674 N N . LEU A 1 336 ? -26.946 9.887 3.569 1.00 42.47 336 LEU A N 1
ATOM 2675 C CA . LEU A 1 336 ? -26.569 11.202 4.095 1.00 42.47 336 LEU A CA 1
ATOM 2676 C C . LEU A 1 336 ? -26.533 12.261 2.987 1.00 42.47 336 LEU A C 1
ATOM 2678 O O . LEU A 1 336 ? -26.906 13.400 3.243 1.00 42.47 336 LEU A O 1
ATOM 2682 N N . GLU A 1 337 ? -26.133 11.887 1.770 1.00 45.16 337 GLU A N 1
ATOM 2683 C CA . GLU A 1 337 ? -26.097 12.775 0.599 1.00 45.16 337 GLU A CA 1
ATOM 2684 C C . GLU A 1 337 ? -27.465 12.931 -0.092 1.00 45.16 337 GLU A C 1
ATOM 2686 O O . GLU A 1 337 ? -27.746 13.983 -0.659 1.00 45.16 337 GLU A O 1
ATOM 2691 N N . ALA A 1 338 ? -28.339 11.917 -0.029 1.00 45.09 338 ALA A N 1
ATOM 2692 C CA . ALA A 1 338 ? -29.677 11.952 -0.634 1.00 45.09 338 ALA A CA 1
ATOM 2693 C C . ALA A 1 338 ? -30.769 12.550 0.272 1.00 45.09 338 ALA A C 1
ATOM 2695 O O . ALA A 1 338 ? -31.904 12.742 -0.175 1.00 45.09 338 ALA A O 1
ATOM 2696 N N . ARG A 1 339 ? -30.466 12.855 1.540 1.00 39.75 339 ARG A N 1
ATOM 2697 C CA . ARG A 1 339 ? -31.375 13.659 2.361 1.00 39.75 339 ARG A CA 1
ATOM 2698 C C . ARG A 1 339 ? -31.364 15.092 1.813 1.00 39.75 339 ARG A C 1
ATOM 2700 O O . ARG A 1 339 ? -30.277 15.658 1.686 1.00 39.75 339 ARG A O 1
ATOM 2707 N N . PRO A 1 340 ? -32.528 15.726 1.542 1.00 41.84 340 PRO A N 1
ATOM 2708 C CA . PRO A 1 340 ? -32.548 17.185 1.454 1.00 41.84 340 PRO A CA 1
ATOM 2709 C C . PRO A 1 340 ? -31.859 17.702 2.720 1.00 41.84 340 PRO A C 1
ATOM 2711 O O . PRO A 1 340 ? -32.045 17.057 3.758 1.00 41.84 340 PRO A O 1
ATOM 2714 N N . PRO A 1 341 ? -31.035 18.764 2.663 1.00 42.53 341 PRO A N 1
ATOM 2715 C CA . PRO A 1 341 ? -30.359 19.283 3.841 1.00 42.53 341 PRO A CA 1
ATOM 2716 C C . PRO A 1 341 ? -31.427 19.603 4.882 1.00 42.53 341 PRO A C 1
ATOM 2718 O O . PRO A 1 341 ? -32.059 20.654 4.858 1.00 42.53 341 PRO A O 1
ATOM 2721 N N . VAL A 1 342 ? -31.669 18.645 5.775 1.00 44.19 342 VAL A N 1
ATOM 2722 C CA . VAL A 1 342 ? -32.387 18.877 7.009 1.00 44.19 342 VAL A CA 1
ATOM 2723 C C . VAL A 1 342 ? -31.522 19.935 7.670 1.00 44.19 342 V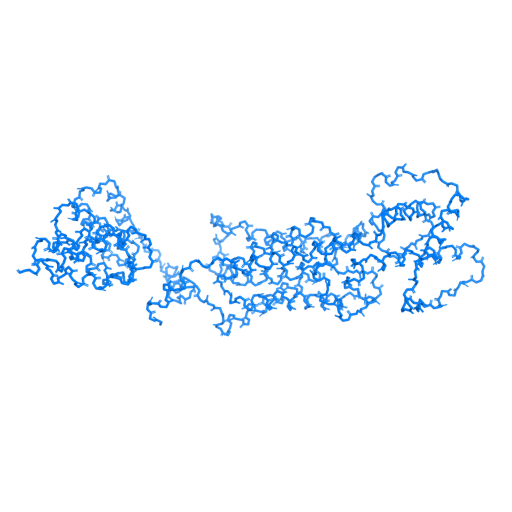AL A C 1
ATOM 2725 O O . VAL A 1 342 ? -30.314 19.692 7.768 1.00 44.19 342 VAL A O 1
ATOM 2728 N N . PRO A 1 343 ? -32.060 21.109 8.037 1.00 44.78 343 PRO A N 1
ATOM 2729 C CA . PRO A 1 343 ? -31.320 22.086 8.814 1.00 44.78 343 PRO A CA 1
ATOM 2730 C C . PRO A 1 343 ? -30.760 21.344 10.024 1.00 44.78 343 PRO A C 1
ATOM 2732 O O . PRO A 1 343 ? -31.488 20.956 10.934 1.00 44.78 343 PRO A O 1
ATOM 2735 N N . ARG A 1 344 ? -29.481 20.981 9.945 1.00 49.25 344 ARG A N 1
ATOM 2736 C CA . ARG A 1 344 ? -28.852 20.102 10.913 1.00 49.25 344 ARG A CA 1
ATOM 2737 C C . ARG A 1 344 ? -28.589 20.987 12.112 1.00 49.25 344 ARG A C 1
ATOM 2739 O O . ARG A 1 344 ? -27.571 21.672 12.170 1.00 49.25 344 ARG A O 1
ATOM 2746 N N . GLU A 1 345 ? -29.481 20.932 13.091 1.00 52.62 345 GLU A N 1
ATOM 2747 C CA . GLU A 1 345 ? -29.134 21.165 14.491 1.00 52.62 345 GLU A CA 1
ATOM 2748 C C . GLU A 1 345 ? -28.136 20.076 14.947 1.00 52.62 345 GLU A C 1
ATOM 2750 O O . GLU A 1 345 ? -28.364 19.333 15.887 1.00 52.62 345 GLU A O 1
ATOM 2755 N N . GLU A 1 346 ? -26.989 19.954 14.272 1.00 54.72 346 GLU A N 1
ATOM 2756 C CA . GLU A 1 346 ? -25.809 19.213 14.738 1.00 54.72 346 GLU A CA 1
ATOM 2757 C C . GLU A 1 346 ? -25.116 19.936 15.910 1.00 54.72 346 GLU A C 1
ATOM 2759 O O . GLU A 1 346 ? -24.148 19.436 16.487 1.00 54.72 346 GLU A O 1
ATOM 2764 N N . ALA A 1 347 ? -25.583 21.139 16.246 1.00 63.28 347 ALA A N 1
ATOM 2765 C CA . ALA A 1 347 ? -25.032 21.987 17.286 1.00 63.28 347 ALA A CA 1
ATOM 2766 C C . ALA A 1 347 ? -25.124 21.401 18.714 1.00 63.28 347 ALA A C 1
ATOM 2768 O O . ALA A 1 347 ? -24.116 21.505 19.416 1.00 63.28 347 ALA A O 1
ATOM 2769 N N . PRO A 1 348 ? -26.225 20.765 19.174 1.00 84.06 348 PRO A N 1
ATOM 2770 C CA . PRO A 1 348 ? -26.408 20.476 20.598 1.00 84.06 348 PRO A CA 1
ATOM 2771 C C . PRO A 1 348 ? -25.384 19.482 21.150 1.00 84.06 348 PRO A C 1
ATOM 2773 O O . PRO A 1 348 ? -24.699 19.793 22.121 1.00 84.06 348 PRO A O 1
ATOM 2776 N N . ILE A 1 349 ? -25.186 18.333 20.490 1.00 90.00 349 ILE A N 1
ATOM 2777 C CA . ILE A 1 349 ? -24.274 17.300 21.003 1.00 90.00 349 ILE A CA 1
ATOM 2778 C C . ILE A 1 349 ? -22.806 17.731 20.925 1.00 90.00 349 ILE A C 1
ATOM 2780 O O . ILE A 1 349 ? -22.037 17.478 21.849 1.00 90.00 349 ILE A O 1
ATOM 2784 N N . LYS A 1 350 ? -22.413 18.452 19.864 1.00 90.75 350 LYS A N 1
ATOM 2785 C CA . LYS A 1 350 ? -21.060 19.016 19.732 1.00 90.75 350 LYS A CA 1
ATOM 2786 C C . LYS A 1 350 ? -20.799 20.073 20.809 1.00 90.75 350 LYS A C 1
ATOM 2788 O O . LYS A 1 350 ? -19.709 20.099 21.382 1.00 90.75 350 LYS A O 1
ATOM 2793 N N . GLN A 1 351 ? -21.790 20.914 21.112 1.00 92.19 351 GLN A N 1
ATOM 2794 C CA . GLN A 1 351 ? -21.705 21.901 22.190 1.00 92.19 351 GLN A CA 1
ATOM 2795 C C . GLN A 1 351 ? -21.637 21.232 23.566 1.00 92.19 351 GLN A C 1
ATOM 2797 O O . GLN A 1 351 ? -20.799 21.622 24.379 1.00 92.19 351 GLN A O 1
ATOM 2802 N N . SER A 1 352 ? -22.438 20.196 23.817 1.00 93.56 352 SER A N 1
ATOM 2803 C CA . SER A 1 352 ? -22.394 19.420 25.062 1.00 93.56 352 SER A CA 1
ATOM 2804 C C . SER A 1 352 ? -21.072 18.683 25.236 1.00 93.56 352 SER A C 1
ATOM 2806 O O . SER A 1 352 ? -20.478 18.773 26.307 1.00 93.56 352 SER A O 1
ATOM 2808 N N . ALA A 1 353 ? -20.538 18.070 24.176 1.00 94.94 353 ALA A N 1
ATOM 2809 C CA . ALA A 1 353 ? -19.210 17.460 24.182 1.00 94.94 353 ALA A CA 1
ATOM 2810 C C . ALA A 1 353 ? -18.125 18.493 24.523 1.00 94.94 353 ALA A C 1
ATOM 2812 O O . ALA A 1 353 ? -17.266 18.264 25.374 1.00 94.94 353 ALA A O 1
ATOM 2813 N N . GLN A 1 354 ? -18.180 19.676 23.903 1.00 95.31 354 GLN A N 1
ATOM 2814 C CA . GLN A 1 354 ? -17.239 20.756 24.192 1.00 95.31 354 GLN A CA 1
ATOM 2815 C C . GLN A 1 354 ? -17.378 21.278 25.630 1.00 95.31 354 GLN A C 1
ATOM 2817 O O . GLN A 1 354 ? -16.367 21.560 26.275 1.00 95.31 354 GLN A O 1
ATOM 2822 N N . LYS A 1 355 ? -18.606 21.397 26.145 1.00 96.25 355 LYS A N 1
ATOM 2823 C CA . LYS A 1 355 ? -18.881 21.822 27.523 1.00 96.25 355 LYS A CA 1
ATOM 2824 C C . LYS A 1 355 ? -18.368 20.790 28.530 1.00 96.25 355 LYS A C 1
ATOM 2826 O O . LYS A 1 355 ? -17.687 21.183 29.470 1.00 96.25 355 LYS A O 1
ATOM 2831 N N . ALA A 1 356 ? -18.603 19.501 28.281 1.00 95.94 356 ALA A N 1
ATOM 2832 C CA . ALA A 1 356 ? -18.104 18.387 29.085 1.00 95.94 356 ALA A CA 1
ATOM 2833 C C . ALA A 1 356 ? -16.571 18.357 29.139 1.00 95.94 356 ALA A C 1
ATOM 2835 O O . ALA A 1 356 ? -15.997 18.276 30.218 1.00 95.94 356 ALA A O 1
ATOM 2836 N N . ARG A 1 357 ? -15.889 18.544 28.000 1.00 95.56 357 ARG A N 1
ATOM 2837 C CA . ARG A 1 357 ? -14.417 18.640 27.964 1.00 95.56 357 ARG A CA 1
ATOM 2838 C C . ARG A 1 357 ? -13.871 19.830 28.756 1.00 95.56 357 ARG A C 1
ATOM 2840 O O . ARG A 1 357 ? -12.779 19.746 29.305 1.00 95.56 357 ARG A O 1
ATOM 2847 N N . ARG A 1 358 ? -14.600 20.951 28.785 1.00 96.19 358 ARG A N 1
ATOM 2848 C CA . ARG A 1 358 ? -14.214 22.155 29.545 1.00 96.19 358 ARG A CA 1
ATOM 2849 C C . ARG A 1 358 ? -14.496 22.035 31.041 1.00 96.19 358 ARG A C 1
ATOM 2851 O O . ARG A 1 358 ? -13.903 22.788 31.805 1.00 96.19 358 ARG A O 1
ATOM 2858 N N . ARG A 1 359 ? -15.424 21.161 31.434 1.00 96.62 359 ARG A N 1
ATOM 2859 C CA . ARG A 1 359 ? -15.928 21.009 32.806 1.00 96.62 359 ARG A CA 1
ATOM 2860 C C . ARG A 1 359 ? -16.091 19.522 33.158 1.00 96.62 359 ARG A C 1
ATOM 2862 O O . ARG A 1 359 ? -17.216 19.069 33.375 1.00 96.62 359 ARG A O 1
ATOM 2869 N N . PRO A 1 360 ? -14.994 18.741 33.156 1.00 95.12 360 PRO A N 1
ATOM 2870 C CA . PRO A 1 360 ? -15.043 17.295 33.398 1.00 95.12 360 PRO A CA 1
ATOM 2871 C C . PRO A 1 360 ? -15.388 16.934 34.856 1.00 95.12 360 PRO A C 1
ATOM 2873 O O . PRO A 1 360 ? -15.584 15.771 35.195 1.00 95.12 360 PRO A O 1
ATOM 2876 N N .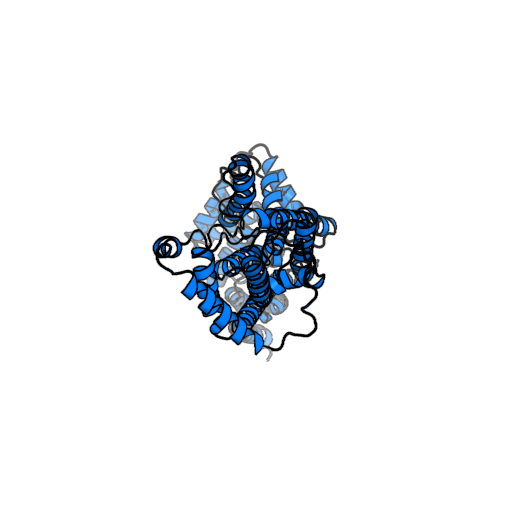 ASP A 1 361 ? -15.448 17.921 35.742 1.00 95.19 361 ASP A N 1
ATOM 2877 C CA . ASP A 1 361 ? -15.769 17.807 37.160 1.00 95.19 361 ASP A CA 1
ATOM 2878 C C . ASP A 1 361 ? -17.233 18.164 37.491 1.00 95.19 361 ASP A C 1
ATOM 2880 O O . ASP A 1 361 ? -17.673 17.956 38.622 1.00 95.19 361 ASP A O 1
ATOM 2884 N N . GLU A 1 362 ? -18.022 18.648 36.524 1.00 96.56 362 GLU A N 1
ATOM 2885 C CA . GLU A 1 362 ? -19.443 18.970 36.717 1.00 96.56 362 GLU A CA 1
ATOM 2886 C C . GLU A 1 362 ? -20.347 17.790 36.304 1.00 96.56 362 GLU A C 1
ATOM 2888 O O . GLU A 1 362 ? -20.665 17.610 35.126 1.00 96.56 362 GLU A O 1
ATOM 2893 N N . ALA A 1 363 ? -20.834 17.012 37.282 1.00 94.62 363 ALA A N 1
ATOM 2894 C CA . ALA A 1 363 ? -21.686 15.832 37.056 1.00 94.62 363 ALA A CA 1
ATOM 2895 C C . ALA A 1 363 ? -22.910 16.107 36.162 1.00 94.62 363 ALA A C 1
ATOM 2897 O O . ALA A 1 363 ? -23.252 15.298 35.304 1.00 94.62 363 ALA A O 1
ATOM 2898 N N . THR A 1 364 ? -23.555 17.266 36.328 1.00 95.81 364 THR A N 1
ATOM 2899 C CA . THR A 1 364 ? -24.733 17.666 35.540 1.00 95.81 364 THR A CA 1
ATOM 2900 C C . THR A 1 364 ? -24.400 17.900 34.069 1.00 95.81 364 THR A C 1
ATOM 2902 O O . THR A 1 364 ? -25.212 17.590 33.201 1.00 95.81 364 THR A O 1
ATOM 2905 N N . VAL A 1 365 ? -23.200 18.406 33.766 1.00 96.00 365 VAL A N 1
ATOM 2906 C CA . VAL A 1 365 ? -22.729 18.592 32.388 1.00 96.00 365 VAL A CA 1
ATOM 2907 C C . VAL A 1 365 ? -22.438 17.243 31.739 1.00 96.00 365 VAL A C 1
ATOM 2909 O O . VAL A 1 365 ? -22.814 17.030 30.587 1.00 96.00 365 VAL A O 1
ATOM 2912 N N . LEU A 1 366 ? -21.806 16.327 32.475 1.00 96.31 366 LEU A N 1
ATOM 2913 C CA . LEU A 1 366 ? -21.496 14.988 31.978 1.00 96.31 366 LEU A CA 1
ATOM 2914 C C . LEU A 1 366 ? -22.753 14.143 31.759 1.00 96.31 366 LEU A C 1
ATOM 2916 O O . LEU A 1 366 ? -22.871 13.502 30.719 1.00 96.31 366 LEU A O 1
ATOM 2920 N N . ALA A 1 367 ? -23.711 14.192 32.688 1.00 95.31 367 ALA A N 1
ATOM 2921 C CA . ALA A 1 367 ? -24.991 13.502 32.556 1.00 95.31 367 ALA A CA 1
ATOM 2922 C C . ALA A 1 367 ? -25.799 14.025 31.358 1.00 95.31 367 ALA A C 1
ATOM 2924 O O . ALA A 1 367 ? -26.278 13.230 30.556 1.00 95.31 367 ALA A O 1
ATOM 2925 N N . ALA A 1 368 ? -25.870 15.350 31.175 1.00 94.44 368 ALA A N 1
ATOM 2926 C CA . ALA A 1 368 ? -26.532 15.944 30.013 1.00 94.44 368 ALA A CA 1
ATOM 2927 C C . ALA A 1 368 ? -25.847 15.558 28.691 1.00 94.44 368 ALA A C 1
ATOM 2929 O O . ALA A 1 368 ? -26.517 15.339 27.682 1.00 94.44 368 ALA A O 1
ATOM 2930 N N . TYR A 1 369 ? -24.513 15.455 28.680 1.00 96.81 369 TYR A N 1
ATOM 2931 C CA . TYR A 1 369 ? -23.784 14.983 27.505 1.00 96.81 369 TYR A CA 1
ATOM 2932 C C . TYR A 1 369 ? -24.066 13.499 27.215 1.00 96.81 369 TYR A C 1
ATOM 2934 O O . TYR A 1 369 ? -24.339 13.161 26.064 1.00 96.81 369 TYR A O 1
ATOM 2942 N N . TRP A 1 370 ? -24.062 12.637 28.238 1.00 96.69 370 TRP A N 1
ATOM 2943 C CA . TRP A 1 370 ? -24.424 11.219 28.115 1.00 96.69 370 TRP A CA 1
ATOM 2944 C C . TRP A 1 370 ? -25.846 11.039 27.579 1.00 96.69 370 TRP A C 1
ATOM 2946 O O . TRP A 1 370 ? -26.046 10.316 26.610 1.00 96.69 370 TRP A O 1
ATOM 2956 N N . GLU A 1 371 ? -26.821 11.757 28.134 1.00 95.06 371 GLU A N 1
ATOM 2957 C CA . GLU A 1 371 ? -28.220 11.687 27.702 1.00 95.06 371 GLU A CA 1
ATOM 2958 C C . GLU A 1 371 ? -28.385 12.098 26.231 1.00 95.06 371 GLU A C 1
ATOM 2960 O O . GLU A 1 371 ? -29.033 11.397 25.452 1.00 95.06 371 GLU A O 1
ATOM 2965 N N . GLN A 1 372 ? -27.732 13.188 25.814 1.00 94.44 372 GLN A N 1
ATOM 2966 C CA . GLN A 1 372 ? -27.742 13.611 24.412 1.00 94.44 372 GLN A CA 1
ATOM 2967 C C . GLN A 1 372 ? -27.036 12.613 23.491 1.00 94.44 372 GLN A C 1
ATOM 2969 O O . GLN A 1 372 ? -27.480 12.414 22.361 1.00 94.44 372 GLN A O 1
ATOM 2974 N N . ALA A 1 373 ? -25.957 11.975 23.950 1.00 93.56 373 ALA A N 1
ATOM 2975 C CA . ALA A 1 373 ? -25.277 10.932 23.190 1.00 93.56 373 ALA A CA 1
ATOM 2976 C C . ALA A 1 373 ? -26.140 9.674 23.033 1.00 93.56 373 ALA A C 1
ATOM 2978 O O . ALA A 1 373 ? -26.215 9.132 21.931 1.00 93.56 373 ALA A O 1
ATOM 2979 N N . CYS A 1 374 ? -26.848 9.266 24.088 1.00 91.69 374 CYS A N 1
ATOM 2980 C CA . CYS A 1 374 ? -27.851 8.202 24.045 1.00 91.69 374 CYS A CA 1
ATOM 2981 C C . CYS A 1 374 ? -28.995 8.529 23.083 1.00 91.69 374 CYS A C 1
ATOM 2983 O O . CYS A 1 374 ? -29.400 7.664 22.311 1.00 91.69 374 CYS A O 1
ATOM 2985 N N . ALA A 1 375 ? -29.478 9.773 23.075 1.00 92.00 375 ALA A N 1
ATOM 2986 C CA . ALA A 1 375 ? -30.522 10.209 22.151 1.00 92.00 375 ALA A CA 1
ATOM 2987 C C . ALA A 1 375 ? -30.047 10.264 20.686 1.00 92.00 375 ALA A C 1
ATOM 2989 O O . ALA A 1 375 ? -30.837 10.021 19.776 1.00 92.00 375 ALA A O 1
ATOM 2990 N N . ALA A 1 376 ? -28.771 10.587 20.452 1.00 90.56 376 ALA A N 1
ATOM 2991 C CA . ALA A 1 376 ? -28.195 10.657 19.111 1.00 90.56 376 ALA A CA 1
ATOM 2992 C C . ALA A 1 376 ? -27.852 9.281 18.513 1.00 90.56 376 ALA A C 1
ATOM 2994 O O . ALA A 1 376 ? -27.744 9.184 17.294 1.00 90.56 376 ALA A O 1
ATOM 2995 N N . ASP A 1 377 ? -27.673 8.248 19.347 1.00 90.69 377 ASP A N 1
ATOM 2996 C CA . ASP A 1 377 ? -27.276 6.883 18.953 1.00 90.69 377 ASP A CA 1
ATOM 2997 C C . ASP A 1 377 ? -25.992 6.834 18.093 1.00 90.69 377 ASP A C 1
ATOM 2999 O O . ASP A 1 377 ? -25.819 6.006 17.201 1.00 90.69 377 ASP A O 1
ATOM 3003 N N . GLU A 1 378 ? -25.062 7.757 18.356 1.00 86.44 378 GLU A N 1
ATOM 3004 C CA . GLU A 1 378 ? -23.800 7.880 17.624 1.00 86.44 378 GLU A CA 1
ATOM 3005 C C . GLU A 1 378 ? -22.651 7.238 18.430 1.00 86.44 378 GLU A C 1
ATOM 3007 O O . GLU A 1 378 ? -22.253 7.781 19.472 1.00 86.44 378 GLU A O 1
ATOM 3012 N N . PRO A 1 379 ? -22.046 6.121 17.966 1.00 86.12 379 PRO A N 1
ATOM 3013 C CA . PRO A 1 379 ? -21.100 5.323 18.758 1.00 86.12 379 PRO A CA 1
ATOM 3014 C C . PRO A 1 379 ? -19.894 6.096 19.298 1.00 86.12 379 PRO A C 1
ATOM 3016 O O . PRO A 1 379 ? -19.385 5.787 20.375 1.00 86.12 379 PRO A O 1
ATOM 3019 N N . PHE A 1 380 ? -19.423 7.101 18.554 1.00 89.94 380 PHE A N 1
ATOM 3020 C CA . PHE A 1 380 ? -18.306 7.946 18.975 1.00 89.94 380 PHE A CA 1
ATOM 3021 C C . PHE A 1 380 ? -18.662 8.795 20.204 1.00 89.94 380 PHE A C 1
ATOM 3023 O O . PHE A 1 380 ? -17.906 8.812 21.176 1.00 89.94 380 PHE A O 1
ATOM 3030 N N . TYR A 1 381 ? -19.813 9.473 20.173 1.00 93.19 381 TYR A N 1
ATOM 3031 C CA . TYR A 1 381 ? -20.249 10.337 21.269 1.00 93.19 381 TYR A CA 1
ATOM 3032 C C . TYR A 1 381 ? -20.681 9.523 22.488 1.00 93.19 381 TYR A C 1
ATOM 3034 O O . TYR A 1 381 ? -20.392 9.933 23.608 1.00 93.19 381 TYR A O 1
ATOM 3042 N N . LEU A 1 382 ? -21.291 8.350 22.286 1.00 94.19 382 LEU A N 1
ATOM 3043 C CA . LEU A 1 382 ? -21.583 7.389 23.354 1.00 94.19 382 LEU A CA 1
ATOM 3044 C C . LEU A 1 382 ? -20.303 6.968 24.083 1.00 94.19 382 LEU A C 1
ATOM 3046 O O . LEU A 1 382 ? -20.197 7.107 25.297 1.00 94.19 382 LEU A O 1
ATOM 3050 N N . ALA A 1 383 ? -19.288 6.522 23.341 1.00 93.00 383 ALA A N 1
ATOM 3051 C CA . ALA A 1 383 ? -18.017 6.112 23.925 1.00 93.00 383 ALA A CA 1
ATOM 3052 C C . ALA A 1 383 ? -17.340 7.239 24.729 1.00 93.00 383 ALA A C 1
ATOM 3054 O O . ALA A 1 383 ? -16.865 7.006 25.841 1.00 93.00 383 ALA A O 1
ATOM 3055 N N . GLU A 1 384 ? -17.295 8.459 24.184 1.00 95.12 384 GLU A N 1
ATOM 3056 C CA . GLU A 1 384 ? -16.665 9.600 24.855 1.00 95.12 384 GLU A CA 1
ATOM 3057 C C . GLU A 1 384 ? -17.448 10.052 26.098 1.00 95.12 384 GLU A C 1
ATOM 3059 O O . GLU A 1 384 ? -16.877 10.129 27.187 1.00 95.12 384 GLU A O 1
ATOM 3064 N N . SER A 1 385 ? -18.746 10.334 25.952 1.00 96.81 385 SER A N 1
ATOM 3065 C CA . SER A 1 385 ? -19.594 10.829 27.046 1.00 96.81 385 SER A CA 1
ATOM 3066 C C . SER A 1 385 ? -19.705 9.828 28.191 1.00 96.81 385 SER A C 1
ATOM 3068 O O . SER A 1 385 ? -19.559 10.213 29.352 1.00 96.81 385 SER A O 1
ATOM 3070 N N . GLY A 1 386 ? -19.876 8.543 27.875 1.00 96.12 386 GLY A N 1
ATOM 3071 C CA . GLY A 1 386 ? -19.959 7.495 28.880 1.00 96.12 386 GLY A CA 1
ATOM 3072 C C . GLY A 1 386 ? -18.641 7.309 29.616 1.00 96.12 386 GLY A C 1
ATOM 3073 O O . GLY A 1 386 ? -18.662 7.089 30.818 1.00 96.12 386 GLY A O 1
ATOM 3074 N N . THR A 1 387 ? -17.493 7.461 28.946 1.00 95.69 387 THR A N 1
ATOM 3075 C CA . THR A 1 387 ? -16.184 7.399 29.622 1.00 95.69 387 THR A CA 1
ATOM 3076 C C . THR A 1 387 ? -15.991 8.568 30.575 1.00 95.69 387 THR A C 1
ATOM 3078 O O . THR A 1 387 ? -15.581 8.352 31.710 1.00 95.69 387 THR A O 1
ATOM 3081 N N . PHE A 1 388 ? -16.336 9.793 30.162 1.00 96.25 388 PHE A N 1
ATOM 3082 C CA . PHE A 1 388 ? -16.247 10.949 31.057 1.00 96.25 388 PHE A CA 1
ATOM 3083 C C . PHE A 1 388 ? -17.160 10.806 32.272 1.00 96.25 388 PHE A C 1
ATOM 3085 O O . PHE A 1 388 ? -16.715 11.031 33.397 1.00 96.25 388 PHE A O 1
ATOM 3092 N N . LEU A 1 389 ? -18.419 10.413 32.060 1.00 97.38 389 LEU A N 1
ATOM 3093 C CA . LEU A 1 389 ? -19.360 10.202 33.155 1.00 97.38 389 LEU A CA 1
ATOM 3094 C C . LEU A 1 389 ? -18.895 9.064 34.072 1.00 97.38 389 LEU A C 1
ATOM 3096 O O . LEU A 1 389 ? -18.921 9.212 35.290 1.00 97.38 389 LEU A O 1
ATOM 3100 N N . PHE A 1 390 ? -18.410 7.963 33.498 1.00 97.38 390 PHE A N 1
ATOM 3101 C CA . PHE A 1 390 ? -17.866 6.835 34.243 1.00 97.38 390 PHE A CA 1
ATOM 3102 C C . PHE A 1 390 ? -16.686 7.248 35.128 1.00 97.38 390 PHE A C 1
ATOM 3104 O O . PHE A 1 390 ? -16.735 7.038 36.337 1.00 97.38 390 PHE A O 1
ATOM 3111 N N . ASP A 1 391 ? -15.662 7.889 34.560 1.00 96.25 391 ASP A N 1
ATOM 3112 C CA . ASP A 1 391 ? -14.477 8.326 35.307 1.00 96.25 391 ASP A CA 1
ATOM 3113 C C . ASP A 1 391 ? -14.848 9.308 36.434 1.00 96.25 391 ASP A C 1
ATOM 3115 O O . ASP A 1 391 ? -14.309 9.227 37.540 1.00 96.25 391 ASP A O 1
ATOM 3119 N N . HIS A 1 392 ? -15.821 10.194 36.193 1.00 96.56 392 HIS A N 1
ATOM 3120 C CA . HIS A 1 392 ? -16.342 11.100 37.216 1.00 96.56 392 HIS A CA 1
ATOM 3121 C C . HIS A 1 392 ? -17.006 10.353 38.384 1.00 96.56 392 HIS A C 1
ATOM 3123 O O . HIS A 1 392 ? -16.752 10.668 39.550 1.00 96.56 392 HIS A O 1
ATOM 3129 N N . LEU A 1 393 ? -17.842 9.351 38.090 1.00 97.31 393 LEU A N 1
ATOM 3130 C CA . LEU A 1 393 ? -18.531 8.546 39.104 1.00 97.31 393 LEU A CA 1
ATOM 3131 C C . LEU A 1 393 ? -17.549 7.690 39.916 1.00 97.31 393 LEU A C 1
ATOM 3133 O O . LEU A 1 393 ? -17.694 7.588 41.134 1.00 97.31 393 LEU A O 1
ATOM 3137 N N . ILE A 1 394 ? -16.509 7.152 39.271 1.00 97.44 394 ILE A N 1
ATOM 3138 C CA . ILE A 1 394 ? -15.408 6.450 39.947 1.00 97.44 394 ILE A CA 1
ATOM 3139 C C . ILE A 1 394 ? -14.677 7.382 40.916 1.00 97.44 394 ILE A C 1
ATOM 3141 O O . ILE A 1 394 ? -14.495 7.032 42.082 1.00 97.44 394 ILE A O 1
ATOM 3145 N N . ALA A 1 395 ? -14.329 8.599 40.485 1.00 96.06 395 ALA A N 1
ATOM 3146 C CA . ALA A 1 395 ? -13.653 9.579 41.340 1.00 96.06 395 ALA A CA 1
ATOM 3147 C C . ALA A 1 395 ? -14.489 9.985 42.571 1.00 96.06 395 ALA A C 1
ATOM 3149 O O . ALA A 1 395 ? -13.937 10.317 43.620 1.00 96.06 395 ALA A O 1
ATOM 3150 N N . ARG A 1 396 ? -15.821 9.942 42.453 1.00 96.94 396 ARG A N 1
ATOM 3151 C CA . ARG A 1 396 ? -16.789 10.226 43.527 1.00 96.94 396 ARG A CA 1
ATOM 3152 C C . ARG A 1 396 ? -17.125 9.007 44.392 1.00 96.94 396 ARG A C 1
ATOM 3154 O O . ARG A 1 396 ? -17.886 9.156 45.343 1.00 96.94 396 ARG A O 1
ATOM 3161 N N . GLN A 1 397 ? -16.570 7.834 44.082 1.00 97.06 397 GLN A N 1
ATOM 3162 C CA . GLN A 1 397 ? -16.900 6.555 44.722 1.00 97.06 397 GLN A CA 1
ATOM 3163 C C . GLN A 1 397 ? -18.390 6.173 44.605 1.00 97.06 397 GLN A C 1
ATOM 3165 O O . GLN A 1 397 ? -18.935 5.442 45.432 1.00 97.06 397 GLN A O 1
ATOM 3170 N N . SER A 1 398 ? -19.060 6.650 43.552 1.00 96.81 398 SER A N 1
ATOM 3171 C CA . SER A 1 398 ? -20.457 6.343 43.221 1.00 96.81 398 SER A CA 1
ATOM 3172 C C . SER A 1 398 ? -20.536 5.027 42.439 1.00 96.81 398 SER A C 1
ATOM 3174 O O . SER A 1 398 ? -20.788 5.000 41.233 1.00 96.81 398 SER A O 1
ATOM 3176 N N . TRP A 1 399 ? -20.229 3.914 43.115 1.00 97.00 399 TRP A N 1
ATOM 3177 C CA . TRP A 1 399 ? -19.979 2.620 42.464 1.00 97.00 399 TRP A CA 1
ATOM 3178 C C . TRP A 1 399 ? -21.186 2.042 41.728 1.00 97.00 399 TRP A C 1
ATOM 3180 O O . TRP A 1 399 ? -21.026 1.425 40.675 1.00 97.00 399 TRP A O 1
ATOM 3190 N N . ARG A 1 400 ? -22.394 2.238 42.264 1.00 96.88 400 ARG A N 1
ATOM 3191 C CA . ARG A 1 400 ? -23.622 1.698 41.671 1.00 96.88 400 ARG A CA 1
ATOM 3192 C C . ARG A 1 400 ? -23.976 2.431 40.381 1.00 96.88 400 ARG A C 1
ATOM 3194 O O . ARG A 1 400 ? -24.322 1.798 39.392 1.00 96.88 400 ARG A O 1
ATOM 3201 N N . GLU A 1 401 ? -23.849 3.750 40.377 1.00 96.88 401 GLU A N 1
ATOM 3202 C CA . GLU A 1 401 ? -24.058 4.584 39.200 1.00 96.88 401 GLU A CA 1
ATOM 3203 C C . GLU A 1 401 ? -22.993 4.297 38.135 1.00 96.88 401 GLU A C 1
ATOM 3205 O O . GLU A 1 401 ? -23.321 4.156 36.957 1.00 96.88 401 GLU A O 1
ATOM 3210 N N . ALA A 1 402 ? -21.728 4.145 38.545 1.00 97.50 402 ALA A N 1
ATOM 3211 C CA . ALA A 1 402 ? -20.644 3.780 37.637 1.00 97.50 402 ALA A CA 1
ATOM 3212 C C . ALA A 1 402 ? -20.877 2.401 36.992 1.00 97.50 402 ALA A C 1
ATOM 3214 O O . ALA A 1 402 ? -20.630 2.234 35.795 1.00 97.50 402 ALA A O 1
ATOM 3215 N N . LEU A 1 403 ? -21.405 1.431 37.751 1.00 97.12 403 LEU A N 1
ATOM 3216 C CA . LEU A 1 403 ? -21.816 0.128 37.224 1.00 97.12 403 LEU A CA 1
ATOM 3217 C C . LEU A 1 403 ? -22.901 0.275 36.147 1.00 97.12 403 LEU A C 1
ATOM 3219 O O . LEU A 1 403 ? -22.732 -0.277 35.063 1.00 97.12 403 LEU A O 1
ATOM 3223 N N . THR A 1 404 ? -23.954 1.061 36.397 1.00 96.69 404 THR A N 1
ATOM 3224 C CA . THR A 1 404 ? -25.023 1.305 35.412 1.00 96.69 404 THR A CA 1
ATOM 3225 C C . THR A 1 404 ? -24.470 1.889 34.110 1.00 96.69 404 THR A C 1
ATOM 3227 O O . THR A 1 404 ? -24.773 1.384 33.030 1.00 96.69 404 THR A O 1
ATOM 3230 N N . VAL A 1 405 ? -23.602 2.905 34.194 1.00 96.56 405 VAL A N 1
ATOM 3231 C CA . VAL A 1 405 ? -22.984 3.520 33.004 1.00 96.56 405 VAL A CA 1
ATOM 3232 C C . VAL A 1 405 ? -22.119 2.512 32.243 1.00 96.56 405 VAL A C 1
ATOM 3234 O O . VAL A 1 405 ? -22.141 2.482 31.013 1.00 96.56 405 VAL A O 1
ATOM 3237 N N . TRP A 1 406 ? -21.381 1.645 32.945 1.00 96.50 406 TRP A N 1
ATOM 3238 C CA . TRP A 1 406 ? -20.602 0.582 32.307 1.00 96.50 406 TRP A CA 1
ATOM 3239 C C . TRP A 1 406 ? -21.482 -0.446 31.583 1.00 96.50 406 TRP A C 1
ATOM 3241 O O . TRP A 1 406 ? -21.165 -0.830 30.454 1.00 96.50 406 TRP A O 1
ATOM 3251 N N . GLU A 1 407 ? -22.579 -0.887 32.203 1.00 96.06 407 GLU A N 1
ATOM 3252 C CA . GLU A 1 407 ? -23.520 -1.836 31.596 1.00 96.06 407 GLU A CA 1
ATOM 3253 C C . GLU A 1 407 ? -24.176 -1.248 30.345 1.00 96.06 407 GLU A C 1
ATOM 3255 O O . GLU A 1 407 ? -24.255 -1.919 29.310 1.00 96.06 407 GLU A O 1
ATOM 3260 N N . GLU A 1 408 ? -24.591 0.020 30.407 1.00 95.88 408 GLU A N 1
ATOM 3261 C CA . GLU A 1 408 ? -25.140 0.726 29.253 1.00 95.88 408 GLU A CA 1
ATOM 3262 C C . GLU A 1 408 ? -24.105 0.906 28.143 1.00 95.88 408 GLU A C 1
ATOM 3264 O O . GLU A 1 408 ? -24.417 0.633 26.985 1.00 95.88 408 GLU A O 1
ATOM 3269 N N . LEU A 1 409 ? -22.867 1.286 28.470 1.00 94.56 409 LEU A N 1
ATOM 3270 C CA . LEU A 1 409 ? -21.784 1.401 27.492 1.00 94.56 409 LEU A CA 1
ATOM 3271 C C . LEU A 1 409 ? -21.479 0.074 26.795 1.00 94.56 409 LEU A C 1
ATOM 3273 O O . LEU A 1 409 ? -21.307 0.050 25.578 1.00 94.56 409 LEU A O 1
ATOM 3277 N N . ASP A 1 410 ? -21.406 -1.035 27.534 1.00 94.25 410 ASP A N 1
ATOM 3278 C CA . ASP A 1 410 ? -21.136 -2.345 26.934 1.00 94.25 410 ASP A CA 1
ATOM 3279 C C . ASP A 1 410 ? -22.308 -2.825 26.061 1.00 94.25 410 ASP A C 1
ATOM 3281 O O . ASP A 1 410 ? -22.084 -3.460 25.027 1.00 94.25 410 ASP A O 1
ATOM 3285 N N . ARG A 1 411 ? -23.546 -2.466 26.432 1.00 94.88 411 ARG A N 1
ATOM 3286 C CA . ARG A 1 411 ? -24.754 -2.736 25.642 1.00 94.88 411 ARG A CA 1
ATOM 3287 C C . ARG A 1 411 ? -24.813 -1.899 24.361 1.00 94.88 411 ARG A C 1
ATOM 3289 O O . ARG A 1 411 ? -25.092 -2.453 23.300 1.00 94.88 411 ARG A O 1
ATOM 3296 N N . LEU A 1 412 ? -24.594 -0.588 24.463 1.00 91.62 412 LEU A N 1
ATOM 3297 C CA . LEU A 1 412 ? -24.751 0.376 23.366 1.00 91.62 412 LEU A CA 1
ATOM 3298 C C . LEU A 1 412 ? -23.542 0.399 22.425 1.00 91.62 412 LEU A C 1
ATOM 3300 O O . LEU A 1 412 ? -23.701 0.583 21.221 1.00 91.62 412 LEU A O 1
ATOM 3304 N N . VAL A 1 413 ? -22.335 0.146 22.939 1.00 93.06 413 VAL A N 1
ATOM 3305 C CA . VAL A 1 413 ? -21.098 0.131 22.146 1.00 93.06 413 VAL A CA 1
ATOM 3306 C C . VAL A 1 413 ? -20.330 -1.185 22.362 1.00 93.06 413 VAL A C 1
ATOM 3308 O O . VAL A 1 413 ? -19.250 -1.203 22.968 1.00 93.06 413 VAL A O 1
ATOM 3311 N N . PRO A 1 414 ? -20.841 -2.325 21.845 1.00 88.88 414 PRO A N 1
ATOM 3312 C CA . PRO A 1 414 ? -20.231 -3.630 22.068 1.00 88.88 414 PRO A CA 1
ATOM 3313 C C . PRO A 1 414 ? -18.765 -3.677 21.629 1.00 88.88 414 PRO A C 1
ATOM 3315 O O . PRO A 1 414 ? -18.417 -3.429 20.475 1.00 88.88 414 PRO A O 1
ATOM 3318 N N . GLY A 1 415 ? -17.887 -4.056 22.557 1.00 86.56 415 GLY A N 1
ATOM 3319 C CA . GLY A 1 415 ? -16.448 -4.149 22.304 1.00 86.56 415 GLY A CA 1
ATOM 3320 C C . GLY A 1 415 ? -15.657 -2.879 22.614 1.00 86.56 415 GLY A C 1
ATOM 3321 O O . GLY A 1 415 ? -14.423 -2.943 22.566 1.00 86.56 415 GLY A O 1
ATOM 3322 N N . TYR A 1 416 ? -16.321 -1.785 23.006 1.00 87.88 416 TYR A N 1
ATOM 3323 C CA . TYR A 1 416 ? -15.649 -0.635 23.600 1.00 87.88 416 TYR A CA 1
ATOM 3324 C C . TYR A 1 416 ? -14.838 -1.053 24.839 1.00 87.88 416 TYR A C 1
ATOM 3326 O O . TYR A 1 416 ? -15.140 -2.043 25.523 1.00 87.88 416 TYR A O 1
ATOM 3334 N N . ARG A 1 417 ? -13.730 -0.347 25.081 1.00 87.56 417 ARG A N 1
ATOM 3335 C CA . ARG A 1 417 ? -12.803 -0.629 26.178 1.00 87.56 417 ARG A CA 1
ATOM 3336 C C . ARG A 1 417 ? -12.626 0.635 27.001 1.00 87.56 417 ARG A C 1
ATOM 3338 O O . ARG A 1 417 ? -12.000 1.577 26.527 1.00 87.56 417 ARG A O 1
ATOM 3345 N N . LEU A 1 418 ? -13.136 0.608 28.227 1.00 90.12 418 LEU A N 1
ATOM 3346 C CA . LEU A 1 418 ? -12.793 1.615 29.221 1.00 90.12 418 LEU A CA 1
ATOM 3347 C C . LEU A 1 418 ? -11.302 1.540 29.582 1.00 90.12 418 LEU A C 1
ATOM 3349 O O . LEU A 1 418 ? -10.684 0.475 29.424 1.00 90.12 418 LEU A O 1
ATOM 3353 N N . PRO A 1 419 ? -10.721 2.639 30.092 1.00 90.69 419 PRO A N 1
ATOM 3354 C CA . PRO A 1 419 ? -9.381 2.624 30.657 1.00 90.69 419 PRO A CA 1
ATOM 3355 C C . PRO A 1 419 ? -9.234 1.519 31.714 1.00 90.69 419 PRO A C 1
ATOM 3357 O O . PRO A 1 419 ? -10.040 1.409 32.637 1.00 90.69 419 PRO A O 1
ATOM 3360 N N . THR A 1 420 ? -8.175 0.707 31.597 1.00 88.88 420 THR A N 1
ATOM 3361 C CA . THR A 1 420 ? -7.897 -0.426 32.504 1.00 88.88 420 THR A CA 1
ATOM 3362 C C . THR A 1 420 ? -7.933 -0.017 33.972 1.00 88.88 420 THR A C 1
ATOM 3364 O O . THR A 1 420 ? -8.467 -0.745 34.800 1.00 88.88 420 THR A O 1
ATOM 3367 N N . ARG A 1 421 ? -7.386 1.162 34.282 1.00 90.38 421 ARG A N 1
ATOM 3368 C CA . ARG A 1 421 ? -7.340 1.700 35.638 1.00 90.38 421 ARG A CA 1
ATOM 3369 C C . ARG A 1 421 ? -8.742 1.930 36.210 1.00 90.38 421 ARG A C 1
ATOM 3371 O O . ARG A 1 421 ? -9.046 1.350 37.243 1.00 90.38 421 ARG A O 1
ATOM 3378 N N . SER A 1 422 ? -9.586 2.704 35.527 1.00 93.50 422 SER A N 1
ATOM 3379 C CA . SER A 1 422 ? -10.941 3.025 35.991 1.00 93.50 422 SER A CA 1
ATOM 3380 C C . SER A 1 422 ? -11.800 1.764 36.155 1.00 93.50 422 SER A C 1
ATOM 3382 O O . SER A 1 422 ? -12.598 1.658 37.080 1.00 93.50 422 SER A O 1
ATOM 3384 N N . LEU A 1 423 ? -11.601 0.764 35.288 1.00 93.31 423 LEU A N 1
ATOM 3385 C CA . LEU A 1 423 ? -12.292 -0.521 35.387 1.00 93.31 423 LEU A CA 1
ATOM 3386 C C . LEU A 1 423 ? -11.839 -1.346 36.606 1.00 93.31 423 LEU A C 1
ATOM 3388 O O . LEU A 1 423 ? -12.676 -1.943 37.273 1.00 93.31 423 LEU A O 1
ATOM 3392 N N . CYS A 1 424 ? -10.541 -1.376 36.920 1.00 91.62 424 CYS A N 1
ATOM 3393 C CA . CYS A 1 424 ? -10.046 -2.001 38.152 1.00 91.62 424 CYS A CA 1
ATOM 3394 C C . CYS A 1 424 ? -10.564 -1.272 39.400 1.00 91.62 424 CYS A C 1
ATOM 3396 O O . CYS A 1 424 ? -11.021 -1.929 40.331 1.00 91.62 424 CYS A O 1
ATOM 3398 N N . GLU A 1 425 ? -10.558 0.066 39.392 1.00 93.81 425 GLU A N 1
ATOM 3399 C CA . GLU A 1 425 ? -11.102 0.889 40.482 1.00 93.81 425 GLU A CA 1
ATOM 3400 C C . GLU A 1 425 ? -12.601 0.614 40.702 1.00 93.81 425 GLU A C 1
ATOM 3402 O O . GLU A 1 425 ? -13.021 0.466 41.847 1.00 93.81 425 GLU A O 1
ATOM 3407 N N . LEU A 1 426 ? -13.392 0.431 39.633 1.00 95.69 426 LEU A N 1
ATOM 3408 C CA . LEU A 1 426 ? -14.790 -0.005 39.740 1.00 95.69 426 LEU A CA 1
ATOM 3409 C C . LEU A 1 426 ? -14.918 -1.367 40.427 1.00 95.69 426 LEU A C 1
ATOM 3411 O O . LEU A 1 426 ? -15.734 -1.517 41.330 1.00 95.69 426 LEU A O 1
ATOM 3415 N N . ILE A 1 427 ? -14.161 -2.372 39.977 1.00 94.56 427 ILE A N 1
ATOM 3416 C CA . ILE A 1 427 ? -14.283 -3.742 40.498 1.00 94.56 427 ILE A CA 1
ATOM 3417 C C . ILE A 1 427 ? -13.882 -3.780 41.980 1.00 94.56 427 ILE A C 1
ATOM 3419 O O . ILE A 1 427 ? -14.590 -4.381 42.787 1.00 94.56 427 ILE A O 1
ATOM 3423 N N . GLU A 1 428 ? -12.783 -3.113 42.345 1.00 92.25 428 GLU A N 1
ATOM 3424 C CA . GLU A 1 428 ? -12.330 -2.992 43.736 1.00 92.25 428 GLU A CA 1
ATOM 3425 C C . GLU A 1 428 ? -13.347 -2.223 44.594 1.00 92.25 428 GLU A C 1
ATOM 3427 O O . GLU A 1 428 ? -13.689 -2.676 45.688 1.00 92.25 428 GLU A O 1
ATOM 3432 N N . GLY A 1 429 ? -13.879 -1.107 44.085 1.00 93.69 429 GLY A N 1
ATOM 3433 C CA . GLY A 1 429 ? -14.900 -0.304 44.759 1.00 93.69 429 GLY A CA 1
ATOM 3434 C C . GLY A 1 429 ? -16.205 -1.067 44.990 1.00 93.69 429 GLY A C 1
ATOM 3435 O O . GLY A 1 429 ? -16.740 -1.055 46.098 1.00 93.69 429 GLY A O 1
ATOM 3436 N N . LEU A 1 430 ? -16.685 -1.805 43.983 1.00 95.44 430 LEU A N 1
ATOM 3437 C CA . LEU A 1 430 ? -17.868 -2.663 44.091 1.00 95.44 430 LEU A CA 1
ATOM 3438 C C . LEU A 1 430 ? -17.664 -3.784 45.112 1.00 95.44 430 LEU A C 1
ATOM 3440 O O . LEU A 1 430 ? -18.540 -3.996 45.949 1.00 95.44 430 LEU A O 1
ATOM 3444 N N . ALA A 1 431 ? -16.517 -4.470 45.082 1.00 92.12 431 ALA A N 1
ATOM 3445 C CA . ALA A 1 431 ? -16.198 -5.513 46.056 1.00 92.12 431 ALA A CA 1
ATOM 3446 C C . ALA A 1 431 ? -16.152 -4.949 47.488 1.00 92.12 431 ALA A C 1
ATOM 3448 O O . ALA A 1 431 ? -16.774 -5.508 48.391 1.00 92.12 431 ALA A O 1
ATOM 3449 N N . GLY A 1 432 ? -15.489 -3.804 47.686 1.00 92.19 432 GLY A N 1
ATOM 3450 C CA . GLY A 1 432 ? -15.411 -3.128 48.985 1.00 92.19 432 GLY A CA 1
ATOM 3451 C C . GLY A 1 432 ? -16.759 -2.613 49.501 1.00 92.19 432 GLY A C 1
ATOM 3452 O O . GLY A 1 432 ? -16.976 -2.572 50.709 1.00 92.19 432 GLY A O 1
ATOM 3453 N N . ALA A 1 433 ? -17.683 -2.268 48.603 1.00 93.88 433 ALA A N 1
ATOM 3454 C CA . ALA A 1 433 ? -19.030 -1.809 48.938 1.00 93.88 433 ALA A CA 1
ATOM 3455 C C . ALA A 1 433 ? -20.070 -2.944 49.074 1.00 93.88 433 ALA A C 1
ATOM 3457 O O . ALA A 1 433 ? -21.259 -2.662 49.211 1.00 93.88 433 ALA A O 1
ATOM 3458 N N . GLY A 1 434 ? -19.648 -4.216 49.042 1.00 92.88 434 GLY A N 1
ATOM 3459 C CA . GLY A 1 434 ? -20.528 -5.379 49.225 1.00 92.88 434 GLY A CA 1
ATOM 3460 C C . GLY A 1 434 ? -21.218 -5.890 47.953 1.00 92.88 434 GLY A C 1
ATOM 3461 O O . GLY A 1 434 ? -22.049 -6.791 48.031 1.00 92.88 434 GLY A O 1
ATOM 3462 N N . TYR A 1 435 ? -20.861 -5.377 46.772 1.00 94.56 435 TYR A N 1
ATOM 3463 C CA . TYR A 1 435 ? -21.380 -5.812 45.467 1.00 94.56 435 TYR A CA 1
ATOM 3464 C C . TYR A 1 435 ? -20.474 -6.869 44.804 1.00 94.56 435 TYR A C 1
ATOM 3466 O O . TYR A 1 435 ? -20.121 -6.765 43.624 1.00 94.56 435 TYR A O 1
ATOM 3474 N N . SER A 1 436 ? -20.069 -7.897 45.557 1.00 91.31 436 SER A N 1
ATOM 3475 C CA . SER A 1 436 ? -19.067 -8.887 45.123 1.00 91.31 436 SER A CA 1
ATOM 3476 C C . SER A 1 436 ? -19.473 -9.684 43.876 1.00 91.31 436 SER A C 1
ATOM 3478 O O . SER A 1 436 ? -18.619 -10.022 43.057 1.00 91.31 436 SER A O 1
ATOM 3480 N N . GLU A 1 437 ? -20.766 -9.962 43.689 1.00 92.75 437 GLU A N 1
ATOM 3481 C CA . GLU A 1 437 ? -21.269 -10.679 42.508 1.00 92.75 437 GLU A CA 1
ATOM 3482 C C . GLU A 1 437 ? -21.140 -9.841 41.225 1.00 92.75 437 GLU A C 1
ATOM 3484 O O . GLU A 1 437 ? -20.647 -10.329 40.201 1.00 92.75 437 GLU A O 1
ATOM 3489 N N . SER A 1 438 ? -21.489 -8.551 41.290 1.00 94.56 438 SER A N 1
ATOM 3490 C CA . SER A 1 438 ? -21.304 -7.606 40.183 1.00 94.56 438 SER A CA 1
ATOM 3491 C C . SER A 1 438 ? -19.820 -7.427 39.858 1.00 94.56 438 SER A C 1
ATOM 3493 O O . SER A 1 438 ? -19.425 -7.517 38.694 1.00 94.56 438 SER A O 1
ATOM 3495 N N . ALA A 1 439 ? -18.982 -7.254 40.887 1.00 92.06 439 ALA A N 1
ATOM 3496 C CA . ALA A 1 439 ? -17.531 -7.148 40.744 1.00 92.06 439 ALA A CA 1
ATOM 3497 C C . ALA A 1 439 ? -16.943 -8.378 40.027 1.00 92.06 439 ALA A C 1
ATOM 3499 O O . ALA A 1 439 ? -16.194 -8.245 39.054 1.00 92.06 439 ALA A O 1
ATOM 3500 N N . ARG A 1 440 ? -17.348 -9.585 40.445 1.00 90.81 440 ARG A N 1
ATOM 3501 C CA . ARG A 1 440 ? -16.936 -10.848 39.820 1.00 90.81 440 ARG A CA 1
ATOM 3502 C C . ARG A 1 440 ? -17.396 -10.954 38.367 1.00 90.81 440 ARG A C 1
ATOM 3504 O O . ARG A 1 440 ? -16.601 -11.326 37.506 1.00 90.81 440 ARG A O 1
ATOM 3511 N N . THR A 1 441 ? -18.641 -10.585 38.076 1.00 93.62 441 THR A N 1
ATOM 3512 C CA . THR A 1 441 ? -19.199 -10.624 36.716 1.00 93.62 441 THR A CA 1
ATOM 3513 C C . THR A 1 441 ? -18.422 -9.711 35.762 1.00 93.62 441 THR A C 1
ATOM 3515 O O . THR A 1 441 ? -18.045 -10.126 34.660 1.00 93.62 441 THR A O 1
ATOM 3518 N N . ILE A 1 442 ? -18.113 -8.481 36.191 1.00 93.12 442 ILE A N 1
ATOM 3519 C CA . ILE A 1 442 ? -17.298 -7.539 35.410 1.00 93.12 442 ILE A CA 1
ATOM 3520 C C . ILE A 1 442 ? -15.895 -8.102 35.189 1.00 93.12 442 ILE A C 1
ATOM 3522 O O . ILE A 1 442 ? -15.387 -8.079 34.061 1.00 93.12 442 ILE A O 1
ATOM 3526 N N . LEU A 1 443 ? -15.274 -8.629 36.245 1.00 91.56 443 LEU A N 1
ATOM 3527 C CA . LEU A 1 443 ? -13.940 -9.211 36.187 1.00 91.56 443 LEU A CA 1
ATOM 3528 C C . LEU A 1 443 ? -13.889 -10.355 35.170 1.00 91.56 443 LEU A C 1
ATOM 3530 O O . LEU A 1 443 ? -13.065 -10.322 34.262 1.00 91.56 443 LEU A O 1
ATOM 3534 N N . GLU A 1 444 ? -14.803 -11.321 35.243 1.00 91.12 444 GLU A N 1
ATOM 3535 C CA . GLU A 1 444 ? -14.850 -12.463 34.322 1.00 91.12 444 GLU A CA 1
ATOM 3536 C C . GLU A 1 444 ? -15.067 -12.022 32.866 1.00 91.12 444 GLU A C 1
ATOM 3538 O O . GLU A 1 444 ? -14.394 -12.512 31.950 1.00 91.12 444 GLU A O 1
ATOM 3543 N N . LYS A 1 445 ? -15.940 -11.033 32.642 1.00 90.50 445 LYS A N 1
ATOM 3544 C CA . LYS A 1 445 ? -16.228 -10.486 31.308 1.00 90.50 445 LYS A CA 1
ATOM 3545 C C . LYS A 1 445 ? -15.045 -9.720 30.711 1.00 90.50 445 LYS A C 1
ATOM 3547 O O . LYS A 1 445 ? -14.852 -9.721 29.490 1.00 90.50 445 LYS A O 1
ATOM 3552 N N . THR A 1 446 ? -14.240 -9.067 31.545 1.00 88.31 446 THR A N 1
ATOM 3553 C CA . THR A 1 446 ? -13.138 -8.199 31.101 1.00 88.31 446 THR A CA 1
ATOM 3554 C C . THR A 1 446 ? -11.760 -8.864 31.175 1.00 88.31 446 THR A C 1
ATOM 3556 O O . THR A 1 446 ? -10.858 -8.461 30.440 1.00 88.31 446 THR A O 1
ATOM 3559 N N . ARG A 1 447 ? -11.610 -9.974 31.911 1.00 84.81 447 ARG A N 1
ATOM 3560 C CA . ARG A 1 447 ? -10.372 -10.768 32.049 1.00 84.81 447 ARG A CA 1
ATOM 3561 C C . ARG A 1 447 ? -9.687 -11.114 30.721 1.00 84.81 447 ARG A C 1
ATOM 3563 O O . ARG A 1 447 ? -8.484 -10.869 30.609 1.00 84.81 447 ARG A O 1
ATOM 3570 N N . PRO A 1 448 ? -10.385 -11.592 29.667 1.00 82.62 448 PRO A N 1
ATOM 3571 C CA . PRO A 1 448 ? -9.731 -11.871 28.387 1.00 82.62 448 PRO A CA 1
ATOM 3572 C C . PRO A 1 448 ? -9.150 -10.617 27.722 1.00 82.62 448 PRO A C 1
ATOM 3574 O O . PRO A 1 448 ? -8.232 -10.727 26.914 1.00 82.62 448 PRO A O 1
ATOM 3577 N N . LYS A 1 449 ? -9.694 -9.431 28.035 1.00 73.81 449 LYS A N 1
ATOM 3578 C CA . LYS A 1 449 ? -9.247 -8.145 27.486 1.00 73.81 449 LYS A CA 1
ATOM 3579 C C . LYS A 1 449 ? -7.995 -7.626 28.212 1.00 73.81 449 LYS A C 1
ATOM 3581 O O . LYS A 1 449 ? -7.175 -6.984 27.561 1.00 73.81 449 LYS A O 1
ATOM 3586 N N . PHE A 1 450 ? -7.828 -7.933 29.505 1.00 72.38 450 PHE A N 1
ATOM 3587 C CA . PHE A 1 450 ? -6.645 -7.563 30.300 1.00 72.38 450 PHE A CA 1
ATOM 3588 C C . PHE A 1 450 ? -5.401 -8.397 29.976 1.00 72.38 450 PHE A C 1
ATOM 3590 O O . PHE A 1 450 ? -4.294 -7.870 29.961 1.00 72.38 450 PHE A O 1
ATOM 3597 N N . LEU A 1 451 ? -5.569 -9.689 29.675 1.00 63.03 451 LEU A N 1
ATOM 3598 C CA . LEU A 1 451 ? -4.447 -10.607 29.423 1.00 63.03 451 LEU A CA 1
ATOM 3599 C C . LEU A 1 451 ? -3.659 -10.302 28.136 1.00 63.03 451 LEU A C 1
ATOM 3601 O O . LEU A 1 451 ? -2.554 -10.809 27.962 1.00 63.03 451 LEU A O 1
ATOM 3605 N N . ASP A 1 452 ? -4.210 -9.472 27.249 1.00 58.78 452 ASP A N 1
ATOM 3606 C CA . ASP A 1 452 ? -3.637 -9.188 25.931 1.00 58.78 452 ASP A CA 1
ATOM 3607 C C . ASP A 1 452 ? -2.551 -8.089 25.967 1.00 58.78 452 ASP A C 1
ATOM 3609 O O . ASP A 1 452 ? -1.784 -7.970 25.012 1.00 58.78 452 ASP A O 1
ATOM 3613 N N . LYS A 1 453 ? -2.432 -7.282 27.045 1.00 55.00 453 LYS A N 1
ATOM 3614 C CA . LYS A 1 453 ? -1.403 -6.222 27.148 1.00 55.00 453 LYS A CA 1
ATOM 3615 C C . LYS A 1 453 ? -0.930 -5.888 28.573 1.00 55.00 453 LYS A C 1
ATOM 3617 O O . LYS A 1 453 ? -1.717 -5.765 29.498 1.00 55.00 453 LYS A O 1
ATOM 3622 N N . GLU A 1 454 ? 0.380 -5.621 28.646 1.00 57.91 454 GLU A N 1
ATOM 3623 C CA . GLU A 1 454 ? 1.158 -4.959 29.709 1.00 57.91 454 GLU A CA 1
ATOM 3624 C C . GLU A 1 454 ? 1.272 -5.608 31.101 1.00 57.91 454 GLU A C 1
ATOM 3626 O O . GLU A 1 454 ? 0.371 -6.220 31.667 1.00 57.91 454 GLU A O 1
ATOM 3631 N N . ARG A 1 455 ? 2.461 -5.432 31.692 1.00 64.81 455 ARG A N 1
ATOM 3632 C CA 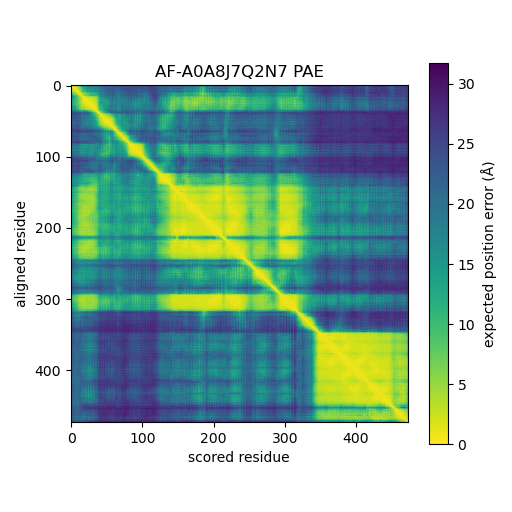. ARG A 1 455 ? 2.818 -5.878 33.049 1.00 64.81 455 ARG A CA 1
ATOM 3633 C C . ARG A 1 455 ? 1.947 -5.203 34.120 1.00 64.81 455 ARG A C 1
ATOM 3635 O O . ARG A 1 455 ? 1.624 -5.840 35.115 1.00 64.81 455 ARG A O 1
ATOM 3642 N N . VAL A 1 456 ? 1.538 -3.953 33.881 1.00 60.75 456 VAL A N 1
ATOM 3643 C CA . VAL A 1 456 ? 0.725 -3.130 34.794 1.00 60.75 456 VAL A CA 1
ATOM 3644 C C . VAL A 1 456 ? -0.692 -3.687 34.946 1.00 60.75 456 VAL A C 1
ATOM 3646 O O . VAL A 1 456 ? -1.186 -3.785 36.066 1.00 60.75 456 VAL A O 1
ATOM 3649 N N . ALA A 1 457 ? -1.311 -4.152 33.855 1.00 66.12 457 ALA A N 1
ATOM 3650 C CA . ALA A 1 457 ? -2.640 -4.761 33.903 1.00 66.12 457 ALA A CA 1
ATOM 3651 C C . ALA A 1 457 ? -2.657 -6.041 34.751 1.00 66.12 457 ALA A C 1
ATOM 3653 O O . ALA A 1 457 ? -3.619 -6.278 35.468 1.00 66.12 457 ALA A O 1
ATOM 3654 N N . ARG A 1 458 ? -1.574 -6.834 34.736 1.00 72.44 458 ARG A N 1
ATOM 3655 C CA . ARG A 1 458 ? -1.452 -8.030 35.588 1.00 72.44 458 ARG A CA 1
ATOM 3656 C C . ARG A 1 458 ? -1.348 -7.703 37.076 1.00 72.44 458 ARG A C 1
ATOM 3658 O O . ARG A 1 458 ? -1.931 -8.414 37.882 1.00 72.44 458 ARG A O 1
ATOM 3665 N N . VAL A 1 459 ? -0.623 -6.644 37.439 1.00 74.94 459 VAL A N 1
ATOM 3666 C CA . VAL A 1 459 ? -0.501 -6.225 38.847 1.00 74.94 459 VAL A CA 1
ATOM 3667 C C . VAL A 1 459 ? -1.848 -5.741 39.379 1.00 74.94 459 VAL A C 1
ATOM 3669 O O . VAL A 1 459 ? -2.263 -6.173 40.451 1.00 74.94 459 VAL A O 1
ATOM 3672 N N . LEU A 1 460 ? -2.546 -4.903 38.609 1.00 74.06 460 LEU A N 1
ATOM 3673 C CA . LEU A 1 460 ? -3.884 -4.436 38.969 1.00 74.06 460 LEU A CA 1
ATOM 3674 C C . LEU A 1 460 ? -4.876 -5.604 39.037 1.00 74.06 460 LEU A C 1
ATOM 3676 O O . LEU A 1 460 ? -5.579 -5.733 40.028 1.00 74.06 460 LEU A O 1
ATOM 3680 N N . LEU A 1 461 ? -4.851 -6.517 38.060 1.00 73.38 461 LEU A N 1
ATOM 3681 C CA . LEU A 1 461 ? -5.722 -7.693 38.045 1.00 73.38 461 LEU A CA 1
ATOM 3682 C C . LEU A 1 461 ? -5.524 -8.583 39.277 1.00 73.38 461 LEU A C 1
ATOM 3684 O O . LEU A 1 461 ? -6.507 -8.987 39.881 1.00 73.38 461 LEU A O 1
ATOM 3688 N N . ASN A 1 462 ? -4.278 -8.853 39.677 1.00 80.12 462 ASN A N 1
ATOM 3689 C CA . ASN A 1 462 ? -4.000 -9.661 40.867 1.00 80.12 462 ASN A CA 1
ATOM 3690 C C . ASN A 1 462 ? -4.538 -8.999 42.144 1.00 80.12 462 ASN A C 1
ATOM 3692 O O . ASN A 1 462 ? -5.092 -9.683 43.001 1.00 80.12 462 ASN A O 1
ATOM 3696 N N . ARG A 1 463 ? -4.396 -7.673 42.269 1.00 81.00 463 ARG A N 1
ATOM 3697 C CA . ARG A 1 463 ? -4.943 -6.912 43.401 1.00 81.00 463 ARG A CA 1
ATOM 3698 C C . ARG A 1 463 ? -6.471 -6.965 43.417 1.00 81.00 463 ARG A C 1
ATOM 3700 O O . ARG A 1 463 ? -7.068 -7.228 44.457 1.00 81.00 463 ARG A O 1
ATOM 3707 N N . THR A 1 464 ? -7.092 -6.778 42.259 1.00 75.00 464 THR A N 1
ATOM 3708 C CA . THR A 1 464 ? -8.542 -6.857 42.098 1.00 75.00 464 THR A CA 1
ATOM 3709 C C . THR A 1 464 ? -9.065 -8.274 42.384 1.00 75.00 464 THR A C 1
ATOM 3711 O O . THR A 1 464 ? -10.071 -8.432 43.067 1.00 75.00 464 THR A O 1
ATOM 3714 N N . GLU A 1 465 ? -8.366 -9.323 41.938 1.00 80.12 465 GLU A N 1
ATOM 3715 C CA . GLU A 1 465 ? -8.694 -10.721 42.254 1.00 80.12 465 GLU A CA 1
ATOM 3716 C C . GLU A 1 465 ? -8.598 -10.996 43.760 1.00 80.12 465 GLU A C 1
ATOM 3718 O O . GLU A 1 465 ? -9.489 -11.630 44.320 1.00 80.12 465 GLU A O 1
ATOM 3723 N N . GLN A 1 466 ? -7.578 -10.466 44.442 1.00 85.06 466 GLN A N 1
ATOM 3724 C CA . GLN A 1 466 ? -7.493 -10.540 45.902 1.00 85.06 466 GLN A CA 1
ATOM 3725 C C . GLN A 1 466 ? -8.656 -9.813 46.589 1.00 85.06 466 GLN A C 1
ATOM 3727 O O . GLN A 1 466 ? -9.205 -10.347 47.546 1.00 85.06 466 GLN A O 1
ATOM 3732 N N . ALA A 1 467 ? -9.080 -8.647 46.096 1.00 79.00 467 ALA A N 1
ATOM 3733 C CA . ALA A 1 467 ? -10.219 -7.921 46.663 1.00 79.00 467 ALA A CA 1
ATOM 3734 C C . ALA A 1 467 ? -11.551 -8.680 46.499 1.00 79.00 467 ALA A C 1
ATOM 3736 O O . ALA A 1 467 ? -12.388 -8.661 47.397 1.00 79.00 467 ALA A O 1
ATOM 3737 N N . VAL A 1 468 ? -11.742 -9.367 45.368 1.00 81.12 468 VAL A N 1
ATOM 3738 C CA . VAL A 1 468 ? -12.981 -10.107 45.068 1.00 81.12 468 VAL A CA 1
ATOM 3739 C C . VAL A 1 468 ? -13.020 -11.479 45.750 1.00 81.12 468 VAL A C 1
ATOM 3741 O O . VAL A 1 468 ? -14.077 -11.893 46.220 1.00 81.12 468 VAL A O 1
ATOM 3744 N N . PHE A 1 469 ? -11.893 -12.198 45.806 1.00 85.25 469 PHE A N 1
ATOM 3745 C CA . PHE A 1 469 ? -11.844 -13.594 46.267 1.00 85.25 469 PHE A CA 1
ATOM 3746 C C . PHE A 1 469 ? -11.159 -13.796 47.628 1.00 85.25 469 PHE A C 1
ATOM 3748 O O . PHE A 1 469 ? -11.311 -14.858 48.224 1.00 85.25 469 PHE A O 1
ATOM 3755 N N . GLY A 1 470 ? -10.396 -12.820 48.127 1.00 76.38 470 GLY A N 1
ATOM 3756 C CA . GLY A 1 470 ? -9.533 -12.970 49.307 1.00 76.38 470 GLY A CA 1
ATOM 3757 C C . GLY A 1 470 ? -10.214 -12.795 50.667 1.00 76.38 470 GLY A C 1
ATOM 3758 O O . GLY A 1 470 ? -9.614 -13.148 51.675 1.00 76.38 470 GLY A O 1
ATOM 3759 N N . ASN A 1 471 ? -11.454 -12.299 50.719 1.00 62.81 471 ASN A N 1
ATOM 3760 C CA . ASN A 1 471 ? -12.186 -12.077 51.978 1.00 62.81 471 ASN A CA 1
ATOM 3761 C C . ASN A 1 471 ? -12.977 -13.307 52.472 1.00 62.81 471 ASN A C 1
ATOM 3763 O O . ASN A 1 471 ? -13.804 -13.183 53.370 1.00 62.81 471 ASN A O 1
ATOM 3767 N N . GLY A 1 472 ? -12.744 -14.489 51.893 1.00 54.59 472 GLY A N 1
ATOM 3768 C CA . GLY A 1 472 ? -13.312 -15.750 52.371 1.00 54.59 472 GLY A CA 1
ATOM 3769 C C . GLY A 1 472 ? -12.429 -16.402 53.432 1.00 54.59 472 GLY A C 1
ATOM 3770 O O . GLY A 1 472 ? -11.664 -17.304 53.096 1.00 54.59 472 GLY A O 1
ATOM 3771 N N . ASN A 1 473 ? -12.547 -15.941 54.678 1.00 42.44 473 ASN A N 1
ATOM 3772 C CA . ASN A 1 473 ? -12.210 -16.704 55.884 1.00 42.44 473 ASN A CA 1
ATOM 3773 C C . ASN A 1 473 ? -13.485 -16.912 56.697 1.00 42.44 473 ASN A C 1
ATOM 3775 O O . ASN A 1 473 ? -14.197 -15.901 56.900 1.00 42.44 473 ASN A O 1
#

Organism: NCBI:txid442870

Solvent-accessible surface area (backbone atoms only — not comparable to full-atom values): 26580 Å² total; per-residue (Å²): 135,64,75,73,59,56,58,69,66,65,57,85,69,76,65,56,64,55,52,54,49,51,52,47,54,50,49,46,38,51,49,49,50,53,56,63,60,67,55,57,83,55,58,66,54,50,46,55,48,52,50,56,47,48,55,71,39,79,83,64,76,69,90,51,85,58,65,82,59,75,74,38,73,77,55,66,74,64,55,86,80,80,57,74,70,58,50,54,51,51,53,52,54,52,51,58,58,54,70,72,51,81,72,63,91,82,73,80,77,69,78,88,77,72,79,70,70,93,81,58,92,68,54,63,64,55,52,51,46,52,53,50,53,51,50,53,45,53,67,34,57,67,60,58,37,24,32,27,43,61,66,70,51,81,64,22,52,60,45,9,46,57,34,57,92,45,70,66,58,44,52,50,45,50,50,54,36,48,66,46,43,57,64,40,58,70,43,30,52,62,72,58,51,52,46,44,30,54,53,20,25,36,48,5,47,51,49,36,49,74,73,41,59,50,84,41,79,52,70,45,61,33,41,50,19,14,37,24,8,48,48,19,27,44,40,53,73,59,46,49,61,49,50,69,75,28,76,74,50,67,86,72,57,75,79,54,99,59,40,69,59,54,47,50,51,48,53,53,52,40,46,63,47,46,52,52,69,65,42,50,81,66,73,65,55,74,79,57,78,74,65,76,63,56,49,53,15,29,52,43,1,21,53,45,14,34,50,50,41,53,50,35,53,76,69,62,58,39,53,62,50,68,82,78,52,34,67,61,54,61,43,45,54,54,52,63,68,68,44,73,85,65,86,72,78,64,54,60,60,56,49,32,50,53,48,23,74,76,35,69,85,41,65,70,45,25,50,53,27,32,52,46,19,61,73,65,71,40,66,69,50,37,55,52,27,42,48,52,40,31,54,44,26,54,76,69,67,38,48,70,62,27,49,51,46,50,54,48,44,49,68,75,37,72,84,69,77,74,59,70,64,62,54,46,52,46,33,39,47,24,25,75,69,70,37,41,68,61,22,50,52,51,46,65,73,43,45,77,68,44,76,76,52,66,75,64,46,54,56,52,48,53,52,37,49,43,55,62,64,61,78,79,122

Foldseek 3Di:
DPVVVVVVLPPDDPPCLLVVVLVVLVVLAVVLVVLQPPPDPVLVVVVVLLLLLCLVCVVLPPPAPPLVSVPDPVSVVVRDDDDVVVNVVSLVVVVVVVVPVPDPPPPPPDPPPPPPDPDDPPPPVSVVSSVVVVVSLCSNVLNVLWAALQDHDPNSLQSQASDDPDPVRSVVLSVLQSVLVVVCVSWAPSVLLVCLLRVQSSQLSVLLNVPDHSPHNDTGHHSLLSSLLSLLLSCQPPVVVCCVLCVPCPVPPDQDPCNVVVVVSVVVVCCLVCCPVPVVVPVNVPSNVHPNRSSSSSVSSNVSSNVSNVVCVVVVNTPPPVCNNPVVNVVVSVVVVPDDPPVDPPPPLVVLLVVCVVCLQDLVSLVSNCVVCVVVLDLVSNLSSLLSNLLNCLVVLVLVVSLVSVVVNCVSRPPRDHDLVSLLSSLLSCLVVVNLVSSVVSLVVCVVVLVPDDPVSVVSNVVSCCSNPVPPD